Protein 1G61 (pdb70)

Nearest PDB structures (foldseek):
  1g61-assembly2_B  TM=1.004E+00  e=7.279E-49  Methanocaldococcus jannaschii
  4adx-assembly1_I  TM=9.912E-01  e=1.162E-29  Methanothermobacter thermautotrophicus str. Delta H
  4v8p-assembly4_HJ  TM=9.320E-01  e=2.827E-22  Tetrahymena thermophila
  5m3q-assembly1_A  TM=9.008E-01  e=1.364E-22  Thermochaetoides thermophila DSM 1495
  6r87-assembly1_X  TM=8.890E-01  e=4.883E-22  Saccharomyces cerevisiae

Radius of gyration: 22.97 Å; Cα contacts (8 Å, |Δi|>4): 1162; chains: 2; bounding box: 60×55×49 Å

Solvent-accessible surface area: 18493 Å² total; per-residue (Å²): 144,32,50,105,29,94,0,76,60,67,38,43,0,8,32,5,2,17,21,10,28,23,4,0,0,0,0,99,82,7,83,141,99,21,15,89,70,0,33,138,19,0,109,11,126,32,10,32,1,40,0,21,48,31,30,80,0,9,10,14,2,10,10,4,6,29,0,0,0,0,0,102,76,17,85,119,149,14,33,97,120,1,100,86,22,7,167,137,46,89,33,60,23,67,39,49,54,0,149,3,195,49,30,22,0,10,33,3,6,10,17,6,9,30,0,0,0,0,1,62,112,1,122,133,49,62,140,59,0,50,83,4,0,78,18,93,3,58,60,18,47,0,15,160,69,65,46,0,10,17,6,2,10,16,5,34,79,0,0,0,0,13,31,129,1,124,117,109,42,29,102,89,0,63,52,6,0,105,5,148,99,40,16,84,8,32,0,17,162,42,51,55,31,0,10,14,1,5,10,9,2,37,64,0,0,0,0,0,13,63,4,44,45,99,16,29,110,77,0,55,95,1,0,11,30,152,33,41,105,32,94,0,80,59,67,39,47,0,8,39,7,2,14,19,9,28,54,1,0,0,0,0,96,85,9,80,164,109,22,18,86,64,0,34,138,3,0,102,10,124,32,17,44,1,40,0,21,46,34,28,81,0,9,9,13,1,14,5,3,84,45,0,0,0,0,0,102,75,20,85,116,134,6,38,96,113,0,98,67,9,6,142,108,35,138,46,137,23,73,33,58,36,2,132,3,189,48,31,21,0,9,35,3,3,8,11,6,20,44,0,0,2,0,0,54,97,0,120,118,60,97,150,49,0,77,76,7,0,50,7,92,21,65,70,18,53,1,27,162,67,63,48,0,10,16,6,2,10,17,5,21,49,0,0,0,0,13,37,138,4,125,98,110,60,14,104,92,0,75,70,8,0,68,10,14,52,35,16,71,9,32,0,14,160,44,45,57,32,0,11,14,0,5,9,9,3,20,68,0,0,0,0,0,14,60,5,42,44,103,16,30,109,81,0,55,97,1,0,20,63

CATH classification: 3.75.10.10

Sequence (450 aa):
MIIRKYFSGIPTIGVLALTTEEITLLPIFLDKDDVNEVSEVLETKCLQTNIGGSSLVGSLSVANKYGLLLPKIVEDEELDRIKNFLKENNLDLNVEIIKSKNTALGNLILTNDKGALISPELKDFKKDIEDSLNVEVEIGTIAELPTVGSNAVVTNKGCLTHPLVEDDELEFLKSLFKVEYIGKGTANKGTTSVGACIIANSKGAVVGGDTTGPELLIIEDALGLMIIRKYFSGIPTIGVLALTTEEITLLPIFLDKDDVNEVSEVLETKCLQTNIGGSSLVGSLSVANKYGLLLPKIVEDEELDRIKNFLKENNLDLNVEIIKSKNTALGNLILTNDKGALISPELKDFKKDIEDSLNVEVEIGTIAELPTVGSNAVVTNKGCLTHPLVEDDELEFLKSLFKVEYIGKGTANKGTTSVGACIIANSKGAVVGGDTTGPELLIIEDALGL

InterPro domains:
  IPR002769 Translation initiation factor IF6 [MF_00032] (1-228)
  IPR002769 Translation initiation factor IF6 [PF01912] (8-207)
  IPR002769 Translation initiation factor IF6 [PIRSF006413] (3-227)
  IPR002769 Translation initiation factor IF6 [PTHR10784] (3-227)
  IPR002769 Translation initiation factor IF6 [SM00654] (5-207)
  IPR002769 Translation initiation factor IF6 [TIGR00323] (6-227)
  IPR002769 Translation initiation factor IF6 [cd00527] (4-226)

Secondary structure (DSSP, 8-state):
-EEEE-BTTB--HHHH-EE-SSEEEE-TT--HHHHHHHHHHHT-EEEE--BTTBS-HHHH-EE-SSEEEEETT--HHHHHHHHHHHHHTT---EEEEE--SS--HHHHEEE-SSEEEE-GGGGGGHHHHHHHH-SEEEE--BTTBS-TTTSEEE-SSEEEE-TT--HHHHHHHHHHHT-SEEEE--BTTTBS-GGGTEEE-SS-EEEETT--HHHHHHHHHHHT-/-EEEE-BTTB--HHHH-EE-SSEEEE-TTS-HHHHHHHHHHHT-EEEE--BTTBS-HHHH-EE-SSEEEEETT--HHHHHHHHHHHHHTT---EEEEE--SS--HHHHEEE-SSEEEE-GGGGGGHHHHHHHHTSEEEE--BTTBS-TTTSEEE-SSEEEE-TT--HHHHHHHHHHHT-SEEEE--BTTTBS-GGGTEEE-SS-EEEETT--HHHHHHHHHHHT-

Organism: Methanocaldococcus jannaschii (strain ATCC 43067 / DSM 2661 / JAL-1 / JCM 10045 / NBRC 100440) (NCBI:txid243232)

B-factor: mean 16.72, std 12.32, range [5.52, 128.87]

Structure (mmCIF, N/CA/C/O backbone):
data_1G61
#
_entry.id   1G61
#
_cell.length_a   118.067
_cell.length_b   46.964
_cell.length_c   84.607
_cell.angle_alpha   90.00
_cell.angle_beta   98.53
_cell.angle_gamma   90.00
#
_symmetry.space_group_name_H-M   'C 1 2 1'
#
loop_
_entity.id
_entity.type
_entity.pdbx_description
1 polymer 'TRANSLATION INITIATION FACTOR 6'
2 water water
#
loop_
_atom_site.group_PDB
_atom_site.id
_atom_site.type_symbol
_atom_site.label_atom_id
_atom_site.label_alt_id
_atom_site.label_comp_id
_atom_site.label_asym_id
_atom_site.label_entity_id
_atom_site.label_seq_id
_atom_site.pdbx_PDB_ins_code
_atom_site.Cartn_x
_atom_site.Cartn_y
_atom_site.Cartn_z
_atom_site.occupancy
_atom_site.B_iso_or_equiv
_atom_site.auth_seq_id
_atom_site.auth_comp_id
_atom_site.auth_asym_id
_atom_site.auth_atom_id
_atom_site.pdbx_PDB_model_num
ATOM 1 N N . MET A 1 3 ? 66.523 8.322 19.400 1.00 20.27 2003 MET A N 1
ATOM 2 C CA . MET A 1 3 ? 66.581 9.755 19.720 1.00 21.75 2003 MET A CA 1
ATOM 3 C C . MET A 1 3 ? 67.920 10.256 20.247 1.00 15.22 2003 MET A C 1
ATOM 4 O O . MET A 1 3 ? 68.124 11.462 20.382 1.00 15.09 2003 MET A O 1
ATOM 9 N N . ILE A 1 4 ? 68.858 9.375 20.552 1.00 14.00 2004 ILE A N 1
ATOM 10 C CA . ILE A 1 4 ? 70.149 9.776 21.086 1.00 12.51 2004 ILE A CA 1
ATOM 11 C C . ILE A 1 4 ? 71.279 9.060 20.362 1.00 11.81 2004 ILE A C 1
ATOM 12 O O . ILE A 1 4 ? 71.152 7.837 20.170 1.00 15.63 2004 ILE A O 1
ATOM 17 N N . ILE A 1 5 ? 72.301 9.789 19.940 1.00 11.81 2005 ILE A N 1
ATOM 18 C CA . ILE A 1 5 ? 73.470 9.178 19.313 1.00 11.64 2005 ILE A CA 1
ATOM 19 C C . ILE A 1 5 ? 74.672 9.535 20.144 1.00 10.61 2005 ILE A C 1
ATOM 20 O O . ILE A 1 5 ? 74.727 10.579 20.802 1.00 10.67 2005 ILE A O 1
ATOM 25 N N . ARG A 1 6 ? 75.596 8.607 20.132 1.00 11.25 2006 ARG A N 1
ATOM 26 C CA . ARG A 1 6 ? 76.944 8.846 20.632 1.00 12.09 2006 ARG A CA 1
ATOM 27 C C . ARG A 1 6 ? 77.878 9.354 19.573 1.00 12.81 2006 ARG A C 1
ATOM 28 O O . ARG A 1 6 ? 77.920 8.763 18.488 1.00 19.77 2006 ARG A O 1
ATOM 36 N N . LYS A 1 7 ? 78.659 10.378 19.830 1.00 11.54 2007 LYS A N 1
ATOM 37 C CA . LYS A 1 7 ? 79.555 10.910 18.835 1.00 11.16 2007 LYS A CA 1
ATOM 38 C C . LYS A 1 7 ? 80.850 11.390 19.467 1.00 9.68 2007 LYS A C 1
ATOM 39 O O . LYS A 1 7 ? 80.819 11.881 20.608 1.00 10.75 2007 LYS A O 1
ATOM 45 N N . TYR A 1 8 ? 81.917 11.291 18.705 1.00 9.47 2008 TYR A N 1
ATOM 46 C CA . TYR A 1 8 ? 83.095 12.095 18.920 1.00 10.08 2008 TYR A CA 1
ATOM 47 C C . TYR A 1 8 ? 83.121 13.106 17.772 1.00 10.81 2008 TYR A C 1
ATOM 48 O O . TYR A 1 8 ? 82.696 12.790 16.658 1.00 12.81 2008 TYR A O 1
ATOM 57 N N . PHE A 1 9 ? 83.585 14.306 18.044 1.00 10.42 2009 PHE A N 1
ATOM 58 C CA . PHE A 1 9 ? 83.809 15.316 17.001 1.00 10.13 2009 PHE A CA 1
ATOM 59 C C . PHE A 1 9 ? 85.307 15.341 16.684 1.00 9.89 2009 PHE A C 1
ATOM 60 O O . PHE A 1 9 ? 86.072 15.911 17.493 1.00 11.69 2009 PHE A O 1
ATOM 68 N N . SER A 1 10 ? 85.673 14.739 15.556 1.00 11.58 2010 SER A N 1
ATOM 69 C CA . SER A 1 10 ? 87.068 14.611 15.170 1.00 12.48 2010 SER A CA 1
ATOM 70 C C . SER A 1 10 ? 87.888 14.105 16.366 1.00 13.24 2010 SER A C 1
ATOM 71 O O . SER A 1 10 ? 88.965 14.627 16.691 1.00 15.62 2010 SER A O 1
ATOM 74 N N . GLY A 1 11 ? 87.383 13.068 17.043 1.00 13.60 2011 GLY A N 1
ATOM 75 C CA . GLY A 1 11 ? 88.032 12.412 18.160 1.00 14.15 2011 GLY A CA 1
ATOM 76 C C . GLY A 1 11 ? 87.793 12.977 19.558 1.00 12.78 2011 GLY A C 1
ATOM 77 O O . GLY A 1 11 ? 88.206 12.394 20.577 1.00 15.86 2011 GLY A O 1
ATOM 78 N N . ILE A 1 12 ? 87.117 14.122 19.633 1.00 10.83 2012 ILE A N 1
ATOM 79 C CA . ILE A 1 12 ? 86.954 14.837 20.888 1.00 10.51 2012 ILE A CA 1
ATOM 80 C C . ILE A 1 12 ? 85.597 14.475 21.500 1.00 9.80 2012 ILE A C 1
ATOM 81 O O . ILE A 1 12 ? 84.569 14.622 20.811 1.00 10.24 2012 ILE A O 1
ATOM 86 N N . PRO A 1 13 ? 85.536 13.985 22.746 1.00 9.96 2013 PRO A N 1
ATOM 87 C CA . PRO A 1 13 ? 84.267 13.559 23.335 1.00 10.05 2013 PRO A CA 1
ATOM 88 C C . PRO A 1 13 ? 83.493 14.681 24.017 1.00 11.04 2013 PRO A C 1
ATOM 89 O O . PRO A 1 13 ? 82.332 14.480 24.420 1.00 9.19 2013 PRO A O 1
ATOM 93 N N . THR A 1 14 ? 84.091 15.841 24.163 1.00 11.44 2014 THR A N 1
ATOM 94 C CA . THR A 1 14 ? 83.560 16.990 24.899 1.00 10.08 2014 THR A CA 1
ATOM 95 C C . THR A 1 14 ? 82.618 17.776 24.027 1.00 8.20 2014 THR A C 1
ATOM 96 O O . THR A 1 14 ? 82.911 18.921 23.717 1.00 9.53 2014 THR A O 1
ATOM 100 N N . ILE A 1 15 ? 81.502 17.164 23.588 1.00 9.17 2015 ILE A N 1
ATOM 101 C CA . ILE A 1 15 ? 80.533 17.723 22.630 1.00 10.49 2015 ILE A CA 1
ATOM 102 C C . ILE A 1 15 ? 80.021 19.086 23.013 1.00 8.79 2015 ILE A C 1
ATOM 103 O O . ILE A 1 15 ? 79.872 19.966 22.149 1.00 9.01 2015 ILE A O 1
ATOM 108 N N . GLY A 1 16 ? 79.713 19.271 24.295 1.00 8.43 2016 GLY A N 1
ATOM 109 C CA . GLY A 1 16 ? 79.089 20.487 24.810 1.00 9.01 2016 GLY A CA 1
ATOM 110 C C . GLY A 1 16 ? 80.024 21.695 24.841 1.00 7.21 2016 GLY A C 1
ATOM 111 O O . GLY A 1 16 ? 79.559 22.840 24.864 1.00 8.35 2016 GLY A O 1
ATOM 112 N N . VAL A 1 17 ? 81.360 21.465 24.870 1.00 7.16 2017 VAL A N 1
ATOM 113 C CA . VAL A 1 17 ? 82.287 22.603 24.718 1.00 8.14 2017 VAL A CA 1
ATOM 114 C C . VAL A 1 17 ? 82.308 23.090 23.288 1.00 6.15 2017 VAL A C 1
ATOM 115 O O . VAL A 1 17 ? 82.532 24.257 22.983 1.00 7.34 2017 VAL A O 1
ATOM 119 N N . LEU A 1 18 ? 82.091 22.152 22.349 1.00 6.74 2018 LEU A N 1
ATOM 120 C CA . LEU A 1 18 ? 82.241 22.423 20.940 1.00 6.67 2018 LEU A CA 1
ATOM 121 C C . LEU A 1 18 ? 80.966 22.851 20.212 1.00 6.66 2018 LEU A C 1
ATOM 122 O O . LEU A 1 18 ? 81.031 23.217 19.037 1.00 10.38 2018 LEU A O 1
ATOM 127 N N . ALA A 1 19 ? 79.807 22.789 20.854 1.00 6.53 2019 ALA A N 1
ATOM 128 C CA . ALA A 1 19 ? 78.546 22.985 20.169 1.00 6.89 2019 ALA A CA 1
ATOM 129 C C . ALA A 1 19 ? 77.441 23.385 21.106 1.00 6.51 2019 ALA A C 1
ATOM 130 O O . ALA A 1 19 ? 77.534 23.147 22.294 1.00 7.26 2019 ALA A O 1
ATOM 132 N N . LEU A 1 20 ? 76.405 24.004 20.537 1.00 6.89 2020 LEU A N 1
ATOM 133 C CA . LEU A 1 20 ? 75.195 24.274 21.320 1.00 7.45 2020 LEU A CA 1
ATOM 134 C C . LEU A 1 20 ? 74.001 23.975 20.408 1.00 7.35 2020 LEU A C 1
ATOM 135 O O . LEU A 1 20 ? 74.102 24.059 19.155 1.00 8.03 2020 LEU A O 1
ATOM 140 N N . THR A 1 21 ? 72.841 23.741 20.984 1.00 7.94 2021 THR A N 1
ATOM 141 C CA . THR A 1 21 ? 71.608 23.604 20.218 1.00 7.43 2021 THR A CA 1
ATOM 142 C C . THR A 1 21 ? 70.413 24.258 20.918 1.00 6.60 2021 THR A C 1
ATOM 143 O O . THR A 1 21 ? 70.382 24.414 22.146 1.00 9.17 2021 THR A O 1
ATOM 147 N N . THR A 1 22 ? 69.443 24.611 20.086 1.00 6.64 2022 THR A N 1
ATOM 148 C CA . THR A 1 22 ? 68.112 24.970 20.542 1.00 6.61 2022 THR A CA 1
ATOM 149 C C . THR A 1 22 ? 67.159 23.953 19.899 1.00 7.07 2022 THR A C 1
ATOM 150 O O . THR A 1 22 ? 67.607 22.924 19.358 1.00 7.37 2022 THR A O 1
ATOM 154 N N . GLU A 1 23 ? 65.848 24.230 19.966 1.00 8.05 2023 GLU A N 1
ATOM 155 C CA . GLU A 1 23 ? 64.891 23.432 19.186 1.00 8.17 2023 GLU A CA 1
ATOM 156 C C . GLU A 1 23 ? 65.072 23.686 17.690 1.00 9.04 2023 GLU A C 1
ATOM 157 O O . GLU A 1 23 ? 64.662 22.802 16.913 1.00 10.39 2023 GLU A O 1
ATOM 163 N N . GLU A 1 24 ? 65.641 24.812 17.279 1.00 7.89 2024 GLU A N 1
ATOM 164 C CA . GLU A 1 24 ? 65.641 25.189 15.854 1.00 9.13 2024 GLU A CA 1
ATOM 165 C C . GLU A 1 24 ? 67.005 25.182 15.215 1.00 8.88 2024 GLU A C 1
ATOM 166 O O . GLU A 1 24 ? 67.124 24.861 14.007 1.00 11.42 2024 GLU A O 1
ATOM 172 N N . ILE A 1 25 ? 68.051 25.518 15.972 1.00 8.90 2025 ILE A N 1
ATOM 173 C CA . ILE A 1 25 ? 69.392 25.635 15.364 1.00 8.69 2025 ILE A CA 1
ATOM 174 C C . ILE A 1 25 ? 70.420 24.891 16.194 1.00 8.31 2025 ILE A C 1
ATOM 175 O O . ILE A 1 25 ? 70.250 24.705 17.389 1.00 9.12 2025 ILE A O 1
ATOM 180 N N . THR A 1 26 ? 71.513 24.496 15.573 1.00 8.07 2026 THR A N 1
ATOM 181 C CA . THR A 1 26 ? 72.669 23.960 16.220 1.00 7.74 2026 THR A CA 1
ATOM 182 C C . THR A 1 26 ? 73.917 24.628 15.675 1.00 7.69 2026 THR A C 1
ATOM 183 O O . THR A 1 26 ? 74.024 24.736 14.461 1.00 9.19 2026 THR A O 1
ATOM 187 N N . LEU A 1 27 ? 74.782 25.095 16.565 1.00 7.98 2027 LEU A N 1
ATOM 188 C CA . LEU A 1 27 ? 76.053 25.704 16.162 1.00 7.77 2027 LEU A CA 1
ATOM 189 C C . LEU A 1 27 ? 77.149 24.683 16.392 1.00 7.87 2027 LEU A C 1
ATOM 190 O O . LEU A 1 27 ? 77.199 24.093 17.482 1.00 8.60 2027 LEU A O 1
ATOM 195 N N . LEU A 1 28 ? 77.994 24.495 15.372 1.00 8.33 2028 LEU A N 1
ATOM 196 C CA . LEU A 1 28 ? 78.970 23.427 15.356 1.00 7.73 2028 LEU A CA 1
ATOM 197 C C . LEU A 1 28 ? 80.340 23.932 14.948 1.00 8.22 2028 LEU A C 1
ATOM 198 O O . LEU A 1 28 ? 80.455 24.975 14.283 1.00 9.15 2028 LEU A O 1
ATOM 203 N N . PRO A 1 29 ? 81.409 23.238 15.298 1.00 8.37 2029 PRO A N 1
ATOM 204 C CA . PRO A 1 29 ? 82.758 23.688 14.870 1.00 10.64 2029 PRO A CA 1
ATOM 205 C C . PRO A 1 29 ? 82.975 23.544 13.374 1.00 10.40 2029 PRO A C 1
ATOM 206 O O . PRO A 1 29 ? 82.425 22.627 12.778 1.00 11.67 2029 PRO A O 1
ATOM 210 N N . ILE A 1 30 ? 83.806 24.458 12.826 1.00 10.65 2030 ILE A N 1
ATOM 211 C CA . ILE A 1 30 ? 84.043 24.389 11.377 1.00 10.95 2030 ILE A CA 1
ATOM 212 C C . ILE A 1 30 ? 84.808 23.148 10.960 1.00 12.76 2030 ILE A C 1
ATOM 213 O O . ILE A 1 30 ? 84.761 22.807 9.765 1.00 14.16 2030 ILE A O 1
ATOM 218 N N . PHE A 1 31 ? 85.478 22.463 11.886 1.00 11.92 2031 PHE A N 1
ATOM 219 C CA . PHE A 1 31 ? 86.303 21.319 11.452 1.00 12.23 2031 PHE A CA 1
ATOM 220 C C . PHE A 1 31 ? 85.455 20.086 11.211 1.00 11.81 2031 PHE A C 1
ATOM 221 O O . PHE A 1 31 ? 85.968 19.104 10.682 1.00 14.35 2031 PHE A O 1
ATOM 229 N N . LEU A 1 32 ? 84.190 20.054 11.633 1.00 12.19 2032 LEU A N 1
ATOM 230 C CA . LEU A 1 32 ? 83.401 18.831 11.389 1.00 13.20 2032 LEU A CA 1
ATOM 231 C C . LEU A 1 32 ? 83.169 18.588 9.911 1.00 12.79 2032 LEU A C 1
ATOM 232 O O . LEU A 1 32 ? 82.999 19.573 9.157 1.00 14.94 2032 LEU A O 1
ATOM 237 N N . ASP A 1 33 ? 83.183 17.312 9.501 1.00 15.03 2033 ASP A N 1
ATOM 238 C CA . ASP A 1 33 ? 82.818 17.013 8.101 1.00 21.32 2033 ASP A CA 1
ATOM 239 C C . ASP A 1 33 ? 81.308 16.952 7.891 1.00 19.75 2033 ASP A C 1
ATOM 240 O O . ASP A 1 33 ? 80.502 17.000 8.831 1.00 17.76 2033 ASP A O 1
ATOM 245 N N . LYS A 1 34 ? 80.896 16.841 6.605 1.00 21.00 2034 LYS A N 1
ATOM 246 C CA . LYS A 1 34 ? 79.483 16.938 6.281 1.00 20.56 2034 LYS A CA 1
ATOM 247 C C . LYS A 1 34 ? 78.773 15.725 6.835 1.00 17.11 2034 LYS A C 1
ATOM 248 O O . LYS A 1 34 ? 77.632 15.841 7.277 1.00 19.82 2034 LYS A O 1
ATOM 254 N N . ASP A 1 35 ? 79.396 14.543 6.901 1.00 20.61 2035 ASP A N 1
ATOM 255 C CA . ASP A 1 35 ? 78.616 13.448 7.513 1.00 19.67 2035 ASP A CA 1
ATOM 256 C C . ASP A 1 35 ? 78.297 13.711 8.964 1.00 20.13 2035 ASP A C 1
ATOM 257 O O . ASP A 1 35 ? 77.178 13.405 9.401 1.00 18.40 2035 ASP A O 1
ATOM 262 N N . ASP A 1 36 ? 79.233 14.261 9.722 1.00 17.77 2036 ASP A N 1
ATOM 263 C CA . ASP A 1 36 ? 78.966 14.491 11.134 1.00 16.62 2036 ASP A CA 1
ATOM 264 C C . ASP A 1 36 ? 77.867 15.550 11.266 1.00 13.26 2036 ASP A C 1
ATOM 265 O O . ASP A 1 36 ? 76.925 15.455 12.068 1.00 15.07 2036 ASP A O 1
ATOM 270 N N . VAL A 1 37 ? 77.959 16.594 10.432 1.00 13.32 2037 VAL A N 1
ATOM 271 C CA . VAL A 1 37 ? 76.937 17.641 10.508 1.00 13.34 2037 VAL A CA 1
ATOM 272 C C . VAL A 1 37 ? 75.568 17.058 10.216 1.00 11.95 2037 VAL A C 1
ATOM 273 O O . VAL A 1 37 ? 74.591 17.344 10.921 1.00 14.39 2037 VAL A O 1
ATOM 277 N N . ASN A 1 38 ? 75.471 16.209 9.159 1.00 13.69 2038 ASN A N 1
ATOM 278 C CA . ASN A 1 38 ? 74.162 15.647 8.839 1.00 15.70 2038 ASN A CA 1
ATOM 279 C C . ASN A 1 38 ? 73.629 14.755 9.959 1.00 15.84 2038 ASN A C 1
ATOM 280 O O . ASN A 1 38 ? 72.411 14.793 10.207 1.00 14.94 2038 ASN A O 1
ATOM 285 N N . GLU A 1 39 ? 74.489 13.988 10.620 1.00 15.48 2039 GLU A N 1
ATOM 286 C CA . GLU A 1 39 ? 74.052 13.105 11.702 1.00 14.18 2039 GLU A CA 1
ATOM 287 C C . GLU A 1 39 ? 73.504 13.945 12.844 1.00 13.57 2039 GLU A C 1
ATOM 288 O O . GLU A 1 39 ? 72.450 13.626 13.437 1.00 13.94 2039 GLU A O 1
ATOM 294 N N . VAL A 1 40 ? 74.164 15.049 13.202 1.00 11.60 2040 VAL A N 1
ATOM 295 C CA . VAL A 1 40 ? 73.665 15.927 14.251 1.00 10.77 2040 VAL A CA 1
ATOM 296 C C . VAL A 1 40 ? 72.343 16.581 13.873 1.00 10.19 2040 VAL A C 1
ATOM 297 O O . VAL A 1 40 ? 71.353 16.588 14.618 1.00 11.14 2040 VAL A O 1
ATOM 301 N N . SER A 1 41 ? 72.255 17.082 12.647 1.00 11.37 2041 SER A N 1
ATOM 302 C CA . SER A 1 41 ? 71.050 17.706 12.147 1.00 13.32 2041 SER A CA 1
ATOM 303 C C . SER A 1 41 ? 69.887 16.733 12.206 1.00 12.77 2041 SER A C 1
ATOM 304 O O . SER A 1 41 ? 68.758 17.103 12.564 1.00 13.56 2041 SER A O 1
ATOM 307 N N . GLU A 1 42 ? 70.101 15.481 11.860 1.00 12.55 2042 GLU A N 1
ATOM 308 C CA . GLU A 1 42 ? 69.019 14.506 11.816 1.00 13.61 2042 GLU A CA 1
ATOM 309 C C . GLU A 1 42 ? 68.535 14.189 13.202 1.00 12.81 2042 GLU A C 1
ATOM 310 O O . GLU A 1 42 ? 67.350 14.039 13.460 1.00 16.43 2042 GLU A O 1
ATOM 316 N N . VAL A 1 43 ? 69.449 13.994 14.170 1.00 11.21 2043 VAL A N 1
ATOM 317 C CA . VAL A 1 43 ? 68.957 13.585 15.486 1.00 12.60 2043 VAL A CA 1
ATOM 318 C C . VAL A 1 43 ? 68.356 14.738 16.256 1.00 11.32 2043 VAL A C 1
ATOM 319 O O . VAL A 1 43 ? 67.373 14.555 16.987 1.00 11.81 2043 VAL A O 1
ATOM 323 N N . LEU A 1 44 ? 68.880 15.949 16.090 1.00 10.60 2044 LEU A N 1
ATOM 324 C CA . LEU A 1 44 ? 68.305 17.105 16.797 1.00 9.35 2044 LEU A CA 1
ATOM 325 C C . LEU A 1 44 ? 67.172 17.747 16.026 1.00 10.29 2044 LEU A C 1
ATOM 326 O O . LEU A 1 44 ? 66.417 18.562 16.598 1.00 10.83 2044 LEU A O 1
ATOM 331 N N . GLU A 1 45 ? 67.031 17.406 14.746 1.00 10.93 2045 GLU A N 1
ATOM 332 C CA . GLU A 1 45 ? 66.013 17.977 13.819 1.00 11.56 2045 GLU A CA 1
ATOM 333 C C . GLU A 1 45 ? 66.187 19.491 13.769 1.00 11.23 2045 GLU A C 1
ATOM 334 O O . GLU A 1 45 ? 65.243 20.234 13.957 1.00 12.48 2045 GLU A O 1
ATOM 340 N N . THR A 1 46 ? 67.395 19.973 13.499 1.00 10.37 2046 THR A N 1
ATOM 341 C CA . THR A 1 46 ? 67.702 21.398 13.523 1.00 10.11 2046 THR A CA 1
ATOM 342 C C . THR A 1 46 ? 68.392 21.832 12.226 1.00 9.69 2046 THR A C 1
ATOM 343 O O . THR A 1 46 ? 68.859 20.949 11.487 1.00 14.19 2046 THR A O 1
ATOM 347 N N . LYS A 1 47 ? 68.490 23.116 11.986 1.00 10.84 2047 LYS A N 1
ATOM 348 C CA . LYS A 1 47 ? 69.336 23.751 11.000 1.00 10.54 2047 LYS A CA 1
ATOM 349 C C . LYS A 1 47 ? 70.705 24.004 11.650 1.00 8.64 2047 LYS A C 1
ATOM 350 O O . LYS A 1 47 ? 70.771 24.589 12.734 1.00 10.18 2047 LYS A O 1
ATOM 356 N N . CYS A 1 48 ? 71.753 23.548 11.003 1.00 10.02 2048 CYS A N 1
ATOM 357 C CA . CYS A 1 48 ? 73.085 23.569 11.581 1.00 9.89 2048 CYS A CA 1
ATOM 358 C C . CYS A 1 48 ? 73.938 24.627 10.903 1.00 9.78 2048 CYS A C 1
ATOM 359 O O . CYS A 1 48 ? 73.956 24.710 9.676 1.00 11.15 2048 CYS A O 1
ATOM 362 N N . LEU A 1 49 ? 74.626 25.401 11.701 1.00 9.03 2049 LEU A N 1
ATOM 363 C CA . LEU A 1 49 ? 75.616 26.358 11.215 1.00 8.91 2049 LEU A CA 1
ATOM 364 C C . LEU A 1 49 ? 76.995 25.998 11.756 1.00 8.39 2049 LEU A C 1
ATOM 365 O O . LEU A 1 49 ? 77.139 25.858 12.995 1.00 10.75 2049 LEU A O 1
ATOM 370 N N . GLN A 1 50 ? 77.981 25.871 10.873 1.00 9.11 2050 GLN A N 1
ATOM 371 C CA . GLN A 1 50 ? 79.368 25.738 11.308 1.00 9.87 2050 GLN A CA 1
ATOM 372 C C . GLN A 1 50 ? 79.987 27.123 11.340 1.00 9.19 2050 GLN A C 1
ATOM 373 O O . GLN A 1 50 ? 79.972 27.843 10.347 1.00 11.19 2050 GLN A O 1
ATOM 379 N N . THR A 1 51 ? 80.535 27.521 12.499 1.00 9.27 2051 THR A N 1
ATOM 380 C CA . THR A 1 51 ? 81.108 28.848 12.665 1.00 9.44 2051 THR A CA 1
ATOM 381 C C . THR A 1 51 ? 82.150 28.807 13.769 1.00 8.38 2051 THR A C 1
ATOM 382 O O . THR A 1 51 ? 82.071 28.015 14.708 1.00 10.61 2051 THR A O 1
ATOM 386 N N . ASN A 1 52 ? 83.136 29.700 13.696 1.00 10.05 2052 ASN A N 1
ATOM 387 C CA . ASN A 1 52 ? 83.953 30.053 14.829 1.00 9.81 2052 ASN A CA 1
ATOM 388 C C . ASN A 1 52 ? 83.246 31.096 15.685 1.00 10.45 2052 ASN A C 1
ATOM 389 O O . ASN A 1 52 ? 82.358 31.812 15.182 1.00 11.05 2052 ASN A O 1
ATOM 394 N N . ILE A 1 53 ? 83.671 31.226 16.937 1.00 10.30 2053 ILE A N 1
ATOM 395 C CA . ILE A 1 53 ? 83.317 32.371 17.793 1.00 11.19 2053 ILE A CA 1
ATOM 396 C C . ILE A 1 53 ? 84.615 32.885 18.452 1.00 10.45 2053 ILE A C 1
ATOM 397 O O . ILE A 1 53 ? 85.269 32.082 19.096 1.00 13.72 2053 ILE A O 1
ATOM 402 N N . GLY A 1 54 ? 84.971 34.151 18.240 1.00 11.61 2054 GLY A N 1
ATOM 403 C CA . GLY A 1 54 ? 86.219 34.667 18.787 1.00 15.97 2054 GLY A CA 1
ATOM 404 C C . GLY A 1 54 ? 87.409 33.994 18.136 1.00 16.19 2054 GLY A C 1
ATOM 405 O O . GLY A 1 54 ? 88.523 33.997 18.695 1.00 16.43 2054 GLY A O 1
ATOM 406 N N . GLY A 1 55 ? 87.280 33.420 16.946 1.00 11.40 2055 GLY A N 1
ATOM 407 C CA . GLY A 1 55 ? 88.364 32.759 16.264 1.00 9.54 2055 GLY A CA 1
ATOM 408 C C . GLY A 1 55 ? 88.449 31.300 16.620 1.00 10.05 2055 GLY A C 1
ATOM 409 O O . GLY A 1 55 ? 89.318 30.608 16.054 1.00 14.58 2055 GLY A O 1
ATOM 410 N N . SER A 1 56 ? 87.626 30.845 17.532 1.00 14.66 2056 SER A N 1
ATOM 411 C CA . SER A 1 56 ? 87.654 29.609 18.261 1.00 14.18 2056 SER A CA 1
ATOM 412 C C . SER A 1 56 ? 86.598 28.612 17.823 1.00 11.08 2056 SER A C 1
ATOM 413 O O . SER A 1 56 ? 85.508 29.019 17.442 1.00 11.13 2056 SER A O 1
ATOM 416 N N . SER A 1 57 ? 86.836 27.320 17.952 1.00 9.63 2057 SER A N 1
ATOM 417 C CA . SER A 1 57 ? 85.832 26.273 17.792 1.00 9.01 2057 SER A CA 1
ATOM 418 C C . SER A 1 57 ? 85.084 25.921 19.068 1.00 8.36 2057 SER A C 1
ATOM 419 O O . SER A 1 57 ? 84.255 24.998 19.038 1.00 11.66 2057 SER A O 1
ATOM 422 N N . LEU A 1 58 ? 85.347 26.619 20.165 1.00 8.13 2058 LEU A N 1
ATOM 423 C CA . LEU A 1 58 ? 84.721 26.266 21.468 1.00 8.77 2058 LEU A CA 1
ATOM 424 C C . LEU A 1 58 ? 83.352 26.927 21.595 1.00 7.53 2058 LEU A C 1
ATOM 425 O O . LEU A 1 58 ? 83.020 27.647 22.551 1.00 8.01 2058 LEU A O 1
ATOM 430 N N . VAL A 1 59 ? 82.494 26.645 20.588 1.00 7.29 2059 VAL A N 1
ATOM 431 C CA . VAL A 1 59 ? 81.217 27.362 20.444 1.00 8.82 2059 VAL A CA 1
ATOM 432 C C . VAL A 1 59 ? 80.286 27.166 21.626 1.00 7.58 2059 VAL A C 1
ATOM 433 O O . VAL A 1 59 ? 79.591 28.099 22.089 1.00 8.58 2059 VAL A O 1
ATOM 437 N N . GLY A 1 60 ? 80.252 25.954 22.195 1.00 7.56 2060 GLY A N 1
ATOM 438 C CA . GLY A 1 60 ? 79.378 25.622 23.306 1.00 7.41 2060 GLY A CA 1
ATOM 439 C C . GLY A 1 60 ? 79.808 26.272 24.610 1.00 7.19 2060 GLY A C 1
ATOM 440 O O . GLY A 1 60 ? 79.000 26.519 25.505 1.00 9.83 2060 GLY A O 1
ATOM 441 N N . SER A 1 61 ? 81.130 26.556 24.736 1.00 7.75 2061 SER A N 1
ATOM 442 C CA . SER A 1 61 ? 81.628 27.243 25.901 1.00 7.21 2061 SER A CA 1
ATOM 443 C C . SER A 1 61 ? 81.461 28.761 25.817 1.00 6.53 2061 SER A C 1
ATOM 444 O O . SER A 1 61 ? 81.383 29.411 26.863 1.00 7.09 2061 SER A O 1
ATOM 447 N N . LEU A 1 62 ? 81.431 29.269 24.588 1.00 6.61 2062 LEU A N 1
ATOM 448 C CA . LEU A 1 62 ? 81.460 30.724 24.420 1.00 7.35 2062 LEU A CA 1
ATOM 449 C C . LEU A 1 62 ? 80.102 31.353 24.187 1.00 7.06 2062 LEU A C 1
ATOM 450 O O . LEU A 1 62 ? 79.967 32.570 24.301 1.00 8.60 2062 LEU A O 1
ATOM 455 N N . SER A 1 63 ? 79.081 30.579 23.851 1.00 7.68 2063 SER A N 1
ATOM 456 C CA . SER A 1 63 ? 77.799 31.148 23.428 1.00 8.38 2063 SER A CA 1
ATOM 457 C C . SER A 1 63 ? 76.659 30.359 24.034 1.00 6.88 2063 SER A C 1
ATOM 458 O O . SER A 1 63 ? 76.860 29.228 24.488 1.00 8.23 2063 SER A O 1
ATOM 461 N N . VAL A 1 64 ? 75.465 30.968 24.012 1.00 8.78 2064 VAL A N 1
ATOM 462 C CA . VAL A 1 64 ? 74.208 30.449 24.549 1.00 9.89 2064 VAL A CA 1
ATOM 463 C C . VAL A 1 64 ? 73.083 30.811 23.620 1.00 7.63 2064 VAL A C 1
ATOM 464 O O . VAL A 1 64 ? 73.116 31.917 23.054 1.00 9.11 2064 VAL A O 1
ATOM 468 N N . ALA A 1 65 ? 72.076 29.953 23.478 1.00 7.00 2065 ALA A N 1
ATOM 469 C CA . ALA A 1 65 ? 70.930 30.343 22.681 1.00 7.10 2065 ALA A CA 1
ATOM 470 C C . ALA A 1 65 ? 69.672 29.630 23.143 1.00 5.99 2065 ALA A C 1
ATOM 471 O O . ALA A 1 65 ? 69.746 28.562 23.765 1.00 7.75 2065 ALA A O 1
ATOM 473 N N . ASN A 1 66 ? 68.553 30.262 22.834 1.00 7.11 2066 ASN A N 1
ATOM 474 C CA . ASN A 1 66 ? 67.268 29.567 23.036 1.00 6.43 2066 ASN A CA 1
ATOM 475 C C . ASN A 1 66 ? 66.380 29.993 21.862 1.00 5.98 2066 ASN A C 1
ATOM 476 O O . ASN A 1 66 ? 66.893 30.481 20.835 1.00 8.17 2066 ASN A O 1
ATOM 481 N N . LYS A 1 67 ? 65.062 29.789 21.972 1.00 6.73 2067 LYS A N 1
ATOM 482 C CA . LYS A 1 67 ? 64.182 30.157 20.828 1.00 6.40 2067 LYS A CA 1
ATOM 483 C C . LYS A 1 67 ? 64.189 31.660 20.575 1.00 7.00 2067 LYS A C 1
ATOM 484 O O . LYS A 1 67 ? 63.919 32.096 19.441 1.00 9.48 2067 LYS A O 1
ATOM 490 N N . TYR A 1 68 ? 64.459 32.447 21.614 1.00 6.61 2068 TYR A N 1
ATOM 491 C CA . TYR A 1 68 ? 64.297 33.907 21.572 1.00 6.99 2068 TYR A CA 1
ATOM 492 C C . TYR A 1 68 ? 65.593 34.672 21.349 1.00 6.97 2068 TYR A C 1
ATOM 493 O O . TYR A 1 68 ? 65.517 35.774 20.777 1.00 7.76 2068 TYR A O 1
ATOM 502 N N . GLY A 1 69 ? 66.727 34.133 21.808 1.00 6.76 2069 GLY A N 1
ATOM 503 C CA . GLY A 1 69 ? 67.919 34.955 21.813 1.00 6.14 2069 GLY A CA 1
ATOM 504 C C . GLY A 1 69 ? 69.165 34.136 21.585 1.00 6.14 2069 GLY A C 1
ATOM 505 O O . GLY A 1 69 ? 69.184 32.894 21.758 1.00 7.37 2069 GLY A O 1
ATOM 506 N N . LEU A 1 70 ? 70.229 34.823 21.211 1.00 6.88 2070 LEU A N 1
ATOM 507 C CA . LEU A 1 70 ? 71.563 34.239 21.036 1.00 7.25 2070 LEU A CA 1
ATOM 508 C C . LEU A 1 70 ? 72.540 35.173 21.713 1.00 5.98 2070 LEU A C 1
ATOM 509 O O . LEU A 1 70 ? 72.596 36.356 21.324 1.00 8.24 2070 LEU A O 1
ATOM 514 N N . LEU A 1 71 ? 73.291 34.649 22.668 1.00 6.47 2071 LEU A N 1
ATOM 515 C CA . LEU A 1 71 ? 74.261 35.477 23.412 1.00 6.50 2071 LEU A CA 1
ATOM 516 C C . LEU A 1 71 ? 75.681 35.182 22.907 1.00 6.23 2071 LEU A C 1
ATOM 517 O O . LEU A 1 71 ? 76.077 34.010 22.812 1.00 8.27 2071 LEU A O 1
ATOM 522 N N . LEU A 1 72 ? 76.427 36.238 22.630 1.00 7.19 2072 LEU A N 1
ATOM 523 C CA . LEU A 1 72 ? 77.791 36.092 22.107 1.00 6.41 2072 LEU A CA 1
ATOM 524 C C . LEU A 1 72 ? 78.719 36.881 23.023 1.00 6.98 2072 LEU A C 1
ATOM 525 O O . LEU A 1 72 ? 78.328 37.921 23.559 1.00 7.76 2072 LEU A O 1
ATOM 530 N N . PRO A 1 73 ? 79.970 36.440 23.164 1.00 7.14 2073 PRO A N 1
ATOM 531 C CA . PRO A 1 73 ? 80.947 37.144 23.990 1.00 7.98 2073 PRO A CA 1
ATOM 532 C C . PRO A 1 73 ? 81.544 38.318 23.233 1.00 7.99 2073 PRO A C 1
ATOM 533 O O . PRO A 1 73 ? 81.429 38.463 21.991 1.00 8.51 2073 PRO A O 1
ATOM 537 N N . LYS A 1 74 ? 82.247 39.186 24.014 1.00 8.82 2074 LYS A N 1
ATOM 538 C CA . LYS A 1 74 ? 82.770 40.411 23.423 1.00 9.95 2074 LYS A CA 1
ATOM 539 C C . LYS A 1 74 ? 83.834 40.129 22.367 1.00 9.97 2074 LYS A C 1
ATOM 540 O O . LYS A 1 74 ? 84.148 41.027 21.572 1.00 11.36 2074 LYS A O 1
ATOM 546 N N . ILE A 1 75 ? 84.425 38.942 22.365 1.00 10.32 2075 ILE A N 1
ATOM 547 C CA . ILE A 1 75 ? 85.487 38.606 21.417 1.00 9.85 2075 ILE A CA 1
ATOM 548 C C . ILE A 1 75 ? 84.910 38.167 20.085 1.00 10.11 2075 ILE A C 1
ATOM 549 O O . ILE A 1 75 ? 85.694 37.840 19.179 1.00 11.98 2075 ILE A O 1
ATOM 554 N N . VAL A 1 76 ? 83.570 38.102 19.908 1.00 9.61 2076 VAL A N 1
ATOM 555 C CA . VAL A 1 76 ? 83.068 37.675 18.602 1.00 9.78 2076 VAL A CA 1
ATOM 556 C C . VAL A 1 76 ? 83.579 38.641 17.546 1.00 10.14 2076 VAL A C 1
ATOM 557 O O . VAL A 1 76 ? 83.630 39.856 17.747 1.00 13.29 2076 VAL A O 1
ATOM 561 N N . GLU A 1 77 ? 83.971 38.109 16.397 1.00 10.64 2077 GLU A N 1
ATOM 562 C CA . GLU A 1 77 ? 84.566 38.914 15.339 1.00 10.80 2077 GLU A CA 1
ATOM 563 C C . GLU A 1 77 ? 83.517 39.392 14.367 1.00 11.75 2077 GLU A C 1
ATOM 564 O O . GLU A 1 77 ? 82.480 38.732 14.218 1.00 12.04 2077 GLU A O 1
ATOM 570 N N . ASP A 1 78 ? 83.713 40.523 13.701 1.00 13.03 2078 ASP A N 1
ATOM 571 C CA . ASP A 1 78 ? 82.699 41.032 12.787 1.00 13.50 2078 ASP A CA 1
ATOM 572 C C . ASP A 1 78 ? 82.305 40.031 11.734 1.00 14.03 2078 ASP A C 1
ATOM 573 O O . ASP A 1 78 ? 81.113 39.908 11.418 1.00 13.15 2078 ASP A O 1
ATOM 578 N N . GLU A 1 79 ? 83.229 39.293 11.153 1.00 13.81 2079 GLU A N 1
ATOM 579 C CA . GLU A 1 79 ? 82.885 38.325 10.096 1.00 14.74 2079 GLU A CA 1
ATOM 580 C C . GLU A 1 79 ? 82.064 37.202 10.699 1.00 13.69 2079 GLU A C 1
ATOM 581 O O . GLU A 1 79 ? 81.179 36.692 10.009 1.00 14.52 2079 GLU A O 1
ATOM 587 N N . GLU A 1 80 ? 82.357 36.830 11.945 1.00 11.19 2080 GLU A N 1
ATOM 588 C CA . GLU A 1 80 ? 81.566 35.763 12.592 1.00 10.68 2080 GLU A CA 1
ATOM 589 C C . GLU A 1 80 ? 80.144 36.216 12.849 1.00 10.34 2080 GLU A C 1
ATOM 590 O O . GLU A 1 80 ? 79.194 35.487 12.616 1.00 11.19 2080 GLU A O 1
ATOM 596 N N . LEU A 1 81 ? 79.985 37.442 13.349 1.00 10.74 2081 LEU A N 1
ATOM 597 C CA . LEU A 1 81 ? 78.675 38.008 13.582 1.00 10.29 2081 LEU A CA 1
ATOM 598 C C . LEU A 1 81 ? 77.893 38.070 12.273 1.00 10.09 2081 LEU A C 1
ATOM 599 O O . LEU A 1 81 ? 76.739 37.686 12.209 1.00 12.18 2081 LEU A O 1
ATOM 604 N N . ASP A 1 82 ? 78.540 38.546 11.209 1.00 9.93 2082 ASP A N 1
ATOM 605 C CA . ASP A 1 82 ? 77.922 38.593 9.917 1.00 11.52 2082 ASP A CA 1
ATOM 606 C C . ASP A 1 82 ? 77.450 37.200 9.451 1.00 10.93 2082 ASP A C 1
ATOM 607 O O . ASP A 1 82 ? 76.309 37.055 8.940 1.00 11.43 2082 ASP A O 1
ATOM 612 N N . ARG A 1 83 ? 78.284 36.195 9.582 1.00 10.36 2083 ARG A N 1
ATOM 613 C CA . ARG A 1 83 ? 78.013 34.823 9.200 1.00 10.51 2083 ARG A CA 1
ATOM 614 C C . ARG A 1 83 ? 76.792 34.309 9.972 1.00 9.56 2083 ARG A C 1
ATOM 615 O O . ARG A 1 83 ? 75.884 33.673 9.404 1.00 10.00 2083 ARG A O 1
ATOM 623 N N . ILE A 1 84 ? 76.795 34.548 11.274 1.00 8.59 2084 ILE A N 1
ATOM 624 C CA . ILE A 1 84 ? 75.665 34.080 12.098 1.00 8.78 2084 ILE A CA 1
ATOM 625 C C . ILE A 1 84 ? 74.379 34.797 11.738 1.00 7.89 2084 ILE A C 1
ATOM 626 O O . ILE A 1 84 ? 73.340 34.134 11.551 1.00 8.95 2084 ILE A O 1
ATOM 631 N N . LYS A 1 85 ? 74.382 36.105 11.604 1.00 9.29 2085 LYS A N 1
ATOM 632 C CA . LYS A 1 85 ? 73.146 36.818 11.262 1.00 9.42 2085 LYS A CA 1
ATOM 633 C C . LYS A 1 85 ? 72.682 36.413 9.870 1.00 7.79 2085 LYS A C 1
ATOM 634 O O . LYS A 1 85 ? 71.456 36.320 9.654 1.00 9.48 2085 LYS A O 1
ATOM 640 N N . ASN A 1 86 ? 73.590 36.167 8.935 1.00 8.70 2086 ASN A N 1
ATOM 641 C CA . ASN A 1 86 ? 73.167 35.748 7.594 1.00 8.86 2086 ASN A CA 1
ATOM 642 C C . ASN A 1 86 ? 72.474 34.389 7.667 1.00 8.97 2086 ASN A C 1
ATOM 643 O O . ASN A 1 86 ? 71.425 34.190 7.013 1.00 9.01 2086 ASN A O 1
ATOM 648 N N . PHE A 1 87 ? 73.011 33.453 8.431 1.00 9.04 2087 PHE A N 1
ATOM 649 C CA . PHE A 1 87 ? 72.385 32.137 8.612 1.00 8.42 2087 PHE A CA 1
ATOM 650 C C . PHE A 1 87 ? 71.001 32.280 9.208 1.00 9.23 2087 PHE A C 1
ATOM 651 O O . PHE A 1 87 ? 70.027 31.644 8.774 1.00 9.61 2087 PHE A O 1
ATOM 659 N N . LEU A 1 88 ? 70.858 33.145 10.220 1.00 8.76 2088 LEU A N 1
ATOM 660 C CA . LEU A 1 88 ? 69.513 33.345 10.820 1.00 8.64 2088 LEU A CA 1
ATOM 661 C C . LEU A 1 88 ? 68.579 33.920 9.765 1.00 8.68 2088 LEU A C 1
ATOM 662 O O . LEU A 1 88 ? 67.418 33.460 9.639 1.00 10.20 2088 LEU A O 1
ATOM 667 N N . LYS A 1 89 ? 69.006 34.909 8.999 1.00 8.60 2089 LYS A N 1
ATOM 668 C CA . LYS A 1 89 ? 68.135 35.551 8.003 1.00 9.40 2089 LYS A CA 1
ATOM 669 C C . LYS A 1 89 ? 67.708 34.523 6.972 1.00 10.92 2089 LYS A C 1
ATOM 670 O O . LYS A 1 89 ? 66.540 34.442 6.542 1.00 10.31 2089 LYS A O 1
ATOM 676 N N . GLU A 1 90 ? 68.652 33.724 6.472 1.00 9.97 2090 GLU A N 1
ATOM 677 C CA . GLU A 1 90 ? 68.379 32.695 5.458 1.00 10.36 2090 GLU A CA 1
ATOM 678 C C . GLU A 1 90 ? 67.330 31.697 5.902 1.00 11.01 2090 GLU A C 1
ATOM 679 O O . GLU A 1 90 ? 66.612 31.111 5.076 1.00 13.18 2090 GLU A O 1
ATOM 685 N N . ASN A 1 91 ? 67.234 31.466 7.215 1.00 8.63 2091 ASN A N 1
ATOM 686 C CA . ASN A 1 91 ? 66.285 30.546 7.785 1.00 8.54 2091 ASN A CA 1
ATOM 687 C C . ASN A 1 91 ? 65.071 31.231 8.382 1.00 9.28 2091 ASN A C 1
ATOM 688 O O . ASN A 1 91 ? 64.249 30.593 9.063 1.00 10.68 2091 ASN A O 1
ATOM 693 N N . ASN A 1 92 ? 64.936 32.526 8.111 1.00 9.23 2092 ASN A N 1
ATOM 694 C CA . ASN A 1 92 ? 63.811 33.309 8.666 1.00 10.48 2092 ASN A CA 1
ATOM 695 C C . ASN A 1 92 ? 63.694 33.225 10.178 1.00 9.27 2092 ASN A C 1
ATOM 696 O O . ASN A 1 92 ? 62.572 33.194 10.721 1.00 13.13 2092 ASN A O 1
ATOM 701 N N . LEU A 1 93 ? 64.822 33.246 10.872 1.00 9.98 2093 LEU A N 1
ATOM 702 C CA . LEU A 1 93 ? 64.869 33.178 12.312 1.00 9.09 2093 LEU A CA 1
ATOM 703 C C . LEU A 1 93 ? 65.158 34.553 12.906 1.00 9.87 2093 LEU A C 1
ATOM 704 O O . LEU A 1 93 ? 66.188 35.163 12.620 1.00 13.94 2093 LEU A O 1
ATOM 709 N N . ASP A 1 94 ? 64.253 35.023 13.722 1.00 9.38 2094 ASP A N 1
ATOM 710 C CA . ASP A 1 94 ? 64.349 36.336 14.344 1.00 10.13 2094 ASP A CA 1
ATOM 711 C C . ASP A 1 94 ? 64.701 36.143 15.813 1.00 10.22 2094 ASP A C 1
ATOM 712 O O . ASP A 1 94 ? 63.798 35.905 16.637 1.00 16.29 2094 ASP A O 1
ATOM 717 N N . LEU A 1 95 ? 65.977 36.184 16.116 1.00 10.15 2095 LEU A N 1
ATOM 718 C CA . LEU A 1 95 ? 66.470 36.090 17.478 1.00 8.50 2095 LEU A CA 1
ATOM 719 C C . LEU A 1 95 ? 66.971 37.443 17.944 1.00 8.63 2095 LEU A C 1
ATOM 720 O O . LEU A 1 95 ? 67.435 38.262 17.132 1.00 9.66 2095 LEU A O 1
ATOM 725 N N . ASN A 1 96 ? 66.966 37.625 19.263 1.00 7.89 2096 ASN A N 1
ATOM 726 C CA . ASN A 1 96 ? 67.607 38.764 19.896 1.00 8.02 2096 ASN A CA 1
ATOM 727 C C . ASN A 1 96 ? 69.097 38.451 19.979 1.00 7.84 2096 ASN A C 1
ATOM 728 O O . ASN A 1 96 ? 69.490 37.734 20.916 1.00 9.68 2096 ASN A O 1
ATOM 733 N N . VAL A 1 97 ? 69.916 38.881 19.013 1.00 8.79 2097 VAL A N 1
ATOM 734 C CA . VAL A 1 97 ? 71.348 38.592 19.055 1.00 8.14 2097 VAL A CA 1
ATOM 735 C C . VAL A 1 97 ? 72.017 39.653 19.932 1.00 8.71 2097 VAL A C 1
ATOM 736 O O . VAL A 1 97 ? 71.959 40.837 19.640 1.00 10.69 2097 VAL A O 1
ATOM 740 N N . GLU A 1 98 ? 72.642 39.195 21.023 1.00 8.39 2098 GLU A N 1
ATOM 741 C CA . GLU A 1 98 ? 73.112 40.136 22.059 1.00 7.83 2098 GLU A CA 1
ATOM 742 C C . GLU A 1 98 ? 74.542 39.833 22.422 1.00 7.46 2098 GLU A C 1
ATOM 743 O O . GLU A 1 98 ? 74.854 38.659 22.738 1.00 8.71 2098 GLU A O 1
ATOM 749 N N . ILE A 1 99 ? 75.441 40.820 22.371 1.00 8.36 2099 ILE A N 1
ATOM 750 C CA . ILE A 1 99 ? 76.803 40.643 22.862 1.00 8.20 2099 ILE A CA 1
ATOM 751 C C . ILE A 1 99 ? 76.792 40.987 24.352 1.00 8.08 2099 ILE A C 1
ATOM 752 O O . ILE A 1 99 ? 76.434 42.110 24.765 1.00 10.40 2099 ILE A O 1
ATOM 757 N N . ILE A 1 100 ? 77.170 39.990 25.153 1.00 7.71 2100 ILE A N 1
ATOM 758 C CA . ILE A 1 100 ? 77.315 40.138 26.607 1.00 8.20 2100 ILE A CA 1
ATOM 759 C C . ILE A 1 100 ? 78.776 40.495 26.856 1.00 8.13 2100 ILE A C 1
ATOM 760 O O . ILE A 1 100 ? 79.672 39.667 26.628 1.00 9.90 2100 ILE A O 1
ATOM 765 N N . LYS A 1 101 ? 78.982 41.756 27.267 1.00 9.00 2101 LYS A N 1
ATOM 766 C CA . LYS A 1 101 ? 80.341 42.272 27.320 1.00 11.80 2101 LYS A CA 1
ATOM 767 C C . LYS A 1 101 ? 81.044 41.985 28.621 1.00 9.76 2101 LYS A C 1
ATOM 768 O O . LYS A 1 101 ? 81.730 42.807 29.241 1.00 12.61 2101 LYS A O 1
ATOM 774 N N . SER A 1 102 ? 80.918 40.761 29.094 1.00 8.99 2102 SER A N 1
ATOM 775 C CA . SER A 1 102 ? 81.594 40.346 30.313 1.00 8.92 2102 SER A CA 1
ATOM 776 C C . SER A 1 102 ? 83.081 40.087 30.121 1.00 8.14 2102 SER A C 1
ATOM 777 O O . SER A 1 102 ? 83.521 39.669 29.038 1.00 9.48 2102 SER A O 1
ATOM 780 N N . LYS A 1 103 ? 83.870 40.292 31.200 1.00 9.16 2103 LYS A N 1
ATOM 781 C CA . LYS A 1 103 ? 85.286 39.965 31.122 1.00 9.50 2103 LYS A CA 1
ATOM 782 C C . LYS A 1 103 ? 85.503 38.469 30.970 1.00 9.53 2103 LYS A C 1
ATOM 783 O O . LYS A 1 103 ? 86.462 38.057 30.336 1.00 10.51 2103 LYS A O 1
ATOM 789 N N . ASN A 1 104 ? 84.616 37.674 31.559 1.00 9.53 2104 ASN A N 1
ATOM 790 C CA . ASN A 1 104 ? 84.642 36.225 31.372 1.00 8.80 2104 ASN A CA 1
ATOM 791 C C . ASN A 1 104 ? 83.833 35.921 30.117 1.00 8.06 2104 ASN A C 1
ATOM 792 O O . ASN A 1 104 ? 82.619 36.085 30.127 1.00 8.53 2104 ASN A O 1
ATOM 797 N N . THR A 1 105 ? 84.513 35.455 29.070 1.00 7.68 2105 THR A N 1
ATOM 798 C CA . THR A 1 105 ? 83.865 35.256 27.770 1.00 7.77 2105 THR A CA 1
ATOM 799 C C . THR A 1 105 ? 83.192 33.892 27.621 1.00 7.15 2105 THR A C 1
ATOM 800 O O . THR A 1 105 ? 82.582 33.644 26.590 1.00 7.41 2105 THR A O 1
ATOM 804 N N . ALA A 1 106 ? 83.283 33.027 28.646 1.00 6.60 2106 ALA A N 1
ATOM 805 C CA . ALA A 1 106 ? 82.763 31.640 28.526 1.00 7.33 2106 ALA A CA 1
ATOM 806 C C . ALA A 1 106 ? 81.273 31.567 28.825 1.00 6.84 2106 ALA A C 1
ATOM 807 O O . ALA A 1 106 ? 80.830 30.904 29.775 1.00 7.01 2106 ALA A O 1
ATOM 809 N N . LEU A 1 107 ? 80.480 32.300 28.031 1.00 6.66 2107 LEU A N 1
ATOM 810 C CA . LEU A 1 107 ? 79.061 32.442 28.333 1.00 5.81 2107 LEU A CA 1
ATOM 811 C C . LEU A 1 107 ? 78.351 31.082 28.430 1.00 5.81 2107 LEU A C 1
ATOM 812 O O . LEU A 1 107 ? 77.468 30.921 29.296 1.00 6.30 2107 LEU A O 1
ATOM 817 N N . GLY A 1 108 ? 78.717 30.156 27.555 1.00 6.07 2108 GLY A N 1
ATOM 818 C CA . GLY A 1 108 ? 78.080 28.838 27.567 1.00 6.38 2108 GLY A CA 1
ATOM 819 C C . GLY A 1 108 ? 78.395 28.041 28.801 1.00 6.59 2108 GLY A C 1
ATOM 820 O O . GLY A 1 108 ? 77.632 27.175 29.228 1.00 9.58 2108 GLY A O 1
ATOM 821 N N . ASN A 1 109 ? 79.557 28.293 29.443 1.00 6.83 2109 ASN A N 1
ATOM 822 C CA . ASN A 1 109 ? 79.897 27.647 30.703 1.00 6.76 2109 ASN A CA 1
ATOM 823 C C . ASN A 1 109 ? 79.133 28.306 31.865 1.00 6.24 2109 ASN A C 1
ATOM 824 O O . ASN A 1 109 ? 78.923 27.649 32.890 1.00 7.69 2109 ASN A O 1
ATOM 829 N N . LEU A 1 110 ? 78.789 29.575 31.689 1.00 6.68 2110 LEU A N 1
ATOM 830 C CA . LEU A 1 110 ? 78.253 30.391 32.801 1.00 6.68 2110 LEU A CA 1
ATOM 831 C C . LEU A 1 110 ? 76.733 30.526 32.823 1.00 6.26 2110 LEU A C 1
ATOM 832 O O . LEU A 1 110 ? 76.170 31.089 33.775 1.00 7.29 2110 LEU A O 1
ATOM 837 N N . ILE A 1 111 ? 76.055 30.056 31.773 1.00 6.72 2111 ILE A N 1
ATOM 838 C CA . ILE A 1 111 ? 74.610 30.245 31.626 1.00 6.38 2111 ILE A CA 1
ATOM 839 C C . ILE A 1 111 ? 73.985 28.924 31.188 1.00 6.84 2111 ILE A C 1
ATOM 840 O O . ILE A 1 111 ? 74.551 28.222 30.315 1.00 8.15 2111 ILE A O 1
ATOM 845 N N . LEU A 1 112 ? 72.829 28.635 31.735 1.00 6.62 2112 LEU A N 1
ATOM 846 C CA . LEU A 1 112 ? 72.088 27.418 31.428 1.00 6.35 2112 LEU A CA 1
ATOM 847 C C . LEU A 1 112 ? 70.647 27.816 31.123 1.00 6.06 2112 LEU A C 1
ATOM 848 O O . LEU A 1 112 ? 70.003 28.333 32.034 1.00 8.19 2112 LEU A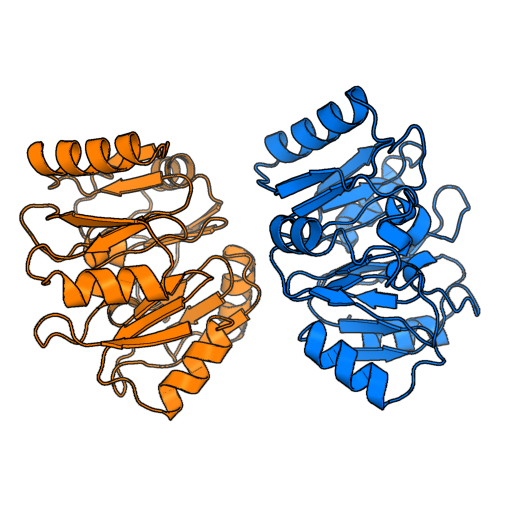 O 1
ATOM 853 N N . THR A 1 113 ? 70.144 27.601 29.918 1.00 6.39 2113 THR A N 1
ATOM 854 C CA . THR A 1 113 ? 68.826 28.115 29.547 1.00 5.86 2113 THR A CA 1
ATOM 855 C C . THR A 1 113 ? 68.051 27.128 28.714 1.00 6.04 2113 THR A C 1
ATOM 856 O O . THR A 1 113 ? 68.616 26.420 27.870 1.00 6.97 2113 THR A O 1
ATOM 860 N N . ASN A 1 114 ? 66.723 27.147 28.917 1.00 6.64 2114 ASN A N 1
ATOM 861 C CA . ASN A 1 114 ? 65.846 26.565 27.897 1.00 5.64 2114 ASN A CA 1
ATOM 862 C C . ASN A 1 114 ? 64.939 27.700 27.405 1.00 5.80 2114 ASN A C 1
ATOM 863 O O . ASN A 1 114 ? 65.315 28.895 27.528 1.00 6.39 2114 ASN A O 1
ATOM 868 N N . ASP A 1 115 ? 63.754 27.417 26.871 1.00 6.17 2115 ASP A N 1
ATOM 869 C CA . ASP A 1 115 ? 62.864 28.472 26.373 1.00 6.44 2115 ASP A CA 1
ATOM 870 C C . ASP A 1 115 ? 61.921 28.982 27.456 1.00 6.94 2115 ASP A C 1
ATOM 871 O O . ASP A 1 115 ? 61.049 29.791 27.094 1.00 7.80 2115 ASP A O 1
ATOM 876 N N . LYS A 1 116 ? 62.095 28.538 28.701 1.00 6.88 2116 LYS A N 1
ATOM 877 C CA . LYS A 1 116 ? 61.217 28.877 29.810 1.00 7.29 2116 LYS A CA 1
ATOM 878 C C . LYS A 1 116 ? 61.956 29.462 31.001 1.00 7.85 2116 LYS A C 1
ATOM 879 O O . LYS A 1 116 ? 61.280 30.120 31.814 1.00 9.08 2116 LYS A O 1
ATOM 885 N N . GLY A 1 117 ? 63.284 29.288 31.131 1.00 7.22 2117 GLY A N 1
ATOM 886 C CA . GLY A 1 117 ? 64.007 29.820 32.318 1.00 7.02 2117 GLY A CA 1
ATOM 887 C C . GLY A 1 117 ? 65.512 29.682 32.064 1.00 6.19 2117 GLY A C 1
ATOM 888 O O . GLY A 1 117 ? 65.949 28.882 31.225 1.00 7.16 2117 GLY A O 1
ATOM 889 N N . ALA A 1 118 ? 66.238 30.471 32.834 1.00 6.86 2118 ALA A N 1
ATOM 890 C CA . ALA A 1 118 ? 67.709 30.454 32.738 1.00 6.80 2118 ALA A CA 1
ATOM 891 C C . ALA A 1 118 ? 68.319 30.652 34.103 1.00 6.64 2118 ALA A C 1
ATOM 892 O O . ALA A 1 118 ? 67.799 31.413 34.945 1.00 7.38 2118 ALA A O 1
ATOM 894 N N . LEU A 1 119 ? 69.457 29.967 34.294 1.00 6.44 2119 LEU A N 1
ATOM 895 C CA . LEU A 1 119 ? 70.281 30.113 35.485 1.00 5.96 2119 LEU A CA 1
ATOM 896 C C . LEU A 1 119 ? 71.626 30.707 35.034 1.00 5.83 2119 LEU A C 1
ATOM 897 O O . LEU A 1 119 ? 72.196 30.291 34.024 1.00 6.72 2119 LEU A O 1
ATOM 902 N N . ILE A 1 120 ? 72.160 31.679 35.796 1.00 7.27 2120 ILE A N 1
ATOM 903 C CA . ILE A 1 120 ? 73.423 32.313 35.423 1.00 6.42 2120 ILE A CA 1
ATOM 904 C C . ILE A 1 120 ? 74.329 32.344 36.641 1.00 6.53 2120 ILE A C 1
ATOM 905 O O . ILE A 1 120 ? 73.906 32.531 37.798 1.00 7.58 2120 ILE A O 1
ATOM 910 N N . SER A 1 121 ? 75.633 32.210 36.329 1.00 7.40 2121 SER A N 1
ATOM 911 C CA . SER A 1 121 ? 76.654 32.346 37.368 1.00 8.02 2121 SER A CA 1
ATOM 912 C C . SER A 1 121 ? 76.538 33.681 38.075 1.00 7.10 2121 SER A C 1
ATOM 913 O O . SER A 1 121 ? 76.288 34.721 37.437 1.00 8.28 2121 SER A O 1
ATOM 916 N N . PRO A 1 122 ? 76.788 33.718 39.394 1.00 8.06 2122 PRO A N 1
ATOM 917 C CA . PRO A 1 122 ? 76.859 35.008 40.083 1.00 9.85 2122 PRO A CA 1
ATOM 918 C C . PRO A 1 122 ? 77.879 35.938 39.438 1.00 9.08 2122 PRO A C 1
ATOM 919 O O . PRO A 1 122 ? 77.711 37.175 39.544 1.00 10.09 2122 PRO A O 1
ATOM 923 N N . GLU A 1 123 ? 78.927 35.461 38.784 1.00 9.54 2123 GLU A N 1
ATOM 924 C CA . GLU A 1 123 ? 79.896 36.348 38.122 1.00 11.00 2123 GLU A CA 1
ATOM 925 C C . GLU A 1 123 ? 79.216 37.236 37.083 1.00 8.93 2123 GLU A C 1
ATOM 926 O O . GLU A 1 123 ? 79.756 38.324 36.823 1.00 11.64 2123 GLU A O 1
ATOM 932 N N . LEU A 1 124 ? 78.104 36.777 36.519 1.00 8.91 2124 LEU A N 1
ATOM 933 C CA . LEU A 1 124 ? 77.415 37.554 35.493 1.00 8.08 2124 LEU A CA 1
ATOM 934 C C . LEU A 1 124 ? 76.276 38.391 36.058 1.00 8.96 2124 LEU A C 1
ATOM 935 O O . LEU A 1 124 ? 75.479 38.892 35.228 1.00 10.58 2124 LEU A O 1
ATOM 940 N N . LYS A 1 125 ? 76.184 38.566 37.367 1.00 10.13 2125 LYS A N 1
ATOM 941 C CA . LYS A 1 125 ? 75.029 39.284 37.938 1.00 10.62 2125 LYS A CA 1
ATOM 942 C C . LYS A 1 125 ? 74.772 40.627 37.277 1.00 9.53 2125 LYS A C 1
ATOM 943 O O . LYS A 1 125 ? 73.594 41.005 37.075 1.00 11.28 2125 LYS A O 1
ATOM 949 N N . ASP A 1 126 ? 75.809 41.384 36.922 1.00 9.93 2126 ASP A N 1
ATOM 950 C CA . ASP A 1 126 ? 75.534 42.734 36.405 1.00 10.03 2126 ASP A CA 1
ATOM 951 C C . ASP A 1 126 ? 75.000 42.698 34.974 1.00 10.24 2126 ASP A C 1
ATOM 952 O O . ASP A 1 126 ? 74.592 43.730 34.434 1.00 16.00 2126 ASP A O 1
ATOM 957 N N . PHE A 1 127 ? 74.973 41.546 34.324 1.00 9.74 2127 PHE A N 1
ATOM 958 C CA . PHE A 1 127 ? 74.474 41.344 32.972 1.00 9.10 2127 PHE A CA 1
ATOM 959 C C . PHE A 1 127 ? 73.084 40.695 32.995 1.00 9.37 2127 PHE A C 1
ATOM 960 O O . PHE A 1 127 ? 72.549 40.354 31.927 1.00 9.26 2127 PHE A O 1
ATOM 968 N N . LYS A 1 128 ? 72.496 40.582 34.171 1.00 9.41 2128 LYS A N 1
ATOM 969 C CA . LYS A 1 128 ? 71.212 39.901 34.243 1.00 9.21 2128 LYS A CA 1
ATOM 970 C C . LYS A 1 128 ? 70.153 40.526 33.339 1.00 8.74 2128 LYS A C 1
ATOM 971 O O . LYS A 1 128 ? 69.439 39.784 32.653 1.00 9.46 2128 LYS A O 1
ATOM 977 N N . LYS A 1 129 ? 70.001 41.848 33.317 1.00 9.89 2129 LYS A N 1
ATOM 978 C CA . LYS A 1 129 ? 68.970 42.450 32.474 1.00 9.33 2129 LYS A CA 1
ATOM 979 C C . LYS A 1 129 ? 69.241 42.162 31.007 1.00 8.93 2129 LYS A C 1
ATOM 980 O O . LYS A 1 129 ? 68.282 41.864 30.249 1.00 10.05 2129 LYS A O 1
ATOM 986 N N . ASP A 1 130 ? 70.497 42.293 30.558 1.00 8.11 2130 ASP A N 1
ATOM 987 C CA . ASP A 1 130 ? 70.792 41.989 29.150 1.00 8.87 2130 ASP A CA 1
ATOM 988 C C . ASP A 1 130 ? 70.410 40.553 28.773 1.00 8.57 2130 ASP A C 1
ATOM 989 O O . ASP A 1 130 ? 69.943 40.267 27.676 1.00 9.29 2130 ASP A O 1
ATOM 994 N N . ILE A 1 131 ? 70.683 39.630 29.701 1.00 7.87 2131 ILE A N 1
ATOM 995 C CA . ILE A 1 131 ? 70.420 38.205 29.479 1.00 7.45 2131 ILE A CA 1
ATOM 996 C C . ILE A 1 131 ? 68.925 38.006 29.479 1.00 7.95 2131 ILE A C 1
ATOM 997 O O . ILE A 1 131 ? 68.366 37.340 28.598 1.00 9.21 2131 ILE A O 1
ATOM 1002 N N . GLU A 1 132 ? 68.193 38.599 30.440 1.00 9.21 2132 GLU A N 1
ATOM 1003 C CA . GLU A 1 132 ? 66.730 38.486 30.427 1.00 10.84 2132 GLU A CA 1
ATOM 1004 C C . GLU A 1 132 ? 66.095 39.016 29.166 1.00 10.25 2132 GLU A C 1
ATOM 1005 O O . GLU A 1 132 ? 65.166 38.417 28.613 1.00 11.13 2132 GLU A O 1
ATOM 1011 N N . ASP A 1 133 ? 66.576 40.177 28.713 1.00 10.39 2133 ASP A N 1
ATOM 1012 C CA . ASP A 1 133 ? 65.954 40.805 27.537 1.00 10.78 2133 ASP A CA 1
ATOM 1013 C C . ASP A 1 133 ? 66.209 40.000 26.278 1.00 9.66 2133 ASP A C 1
ATOM 1014 O O . ASP A 1 133 ? 65.307 39.995 25.401 1.00 12.10 2133 ASP A O 1
ATOM 1019 N N . SER A 1 134 ? 67.359 39.339 26.150 1.00 8.45 2134 SER A N 1
ATOM 1020 C CA . SER A 1 134 ? 67.678 38.585 24.966 1.00 8.06 2134 SER A CA 1
ATOM 1021 C C . SER A 1 134 ? 67.014 37.206 25.000 1.00 6.71 2134 SER A C 1
ATOM 1022 O O . SER A 1 134 ? 66.356 36.807 24.045 1.00 7.83 2134 SER A O 1
ATOM 1025 N N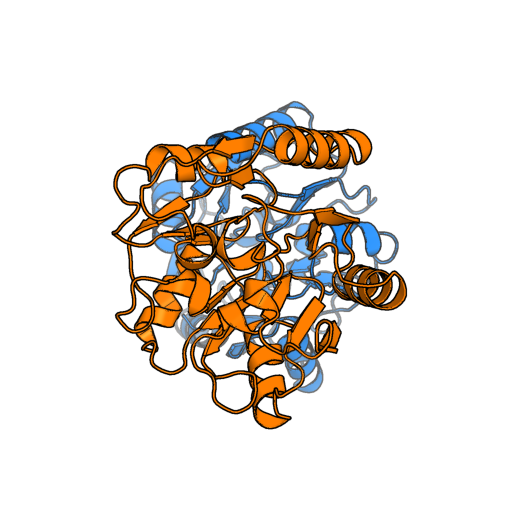 . LEU A 1 135 ? 67.208 36.484 26.112 1.00 7.13 2135 LEU A N 1
ATOM 1026 C CA . LEU A 1 135 ? 66.644 35.123 26.199 1.00 7.26 2135 LEU A CA 1
ATOM 1027 C C . LEU A 1 135 ? 65.132 35.152 26.423 1.00 7.47 2135 LEU A C 1
ATOM 1028 O O . LEU A 1 135 ? 64.462 34.145 26.151 1.00 7.13 2135 LEU A O 1
ATOM 1033 N N . ASN A 1 136 ? 64.587 36.274 26.946 1.00 7.29 2136 ASN A N 1
ATOM 1034 C CA . ASN A 1 136 ? 63.155 36.447 27.097 1.00 7.20 2136 ASN A CA 1
ATOM 1035 C C . ASN A 1 136 ? 62.561 35.389 27.994 1.00 7.49 2136 ASN A C 1
ATOM 1036 O O . ASN A 1 136 ? 61.451 34.888 27.736 1.00 10.04 2136 ASN A O 1
ATOM 1041 N N . VAL A 1 137 ? 63.248 35.050 29.081 1.00 6.98 2137 VAL A N 1
ATOM 1042 C CA . VAL A 1 137 ? 62.774 34.118 30.087 1.00 8.36 2137 VAL A CA 1
ATOM 1043 C C . VAL A 1 137 ? 63.152 34.635 31.486 1.00 8.10 2137 VAL A C 1
ATOM 1044 O O . VAL A 1 137 ? 63.986 35.528 31.621 1.00 8.52 2137 VAL A O 1
ATOM 1048 N N . GLU A 1 138 ? 62.522 34.028 32.478 1.00 8.67 2138 GLU A N 1
ATOM 1049 C CA . GLU A 1 138 ? 62.933 34.287 33.847 1.00 9.04 2138 GLU A CA 1
ATOM 1050 C C . GLU A 1 138 ? 64.392 33.925 34.013 1.00 7.44 2138 GLU A C 1
ATOM 1051 O O . GLU A 1 138 ? 64.753 32.785 33.615 1.00 8.61 2138 GLU A O 1
ATOM 1057 N N . VAL A 1 139 ? 65.189 34.788 34.621 1.00 7.87 2139 VAL A N 1
ATOM 1058 C CA . VAL A 1 139 ? 66.612 34.508 34.912 1.00 7.94 2139 VAL A CA 1
ATOM 1059 C C . VAL A 1 139 ? 66.837 34.539 36.402 1.00 8.43 2139 VAL A C 1
ATOM 1060 O O . VAL A 1 139 ? 66.364 35.460 37.080 1.00 10.74 2139 VAL A O 1
ATOM 1064 N N . GLU A 1 140 ? 67.502 33.520 36.944 1.00 7.28 2140 GLU A N 1
ATOM 1065 C CA . GLU A 1 140 ? 67.922 33.535 38.341 1.00 7.70 2140 GLU A CA 1
ATOM 1066 C C . GLU A 1 140 ? 69.433 33.326 38.410 1.00 7.85 2140 GLU A C 1
ATOM 1067 O O . GLU A 1 140 ? 70.037 32.718 37.502 1.00 9.38 2140 GLU A O 1
ATOM 1073 N N . ILE A 1 141 ? 70.051 33.811 39.478 1.00 7.91 2141 ILE A N 1
ATOM 1074 C CA . ILE A 1 141 ? 71.486 33.663 39.692 1.00 6.66 2141 ILE A CA 1
ATOM 1075 C C . ILE A 1 141 ? 71.702 32.472 40.594 1.00 7.67 2141 ILE A C 1
ATOM 1076 O O . ILE A 1 141 ? 70.971 32.305 41.604 1.00 10.37 2141 ILE A O 1
ATOM 1081 N N . GLY A 1 142 ? 72.712 31.640 40.308 1.00 7.68 2142 GLY A N 1
ATOM 1082 C CA . GLY A 1 142 ? 72.991 30.575 41.289 1.00 9.35 2142 GLY A CA 1
ATOM 1083 C C . GLY A 1 142 ? 74.074 29.666 40.766 1.00 7.34 2142 GLY A C 1
ATOM 1084 O O . GLY A 1 142 ? 74.786 30.010 39.786 1.00 8.57 2142 GLY A O 1
ATOM 1085 N N . THR A 1 143 ? 74.200 28.519 41.420 1.00 8.60 2143 THR A N 1
ATOM 1086 C CA . THR A 1 143 ? 75.252 27.532 41.160 1.00 7.23 2143 THR A CA 1
ATOM 1087 C C . THR A 1 143 ? 74.622 26.170 40.891 1.00 7.71 2143 THR A C 1
ATOM 1088 O O . THR A 1 143 ? 73.407 26.040 41.043 1.00 10.58 2143 THR A O 1
ATOM 1092 N N . ILE A 1 144 ? 75.432 25.192 40.519 1.00 7.89 2144 ILE A N 1
ATOM 1093 C CA . ILE A 1 144 ? 75.028 23.798 40.381 1.00 7.84 2144 ILE A CA 1
ATOM 1094 C C . ILE A 1 144 ? 76.032 22.964 41.143 1.00 8.23 2144 ILE A C 1
ATOM 1095 O O . ILE A 1 144 ? 77.213 23.017 40.773 1.00 8.71 2144 ILE A O 1
ATOM 1100 N N . ALA A 1 145 ? 75.565 22.253 42.181 1.00 8.44 2145 ALA A N 1
ATOM 1101 C CA . ALA A 1 145 ? 76.466 21.418 42.995 1.00 10.16 2145 ALA A CA 1
ATOM 1102 C C . ALA A 1 145 ? 77.592 22.317 43.491 1.00 10.33 2145 ALA A C 1
ATOM 1103 O O . ALA A 1 145 ? 78.746 21.879 43.496 1.00 11.82 2145 ALA A O 1
ATOM 1105 N N . GLU A 1 146 ? 77.307 23.553 43.879 1.00 10.69 2146 GLU A N 1
ATOM 1106 C CA . GLU A 1 146 ? 78.243 24.538 44.424 1.00 11.59 2146 GLU A CA 1
ATOM 1107 C C . GLU A 1 146 ? 79.148 25.168 43.377 1.00 10.26 2146 GLU A C 1
ATOM 1108 O O . GLU A 1 146 ? 79.971 26.037 43.717 1.00 13.69 2146 GLU A O 1
ATOM 1114 N N . LEU A 1 147 ? 79.038 24.801 42.112 1.00 9.06 2147 LEU A N 1
ATOM 1115 C CA . LEU A 1 147 ? 79.888 25.311 41.041 1.00 8.29 2147 LEU A CA 1
ATOM 1116 C C . LEU A 1 147 ? 79.240 26.427 40.255 1.00 8.45 2147 LEU A C 1
ATOM 1117 O O . LEU A 1 147 ? 78.055 26.347 39.913 1.00 9.00 2147 LEU A O 1
ATOM 1122 N N . PRO A 1 148 ? 79.946 27.523 39.987 1.00 9.30 2148 PRO A N 1
ATOM 1123 C CA . PRO A 1 148 ? 79.342 28.648 39.281 1.00 9.03 2148 PRO A CA 1
ATOM 1124 C C . PRO A 1 148 ? 79.282 28.446 37.764 1.00 8.03 2148 PRO A C 1
ATOM 1125 O O . PRO A 1 148 ? 78.541 29.199 37.099 1.00 8.48 2148 PRO A O 1
ATOM 1129 N N . THR A 1 149 ? 79.992 27.456 37.202 1.00 7.79 2149 THR A N 1
ATOM 1130 C CA . THR A 1 149 ? 79.873 27.140 35.749 1.00 7.11 2149 THR A CA 1
ATOM 1131 C C . THR A 1 149 ? 78.641 26.290 35.520 1.00 6.24 2149 THR A C 1
ATOM 1132 O O . THR A 1 149 ? 78.705 25.090 35.218 1.00 7.38 2149 THR A O 1
ATOM 1136 N N . VAL A 1 150 ? 77.466 26.912 35.664 1.00 6.97 2150 VAL A N 1
ATOM 1137 C CA . VAL A 1 150 ? 76.203 26.140 35.594 1.00 6.44 2150 VAL A CA 1
ATOM 1138 C C . VAL A 1 150 ? 75.960 25.536 34.235 1.00 6.46 2150 VAL A C 1
ATOM 1139 O O . VAL A 1 150 ? 75.365 24.478 34.188 1.00 9.16 2150 VAL A O 1
ATOM 1143 N N . GLY A 1 151 ? 76.454 26.197 33.170 1.00 7.02 2151 GLY A N 1
ATOM 1144 C CA . GLY A 1 151 ? 76.302 25.622 31.829 1.00 6.61 2151 GLY A CA 1
ATOM 1145 C C . GLY A 1 151 ? 77.183 24.437 31.605 1.00 6.85 2151 GLY A C 1
ATOM 1146 O O . GLY A 1 151 ? 76.847 23.552 30.836 1.00 9.65 2151 GLY A O 1
ATOM 1147 N N . SER A 1 152 ? 78.338 24.338 32.264 1.00 7.19 2152 SER A N 1
ATOM 1148 C CA . SER A 1 152 ? 79.195 23.165 32.137 1.00 7.36 2152 SER A CA 1
ATOM 1149 C C . SER A 1 152 ? 78.637 22.001 32.958 1.00 6.31 2152 SER A C 1
ATOM 1150 O O . SER A 1 152 ? 78.948 20.859 32.640 1.00 7.35 2152 SER A O 1
ATOM 1153 N N . ASN A 1 153 ? 77.857 22.298 34.007 1.00 6.13 2153 ASN A N 1
ATOM 1154 C CA . ASN A 1 153 ? 77.514 21.279 34.975 1.00 6.43 2153 ASN A CA 1
ATOM 1155 C C . ASN A 1 153 ? 76.076 20.807 34.918 1.00 6.69 2153 ASN A C 1
ATOM 1156 O O . ASN A 1 153 ? 75.610 20.087 35.813 1.00 7.70 2153 ASN A O 1
ATOM 1161 N N . ALA A 1 154 ? 75.382 21.111 33.825 1.00 6.93 2154 ALA A N 1
ATOM 1162 C CA . ALA A 1 154 ? 74.043 20.579 33.605 1.00 6.80 2154 ALA A CA 1
ATOM 1163 C C . ALA A 1 154 ? 73.695 20.720 32.130 1.00 6.62 2154 ALA A C 1
ATOM 1164 O O . ALA A 1 154 ? 74.355 21.473 31.431 1.00 7.36 2154 ALA A O 1
ATOM 1166 N N . VAL A 1 155 ? 72.702 19.954 31.726 1.00 6.95 2155 VAL A N 1
ATOM 1167 C CA . VAL A 1 155 ? 72.090 19.996 30.414 1.00 6.66 2155 VAL A CA 1
ATOM 1168 C C . VAL A 1 155 ? 70.617 20.282 30.649 1.00 6.81 2155 VAL A C 1
ATOM 1169 O O . VAL A 1 155 ? 69.981 19.652 31.517 1.00 8.42 2155 VAL A O 1
ATOM 1173 N N . VAL A 1 156 ? 70.053 21.216 29.889 1.00 6.70 2156 VAL A N 1
ATOM 1174 C CA . VAL A 1 156 ? 68.641 21.528 30.038 1.00 7.03 2156 VAL A CA 1
ATOM 1175 C C . VAL A 1 156 ? 68.008 21.683 28.663 1.00 7.22 2156 VAL A C 1
ATOM 1176 O O . VAL A 1 156 ? 68.628 22.216 27.739 1.00 8.23 2156 VAL A O 1
ATOM 1180 N N . THR A 1 157 ? 66.781 21.163 28.574 1.00 6.73 2157 THR A N 1
ATOM 1181 C CA . THR A 1 157 ? 65.984 21.302 27.368 1.00 7.50 2157 THR A CA 1
ATOM 1182 C C . THR A 1 157 ? 64.586 21.742 27.815 1.00 6.14 2157 THR A C 1
ATOM 1183 O O . THR A 1 157 ? 64.323 21.890 29.041 1.00 6.80 2157 THR A O 1
ATOM 1187 N N . ASN A 1 158 ? 63.672 21.984 26.917 1.00 6.76 2158 ASN A N 1
ATOM 1188 C CA . ASN A 1 158 ? 62.287 22.275 27.271 1.00 7.03 2158 ASN A CA 1
ATOM 1189 C C . ASN A 1 158 ? 61.587 21.095 27.939 1.00 6.78 2158 ASN A C 1
ATOM 1190 O O . ASN A 1 158 ? 60.548 21.312 28.586 1.00 8.67 2158 ASN A O 1
ATOM 1195 N N . LYS A 1 159 ? 62.152 19.898 27.789 1.00 7.61 2159 LYS A N 1
ATOM 1196 C CA . LYS A 1 159 ? 61.488 18.700 28.313 1.00 8.12 2159 LYS A CA 1
ATOM 1197 C C . LYS A 1 159 ? 62.118 18.205 29.581 1.00 8.06 2159 LYS A C 1
ATOM 1198 O O . LYS A 1 159 ? 61.446 17.614 30.439 1.00 8.96 2159 LYS A O 1
ATOM 1204 N N . GLY A 1 160 ? 63.449 18.326 29.754 1.00 7.64 2160 GLY A N 1
ATOM 1205 C CA . GLY A 1 160 ? 64.067 17.753 30.933 1.00 8.87 2160 GLY A CA 1
ATOM 1206 C C . GLY A 1 160 ? 65.407 18.423 31.252 1.00 7.03 2160 GLY A C 1
ATOM 1207 O O . GLY A 1 160 ? 65.847 19.373 30.617 1.00 8.35 2160 GLY A O 1
ATOM 1208 N N . CYS A 1 161 ? 66.049 17.875 32.297 1.00 8.10 2161 CYS A N 1
ATOM 1209 C CA . CYS A 1 161 ? 67.288 18.472 32.790 1.00 7.91 2161 CYS A CA 1
ATOM 1210 C C . CYS A 1 161 ? 68.148 17.366 33.415 1.00 7.87 2161 CYS A C 1
ATOM 1211 O O . CYS A 1 161 ? 67.609 16.567 34.197 1.00 8.73 2161 CYS A O 1
ATOM 1214 N N . LEU A 1 162 ? 69.401 17.358 33.058 1.00 7.25 2162 LEU A N 1
ATOM 1215 C CA . LEU A 1 162 ? 70.378 16.453 33.675 1.00 7.42 2162 LEU A CA 1
ATOM 1216 C C . LEU A 1 162 ? 71.437 17.264 34.413 1.00 6.10 2162 LEU A C 1
ATOM 1217 O O . LEU A 1 162 ? 72.023 18.157 33.788 1.00 7.55 2162 LEU A O 1
ATOM 1222 N N . THR A 1 163 ? 71.683 16.972 35.688 1.00 7.68 2163 THR A N 1
ATOM 1223 C CA . THR A 1 163 ? 72.690 17.730 36.415 1.00 8.26 2163 THR A CA 1
ATOM 1224 C C . THR A 1 163 ? 73.888 16.873 36.808 1.00 7.75 2163 THR A C 1
ATOM 1225 O O . THR A 1 163 ? 73.790 15.648 36.835 1.00 8.60 2163 THR A O 1
ATOM 1229 N N . HIS A 1 164 ? 74.957 17.544 37.204 1.00 7.51 2164 HIS A N 1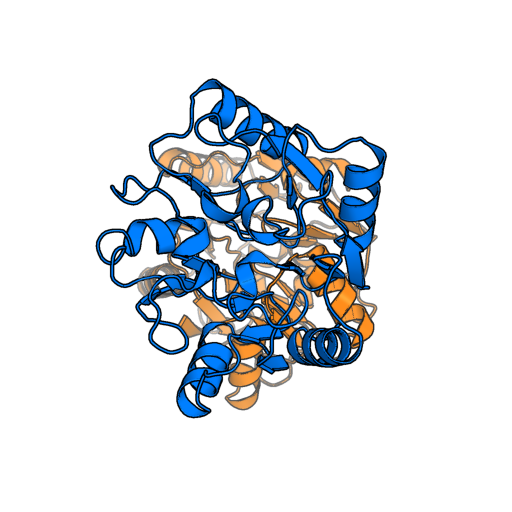
ATOM 1230 C CA . HIS A 1 164 ? 76.039 17.007 38.002 1.00 7.97 2164 HIS A CA 1
ATOM 1231 C C . HIS A 1 164 ? 75.501 16.067 39.077 1.00 7.35 2164 HIS A C 1
ATOM 1232 O O . HIS A 1 164 ? 74.469 16.347 39.717 1.00 8.29 2164 HIS A O 1
ATOM 1239 N N . PRO A 1 165 ? 76.202 14.952 39.294 1.00 8.91 2165 PRO A N 1
ATOM 1240 C CA . PRO A 1 165 ? 75.683 13.923 40.225 1.00 9.67 2165 PRO A CA 1
ATOM 1241 C C . PRO A 1 165 ? 75.562 14.392 41.664 1.00 9.05 2165 PRO A C 1
ATOM 1242 O O . PRO A 1 165 ? 74.849 13.691 42.447 1.00 12.91 2165 PRO A O 1
ATOM 1246 N N . LEU A 1 166 ? 76.194 15.473 42.101 1.00 10.46 2166 LEU A N 1
ATOM 1247 C CA . LEU A 1 166 ? 76.175 15.865 43.511 1.00 10.28 2166 LEU A CA 1
ATOM 1248 C C . LEU A 1 166 ? 75.138 16.922 43.809 1.00 10.15 2166 LEU A C 1
ATOM 1249 O O . LEU A 1 166 ? 75.122 17.516 44.898 1.00 14.28 2166 LEU A O 1
ATOM 1254 N N . VAL A 1 167 ? 74.218 17.171 42.900 1.00 10.73 2167 VAL A N 1
ATOM 1255 C CA . VAL A 1 167 ? 73.110 18.104 43.179 1.00 10.97 2167 VAL A CA 1
ATOM 1256 C C . VAL A 1 167 ? 72.165 17.487 44.193 1.00 12.85 2167 VAL A C 1
ATOM 1257 O O . VAL A 1 167 ? 71.729 16.323 44.084 1.00 15.56 2167 VAL A O 1
ATOM 1261 N N . GLU A 1 168 ? 71.831 18.274 45.226 1.00 12.24 2168 GLU A N 1
ATOM 1262 C CA . GLU A 1 168 ? 70.969 17.761 46.293 1.00 13.26 2168 GLU A CA 1
ATOM 1263 C C . GLU A 1 168 ? 69.505 17.954 45.914 1.00 12.70 2168 GLU A C 1
ATOM 1264 O O . GLU A 1 168 ? 69.189 18.780 45.055 1.00 12.07 2168 GLU A O 1
ATOM 1270 N N . ASP A 1 169 ? 68.571 17.252 46.567 1.00 15.08 2169 ASP A N 1
ATOM 1271 C CA . ASP A 1 169 ? 67.194 17.253 46.193 1.00 15.21 2169 ASP A CA 1
ATOM 1272 C C . ASP A 1 169 ? 66.591 18.659 46.224 1.00 14.15 2169 ASP A C 1
ATOM 1273 O O . ASP A 1 169 ? 65.750 18.928 45.347 1.00 13.09 2169 ASP A O 1
ATOM 1278 N N . ASP A 1 170 ? 66.948 19.504 47.177 1.00 13.79 2170 ASP A N 1
ATOM 1279 C CA . ASP A 1 170 ? 66.324 20.823 47.240 1.00 13.79 2170 ASP A CA 1
ATOM 1280 C C . ASP A 1 170 ? 66.722 21.634 46.020 1.00 9.86 2170 ASP A C 1
ATOM 1281 O O . ASP A 1 170 ? 65.881 22.390 45.480 1.00 11.33 2170 ASP A O 1
ATOM 1286 N N . GLU A 1 171 ? 67.943 21.472 45.541 1.00 11.07 2171 GLU A N 1
ATOM 1287 C CA . GLU A 1 171 ? 68.400 22.192 44.350 1.00 10.40 2171 GLU A CA 1
ATOM 1288 C C . GLU A 1 171 ? 67.771 21.606 43.103 1.00 10.02 2171 GLU A C 1
ATOM 1289 O O . GLU A 1 171 ? 67.373 22.329 42.186 1.00 9.80 2171 GLU A O 1
ATOM 1295 N N . LEU A 1 172 ? 67.608 20.280 43.047 1.00 10.76 2172 LEU A N 1
ATOM 1296 C CA . LEU A 1 172 ? 66.912 19.641 41.936 1.00 10.26 2172 LEU A CA 1
ATOM 1297 C C . LEU A 1 172 ? 65.465 20.161 41.828 1.00 9.47 2172 LEU A C 1
ATOM 1298 O O . LEU A 1 172 ? 64.991 20.465 40.749 1.00 10.57 2172 LEU A O 1
ATOM 1303 N N . GLU A 1 173 ? 64.749 20.300 42.949 1.00 9.33 2173 GLU A N 1
ATOM 1304 C CA . GLU A 1 173 ? 63.412 20.872 42.916 1.00 10.72 2173 GLU A CA 1
ATOM 1305 C C . GLU A 1 173 ? 63.417 22.306 42.422 1.00 8.72 2173 GLU A C 1
ATOM 1306 O O . GLU A 1 173 ? 62.556 22.717 41.621 1.00 9.96 2173 GLU A O 1
ATOM 1312 N N . PHE A 1 174 ? 64.361 23.139 42.829 1.00 8.77 2174 PHE A N 1
ATOM 1313 C CA . PHE A 1 174 ? 64.520 24.496 42.328 1.00 7.70 2174 PHE A CA 1
ATOM 1314 C C . PHE A 1 174 ? 64.726 24.529 40.834 1.00 7.81 2174 PHE A C 1
ATOM 1315 O O . PHE A 1 174 ? 64.106 25.339 40.143 1.00 9.21 2174 PHE A O 1
ATOM 1323 N N . LEU A 1 175 ? 65.629 23.684 40.319 1.00 7.95 2175 LEU A N 1
ATOM 1324 C CA . LEU A 1 175 ? 65.899 23.665 38.876 1.00 7.52 2175 LEU A CA 1
ATOM 1325 C C . LEU A 1 175 ? 64.681 23.217 38.084 1.00 7.57 2175 LEU A C 1
ATOM 1326 O O . LEU A 1 175 ? 64.332 23.727 37.026 1.00 8.98 2175 LEU A O 1
ATOM 1331 N N . LYS A 1 176 ? 63.993 22.215 38.621 1.00 9.56 2176 LYS A N 1
ATOM 1332 C CA . LYS A 1 176 ? 62.792 21.711 37.939 1.00 10.07 2176 LYS A CA 1
ATOM 1333 C C . LYS A 1 176 ? 61.784 22.824 37.811 1.00 10.08 2176 LYS A C 1
ATOM 1334 O O . LYS A 1 176 ? 61.126 22.981 36.774 1.00 11.76 2176 LYS A O 1
ATOM 1340 N N . SER A 1 177 ? 61.630 23.625 38.866 1.00 10.29 2177 SER A N 1
ATOM 1341 C CA . SER A 1 177 ? 60.689 24.738 38.885 1.00 9.83 2177 SER A CA 1
ATOM 1342 C C . SER A 1 177 ? 61.149 25.841 37.954 1.00 11.21 2177 SER A C 1
ATOM 1343 O O . SER A 1 177 ? 60.378 26.399 37.156 1.00 11.87 2177 SER A O 1
ATOM 1346 N N . LEU A 1 178 ? 62.450 26.213 37.988 1.00 8.03 2178 LEU A N 1
ATOM 1347 C CA . LEU A 1 178 ? 62.991 27.295 37.173 1.00 8.03 2178 LEU A CA 1
ATOM 1348 C C . LEU A 1 178 ? 62.835 27.014 35.683 1.00 7.44 2178 LEU A C 1
ATOM 1349 O O . LEU A 1 178 ? 62.488 27.873 34.888 1.00 8.86 2178 LEU A O 1
ATOM 1354 N N . PHE A 1 179 ? 63.084 25.759 35.285 1.00 7.57 2179 PHE A N 1
ATOM 1355 C CA . PHE A 1 179 ? 63.104 25.392 33.886 1.00 7.34 2179 PHE A CA 1
ATOM 1356 C C . PHE A 1 179 ? 61.752 24.840 33.437 1.00 6.94 2179 PHE A C 1
ATOM 1357 O O . PHE A 1 179 ? 61.568 24.610 32.218 1.00 7.75 2179 PHE A O 1
ATOM 1365 N N . LYS A 1 180 ? 60.811 24.659 34.373 1.00 8.34 2180 LYS A N 1
ATOM 1366 C CA . LYS A 1 180 ? 59.447 24.201 34.077 1.00 8.67 2180 LYS A CA 1
ATOM 1367 C C . LYS A 1 180 ? 59.474 22.907 33.290 1.00 7.55 2180 LYS A C 1
ATOM 1368 O O . LYS A 1 180 ? 58.796 22.742 32.270 1.00 9.33 2180 LYS A O 1
ATOM 1374 N N . VAL A 1 181 ? 60.265 21.941 33.787 1.00 10.02 2181 VAL A N 1
ATOM 1375 C CA . VAL A 1 181 ? 60.396 20.627 33.135 1.00 9.39 2181 VAL A CA 1
ATOM 1376 C C . VAL A 1 181 ? 59.747 19.530 33.974 1.00 11.41 2181 VAL A C 1
ATOM 1377 O O . VAL A 1 181 ? 59.695 19.614 35.204 1.00 15.60 2181 VAL A O 1
ATOM 1381 N N . GLU A 1 182 ? 59.256 18.484 33.313 1.00 14.43 2182 GLU A N 1
ATOM 1382 C CA . GLU A 1 182 ? 58.603 17.408 34.077 1.00 16.90 2182 GLU A CA 1
ATOM 1383 C C . GLU A 1 182 ? 59.610 16.305 34.337 1.00 14.01 2182 GLU A C 1
ATOM 1384 O O . GLU A 1 182 ? 59.367 15.452 35.202 1.00 17.79 2182 GLU A O 1
ATOM 1390 N N . TYR A 1 183 ? 60.751 16.284 33.638 1.00 12.28 2183 TYR A N 1
ATOM 1391 C CA . TYR A 1 183 ? 61.786 15.258 33.790 1.00 10.38 2183 TYR A CA 1
ATOM 1392 C C . TYR A 1 183 ? 63.018 15.908 34.347 1.00 9.95 2183 TYR A C 1
ATOM 1393 O O . TYR A 1 183 ? 63.428 16.981 33.883 1.00 9.28 2183 TYR A O 1
ATOM 1402 N N . ILE A 1 184 ? 63.660 15.286 35.348 1.00 9.74 2184 ILE A N 1
ATOM 1403 C CA . ILE A 1 184 ? 64.947 15.764 35.800 1.00 8.91 2184 ILE A CA 1
ATOM 1404 C C . ILE A 1 184 ? 65.680 14.600 36.457 1.00 8.91 2184 ILE A C 1
ATOM 1405 O O . ILE A 1 184 ? 65.108 13.684 37.040 1.00 10.96 2184 ILE A O 1
ATOM 1410 N N . GLY A 1 185 ? 67.018 14.661 36.356 1.00 9.36 2185 GLY A N 1
ATOM 1411 C CA . GLY A 1 185 ? 67.862 13.661 37.054 1.00 10.53 2185 GLY A CA 1
ATOM 1412 C C . GLY A 1 185 ? 69.286 14.143 37.140 1.00 7.91 2185 GLY A C 1
ATOM 1413 O O . GLY A 1 185 ? 69.608 15.247 36.686 1.00 9.20 2185 GLY A O 1
ATOM 1414 N N . LYS A 1 186 ? 70.096 13.273 37.719 1.00 9.30 2186 LYS A N 1
ATOM 1415 C CA . LYS A 1 186 ? 71.497 13.605 37.918 1.00 9.62 2186 LYS A CA 1
ATOM 1416 C C . LYS A 1 186 ? 72.370 12.443 37.520 1.00 8.50 2186 LYS A C 1
ATOM 1417 O O . LYS A 1 186 ? 71.986 11.286 37.707 1.00 10.38 2186 LYS A O 1
ATOM 1423 N N . GLY A 1 187 ? 73.561 12.699 37.024 1.00 8.95 2187 GLY A N 1
ATOM 1424 C CA . GLY A 1 187 ? 74.413 11.581 36.585 1.00 9.65 2187 GLY A CA 1
ATOM 1425 C C . GLY A 1 187 ? 75.691 12.128 35.936 1.00 9.14 2187 GLY A C 1
ATOM 1426 O O . GLY A 1 187 ? 75.990 13.319 35.964 1.00 8.79 2187 GLY A O 1
ATOM 1427 N N . THR A 1 188 ? 76.450 11.204 35.368 1.00 9.61 2188 THR A N 1
ATOM 1428 C CA . THR A 1 188 ? 77.685 11.562 34.652 1.00 8.37 2188 THR A CA 1
ATOM 1429 C C . THR A 1 188 ? 77.563 11.261 33.163 1.00 9.03 2188 THR A C 1
ATOM 1430 O O . THR A 1 188 ? 76.599 10.645 32.691 1.00 9.41 2188 THR A O 1
ATOM 1434 N N . ALA A 1 189 ? 78.567 11.712 32.406 1.00 8.51 2189 ALA A N 1
ATOM 1435 C CA . ALA A 1 189 ? 78.659 11.343 30.994 1.00 9.07 2189 ALA A CA 1
ATOM 1436 C C . ALA A 1 189 ? 80.129 11.066 30.673 1.00 8.09 2189 ALA A C 1
ATOM 1437 O O . ALA A 1 189 ? 80.999 11.363 31.497 1.00 9.20 2189 ALA A O 1
ATOM 1439 N N . ASN A 1 190 ? 80.374 10.498 29.508 1.00 9.53 2190 ASN A N 1
ATOM 1440 C CA . ASN A 1 190 ? 81.745 10.235 29.096 1.00 9.38 2190 ASN A CA 1
ATOM 1441 C C . ASN A 1 190 ? 82.517 9.444 30.172 1.00 10.18 2190 ASN A C 1
ATOM 1442 O O . ASN A 1 190 ? 83.670 9.732 30.438 1.00 13.69 2190 ASN A O 1
ATOM 1447 N N . LYS A 1 191 ? 81.911 8.442 30.741 1.00 10.15 2191 LYS A N 1
ATOM 1448 C CA . LYS A 1 191 ? 82.571 7.538 31.684 1.00 11.91 2191 LYS A CA 1
ATOM 1449 C C . LYS A 1 191 ? 83.067 8.289 32.914 1.00 10.83 2191 LYS A C 1
ATOM 1450 O O . LYS A 1 191 ? 84.219 8.196 33.323 1.00 14.04 2191 LYS A O 1
ATOM 1456 N N . GLY A 1 192 ? 82.091 9.006 33.542 1.00 9.67 2192 GLY A N 1
ATOM 1457 C CA . GLY A 1 192 ? 82.399 9.535 34.843 1.00 10.62 2192 GLY A CA 1
ATOM 1458 C C . GLY A 1 192 ? 82.632 11.018 34.899 1.00 9.50 2192 GLY A C 1
ATOM 1459 O O . GLY A 1 192 ? 82.854 11.591 35.968 1.00 12.11 2192 GLY A O 1
ATOM 1460 N N . THR A 1 193 ? 82.585 11.744 33.789 1.00 9.15 2193 THR A N 1
ATOM 1461 C CA . THR A 1 193 ? 82.737 13.192 33.818 1.00 9.19 2193 THR A CA 1
ATOM 1462 C C . THR A 1 193 ? 81.515 13.792 34.479 1.00 8.42 2193 THR A C 1
ATOM 1463 O O . THR A 1 193 ? 80.372 13.472 34.095 1.00 9.73 2193 THR A O 1
ATOM 1467 N N . THR A 1 194 ? 81.758 14.687 35.439 1.00 8.64 2194 THR A N 1
ATOM 1468 C CA . THR A 1 194 ? 80.624 15.263 36.198 1.00 8.60 2194 THR A CA 1
ATOM 1469 C C . THR A 1 194 ? 80.058 16.507 35.524 1.00 7.20 2194 THR A C 1
ATOM 1470 O O . THR A 1 194 ? 78.910 16.871 35.764 1.00 8.15 2194 THR A O 1
ATOM 1474 N N . SER A 1 195 ? 80.868 17.162 34.691 1.00 8.80 2195 SER A N 1
ATOM 1475 C CA . SER A 1 195 ? 80.434 18.388 34.013 1.00 8.17 2195 SER A CA 1
ATOM 1476 C C . SER A 1 195 ? 79.641 17.962 32.790 1.00 6.63 2195 SER A C 1
ATOM 1477 O O . SER A 1 195 ? 80.105 17.983 31.648 1.00 7.99 2195 SER A O 1
ATOM 1480 N N . VAL A 1 196 ? 78.386 17.541 33.013 1.00 7.03 2196 VAL A N 1
ATOM 1481 C CA . VAL A 1 196 ? 77.664 16.896 31.908 1.00 7.67 2196 VAL A CA 1
ATOM 1482 C C . VAL A 1 196 ? 77.346 17.870 30.814 1.00 6.00 2196 VAL A C 1
ATOM 1483 O O . VAL A 1 196 ? 77.172 17.446 29.649 1.00 6.95 2196 VAL A O 1
ATOM 1487 N N . GLY A 1 197 ? 77.276 19.167 31.099 1.00 6.60 2197 GLY A N 1
ATOM 1488 C CA . GLY A 1 197 ? 77.048 20.169 30.057 1.00 7.17 2197 GLY A CA 1
ATOM 1489 C C . GLY A 1 197 ? 78.222 20.222 29.071 1.00 7.27 2197 GLY A C 1
ATOM 1490 O O . GLY A 1 197 ? 78.038 20.608 27.922 1.00 8.79 2197 GLY A O 1
ATOM 1491 N N . ALA A 1 198 ? 79.407 19.816 29.461 1.00 7.86 2198 ALA A N 1
ATOM 1492 C CA . ALA A 1 198 ? 80.550 19.762 28.552 1.00 6.98 2198 ALA A CA 1
ATOM 1493 C C . ALA A 1 198 ? 80.445 18.551 27.643 1.00 7.07 2198 ALA A C 1
ATOM 1494 O O . ALA A 1 198 ? 81.192 18.500 26.653 1.00 8.27 2198 ALA A O 1
ATOM 1496 N N . CYS A 1 199 ? 79.554 17.602 27.901 1.00 7.19 2199 CYS A N 1
ATOM 1497 C CA . CYS A 1 199 ? 79.577 16.289 27.245 1.00 7.61 2199 CYS A CA 1
ATOM 1498 C C . CYS A 1 199 ? 78.386 16.015 26.338 1.00 7.47 2199 CYS A C 1
ATOM 1499 O O . CYS A 1 199 ? 78.395 15.003 25.614 1.00 8.32 2199 CYS A O 1
ATOM 1502 N N . ILE A 1 200 ? 77.366 16.845 26.367 1.00 7.47 2200 ILE A N 1
ATOM 1503 C CA . ILE A 1 200 ? 76.072 16.531 25.747 1.00 8.00 2200 ILE A CA 1
ATOM 1504 C C . ILE A 1 200 ? 75.443 17.808 25.193 1.00 7.87 2200 ILE A C 1
ATOM 1505 O O . ILE A 1 200 ? 75.499 18.847 25.832 1.00 9.68 2200 ILE A O 1
ATOM 1510 N N . ILE A 1 201 ? 74.860 17.711 24.013 1.00 8.12 2201 ILE A N 1
ATOM 1511 C CA . ILE A 1 201 ? 73.905 18.745 23.579 1.00 7.63 2201 ILE A CA 1
ATOM 1512 C C . ILE A 1 201 ? 72.569 18.046 23.341 1.00 7.08 2201 ILE A C 1
ATOM 1513 O O . ILE A 1 201 ? 72.493 16.896 22.882 1.00 8.76 2201 ILE A O 1
ATOM 1518 N N . ALA A 1 202 ? 71.489 18.706 23.675 1.00 7.58 2202 ALA A N 1
ATOM 1519 C CA . ALA A 1 202 ? 70.176 18.097 23.570 1.00 7.46 2202 ALA A CA 1
ATOM 1520 C C . ALA A 1 202 ? 69.073 19.155 23.395 1.00 6.92 2202 ALA A C 1
ATOM 1521 O O . ALA A 1 202 ? 69.215 20.298 23.833 1.00 7.63 2202 ALA A O 1
ATOM 1523 N N . ASN A 1 203 ? 67.994 18.707 22.803 1.00 7.65 2203 ASN A N 1
ATOM 1524 C CA . ASN A 1 203 ? 66.749 19.477 22.798 1.00 8.08 2203 ASN A CA 1
ATOM 1525 C C . ASN A 1 203 ? 65.610 18.490 23.088 1.00 8.28 2203 ASN A C 1
ATOM 1526 O O . ASN A 1 203 ? 65.852 17.364 23.524 1.00 8.90 2203 ASN A O 1
ATOM 1531 N N . SER A 1 204 ? 64.354 18.927 22.891 1.00 9.16 2204 SER A N 1
ATOM 1532 C CA . SER A 1 204 ? 63.225 18.054 23.233 1.00 8.75 2204 SER A CA 1
ATOM 1533 C C . SER A 1 204 ? 63.103 16.877 22.274 1.00 10.44 2204 SER A C 1
ATOM 1534 O O . SER A 1 204 ? 62.303 15.962 22.567 1.00 11.50 2204 SER A O 1
ATOM 1537 N N . LYS A 1 205 ? 63.824 16.899 21.139 1.00 9.79 2205 LYS A N 1
ATOM 1538 C CA . LYS A 1 205 ? 63.676 15.913 20.094 1.00 10.73 2205 LYS A CA 1
ATOM 1539 C C . LYS A 1 205 ? 64.791 14.869 20.112 1.00 10.99 2205 LYS A C 1
ATOM 1540 O O . LYS A 1 205 ? 64.556 13.767 19.631 1.00 14.46 2205 LYS A O 1
ATOM 1546 N N . GLY A 1 206 ? 65.970 15.174 20.635 1.00 10.61 2206 GLY A N 1
ATOM 1547 C CA . GLY A 1 206 ? 67.058 14.231 20.596 1.00 10.40 2206 GLY A CA 1
ATOM 1548 C C . GLY A 1 206 ? 68.266 14.789 21.326 1.00 8.26 2206 GLY A C 1
ATOM 1549 O O . GLY A 1 206 ? 68.238 15.908 21.858 1.00 9.40 2206 GLY A O 1
ATOM 1550 N N . ALA A 1 207 ? 69.320 13.961 21.392 1.00 9.54 2207 ALA A N 1
ATOM 1551 C CA . ALA A 1 207 ? 70.567 14.385 22.048 1.00 9.96 2207 ALA A CA 1
ATOM 1552 C C . ALA A 1 207 ? 71.765 13.786 21.312 1.00 10.26 2207 ALA A C 1
ATOM 1553 O O . ALA A 1 207 ? 71.706 12.695 20.714 1.00 11.23 2207 ALA A O 1
ATOM 1555 N N . VAL A 1 208 ? 72.878 14.516 21.389 1.00 8.87 2208 VAL A N 1
ATOM 1556 C CA . VAL A 1 208 ? 74.199 14.020 20.964 1.00 9.85 2208 VAL A CA 1
ATOM 1557 C C . VAL A 1 208 ? 75.009 13.906 22.240 1.00 8.65 2208 VAL A C 1
ATOM 1558 O O . VAL A 1 208 ? 75.215 14.930 22.924 1.00 11.01 2208 VAL A O 1
ATOM 1562 N N . VAL A 1 209 ? 75.478 12.710 22.567 1.00 10.25 2209 VAL A N 1
ATOM 1563 C CA . VAL A 1 209 ? 76.222 12.542 23.797 1.00 9.89 2209 VAL A CA 1
ATOM 1564 C C . VAL A 1 209 ? 77.660 12.149 23.469 1.00 8.53 2209 VAL A C 1
ATOM 1565 O O . VAL A 1 209 ? 77.875 11.435 22.459 1.00 9.75 2209 VAL A O 1
ATOM 1569 N N . GLY A 1 210 ? 78.605 12.565 24.310 1.00 8.29 2210 GLY A N 1
ATOM 1570 C CA . GLY A 1 210 ? 79.987 12.234 24.012 1.00 9.34 2210 GLY A CA 1
ATOM 1571 C C . GLY A 1 210 ? 80.175 10.719 23.886 1.00 9.51 2210 GLY A C 1
ATOM 1572 O O . GLY A 1 210 ? 79.558 9.913 24.606 1.00 10.49 2210 GLY A O 1
ATOM 1573 N N . GLY A 1 211 ? 81.065 10.320 22.976 1.00 9.96 2211 GLY A N 1
ATOM 1574 C CA . GLY A 1 211 ? 81.299 8.936 22.584 1.00 11.39 2211 GLY A CA 1
ATOM 1575 C C . GLY A 1 211 ? 81.711 8.021 23.725 1.00 11.45 2211 GLY A C 1
ATOM 1576 O O . GLY A 1 211 ? 81.515 6.780 23.650 1.00 12.84 2211 GLY A O 1
ATOM 1577 N N . ASP A 1 212 ? 82.311 8.496 24.817 1.00 10.69 2212 ASP A N 1
ATOM 1578 C CA . ASP A 1 212 ? 82.728 7.632 25.899 1.00 10.51 2212 ASP A CA 1
ATOM 1579 C C . ASP A 1 212 ? 81.605 7.314 26.887 1.00 10.30 2212 ASP A C 1
ATOM 1580 O O . ASP A 1 212 ? 81.790 6.560 27.822 1.00 11.93 2212 ASP A O 1
ATOM 1585 N N . THR A 1 213 ? 80.442 7.942 26.693 1.00 10.07 2213 THR A N 1
ATOM 1586 C CA . THR A 1 213 ? 79.321 7.707 27.599 1.00 9.80 2213 THR A CA 1
ATOM 1587 C C . THR A 1 213 ? 78.975 6.230 27.663 1.00 9.67 2213 THR A C 1
ATOM 1588 O O . THR A 1 213 ? 78.853 5.579 26.611 1.00 12.61 2213 THR A O 1
ATOM 1592 N N . THR A 1 214 ? 78.800 5.701 28.863 1.00 10.18 2214 THR A N 1
ATOM 1593 C CA . THR A 1 214 ? 78.506 4.289 29.026 1.00 10.36 2214 THR A CA 1
ATOM 1594 C C . THR A 1 214 ? 77.023 3.952 28.943 1.00 11.29 2214 THR A C 1
ATOM 1595 O O . THR A 1 214 ? 76.127 4.810 28.932 1.00 10.74 2214 THR A O 1
ATOM 1599 N N . GLY A 1 215 ? 76.679 2.670 28.907 1.00 11.99 2215 GLY A N 1
ATOM 1600 C CA . GLY A 1 215 ? 75.278 2.201 28.904 1.00 11.29 2215 GLY A CA 1
ATOM 1601 C C . GLY A 1 215 ? 74.556 2.698 30.152 1.00 10.18 2215 GLY A C 1
ATOM 1602 O O . GLY A 1 215 ? 73.462 3.264 29.993 1.00 11.37 2215 GLY A O 1
ATOM 1603 N N . PRO A 1 216 ? 75.079 2.485 31.363 1.00 10.40 2216 PRO A N 1
ATOM 1604 C CA . PRO A 1 216 ? 74.348 2.978 32.534 1.00 10.80 2216 PRO A CA 1
ATOM 1605 C C . PRO A 1 216 ? 74.161 4.471 32.497 1.00 9.65 2216 PRO A C 1
ATOM 1606 O O . PRO A 1 216 ? 73.126 5.014 32.891 1.00 10.74 2216 PRO A O 1
ATOM 1610 N N . GLU A 1 217 ? 75.159 5.217 32.022 1.00 10.51 2217 GLU A N 1
ATOM 1611 C CA . GLU A 1 217 ? 75.017 6.664 31.944 1.00 10.21 2217 GLU A CA 1
ATOM 1612 C C . GLU A 1 217 ? 73.923 7.041 30.967 1.00 9.26 2217 GLU A C 1
ATOM 1613 O O . GLU A 1 217 ? 73.124 7.957 31.227 1.00 9.34 2217 GLU A O 1
ATOM 1619 N N . LEU A 1 218 ? 73.916 6.357 29.829 1.00 10.04 2218 LEU A N 1
ATOM 1620 C CA . LEU A 1 218 ? 72.920 6.662 28.787 1.00 11.14 2218 LEU A CA 1
ATOM 1621 C C . LEU A 1 218 ? 71.518 6.472 29.328 1.00 11.11 2218 LEU A C 1
ATOM 1622 O O . LEU A 1 218 ? 70.595 7.255 29.053 1.00 11.40 2218 LEU A O 1
ATOM 1627 N N . LEU A 1 219 ? 71.301 5.399 30.099 1.00 11.61 2219 LEU A N 1
ATOM 1628 C CA . LEU A 1 219 ? 69.978 5.214 30.672 1.00 11.30 2219 LEU A CA 1
ATOM 1629 C C . LEU A 1 219 ? 69.526 6.397 31.516 1.00 11.53 2219 LEU A C 1
ATOM 1630 O O . LEU A 1 219 ? 68.398 6.885 31.482 1.00 13.08 2219 LEU A O 1
ATOM 1635 N N . ILE A 1 220 ? 70.414 6.880 32.382 1.00 10.58 2220 ILE A N 1
ATOM 1636 C CA . ILE A 1 220 ? 70.122 8.014 33.254 1.00 9.48 2220 ILE A CA 1
ATOM 1637 C C . ILE A 1 220 ? 69.902 9.275 32.438 1.00 9.00 2220 ILE A C 1
ATOM 1638 O O . ILE A 1 220 ? 69.008 10.094 32.749 1.00 9.69 2220 ILE A O 1
ATOM 1643 N N . ILE A 1 221 ? 70.699 9.504 31.386 1.00 9.69 2221 ILE A N 1
ATOM 1644 C CA . ILE A 1 221 ? 70.506 10.669 30.510 1.00 9.24 2221 ILE A CA 1
ATOM 1645 C C . ILE A 1 221 ? 69.154 10.617 29.842 1.00 11.19 2221 ILE A C 1
ATOM 1646 O O . ILE A 1 221 ? 68.423 11.631 29.800 1.00 11.10 2221 ILE A O 1
ATOM 1651 N N . GLU A 1 222 ? 68.759 9.460 29.291 1.00 11.09 2222 GLU A N 1
ATOM 1652 C CA . GLU A 1 222 ? 67.482 9.304 28.652 1.00 11.93 2222 GLU A CA 1
ATOM 1653 C C . GLU A 1 222 ? 66.329 9.665 29.599 1.00 10.95 2222 GLU A C 1
ATOM 1654 O O . GLU A 1 222 ? 65.425 10.419 29.239 1.00 14.03 2222 GLU A O 1
ATOM 1660 N N . ASP A 1 223 ? 66.376 9.124 30.810 1.00 11.10 2223 ASP A N 1
ATOM 1661 C CA . ASP A 1 223 ? 65.331 9.376 31.805 1.00 10.82 2223 ASP A CA 1
ATOM 1662 C C . ASP A 1 223 ? 65.279 10.849 32.222 1.00 9.53 2223 ASP A C 1
ATOM 1663 O O . ASP A 1 223 ? 64.200 11.415 32.336 1.00 12.09 2223 ASP A O 1
ATOM 1668 N N . ALA A 1 224 ? 66.455 11.464 32.395 1.00 9.72 2224 ALA A N 1
ATOM 1669 C CA . ALA A 1 224 ? 66.482 12.852 32.831 1.00 9.47 2224 ALA A CA 1
ATOM 1670 C C . ALA A 1 224 ? 65.961 13.815 31.787 1.00 9.10 2224 ALA A C 1
ATOM 1671 O O . ALA A 1 224 ? 65.361 14.837 32.127 1.00 10.37 2224 ALA A O 1
ATOM 1673 N N . LEU A 1 225 ? 66.207 13.503 30.497 1.00 10.10 2225 LEU A N 1
ATOM 1674 C CA . LEU A 1 225 ? 65.883 14.427 29.432 1.00 9.84 2225 LEU A CA 1
ATOM 1675 C C . LEU A 1 225 ? 64.537 14.066 28.798 1.00 10.87 2225 LEU A C 1
ATOM 1676 O O . LEU A 1 225 ? 64.113 14.737 27.864 1.00 11.30 2225 LEU A O 1
ATOM 1681 N N . GLY A 1 226 ? 63.859 12.982 29.227 1.00 12.49 2226 GLY A N 1
ATOM 1682 C CA . GLY A 1 226 ? 62.626 12.581 28.594 1.00 13.49 2226 GLY A CA 1
ATOM 1683 C C . GLY A 1 226 ? 62.798 12.021 27.213 1.00 13.62 2226 GLY A C 1
ATOM 1684 O O . GLY A 1 226 ? 61.877 12.075 26.359 1.00 17.76 2226 GLY A O 1
ATOM 1685 N N . LEU A 1 227 ? 63.969 11.449 26.926 1.00 14.49 2227 LEU A N 1
ATOM 1686 C CA . LEU A 1 227 ? 64.237 10.961 25.575 1.00 15.96 2227 LEU A CA 1
ATOM 1687 C C . LEU A 1 227 ? 64.202 9.435 25.609 1.00 25.09 2227 LEU A C 1
ATOM 1688 O O . LEU A 1 227 ? 63.041 8.960 25.610 1.00 42.60 2227 LEU A O 1
ATOM 1693 N N . MET B 1 3 ? 50.058 39.827 33.437 1.00 44.03 4003 MET B N 1
ATOM 1694 C CA . MET B 1 3 ? 49.196 39.026 34.278 1.00 17.65 4003 MET B CA 1
ATOM 1695 C C . MET B 1 3 ? 47.835 38.835 33.622 1.00 14.59 4003 MET B C 1
ATOM 1696 O O . MET B 1 3 ? 47.746 38.903 32.413 1.00 18.48 4003 MET B O 1
ATOM 1701 N N . ILE B 1 4 ? 46.735 38.639 34.320 1.00 15.88 4004 ILE B N 1
ATOM 1702 C CA . ILE B 1 4 ? 45.447 38.367 33.655 1.00 12.49 4004 ILE B CA 1
ATOM 1703 C C . ILE B 1 4 ? 44.364 39.190 34.336 1.00 13.54 4004 ILE B C 1
ATOM 1704 O O . ILE B 1 4 ? 44.349 39.272 35.557 1.00 17.19 4004 ILE B O 1
ATOM 1709 N N . ILE B 1 5 ? 43.461 39.763 33.557 1.00 11.24 4005 ILE B N 1
ATOM 1710 C CA . ILE B 1 5 ? 42.317 40.458 34.111 1.00 11.35 4005 ILE B CA 1
ATOM 1711 C C . ILE B 1 5 ? 41.062 39.883 33.447 1.00 10.37 4005 ILE B C 1
ATOM 1712 O O . ILE B 1 5 ? 41.082 39.450 32.279 1.00 11.77 4005 ILE B O 1
ATOM 1717 N N . ARG B 1 6 ? 39.996 39.895 34.253 1.00 10.17 4006 ARG B N 1
ATOM 1718 C CA . ARG B 1 6 ? 38.678 39.582 33.692 1.00 10.82 4006 ARG B CA 1
ATOM 1719 C C . ARG B 1 6 ? 38.028 40.890 33.338 1.00 12.57 4006 ARG B C 1
ATOM 1720 O O . ARG B 1 6 ? 38.066 41.866 34.127 1.00 21.60 4006 ARG B O 1
ATOM 1728 N N . LYS B 1 7 ? 37.357 40.908 32.219 1.00 11.45 4007 LYS B N 1
ATOM 1729 C CA . LYS B 1 7 ? 36.754 42.175 31.827 1.00 11.24 4007 LYS B CA 1
ATOM 1730 C C . LYS B 1 7 ? 35.534 41.951 30.998 1.00 9.96 4007 LYS B C 1
ATOM 1731 O O . LYS B 1 7 ? 35.482 40.951 30.262 1.00 10.12 4007 LYS B O 1
ATOM 1737 N N . TYR B 1 8 ? 34.566 42.843 31.061 1.00 8.58 4008 TYR B N 1
ATOM 1738 C CA . TYR B 1 8 ? 33.543 43.014 30.022 1.00 8.43 4008 TYR B CA 1
ATOM 1739 C C . TYR B 1 8 ? 33.857 44.282 29.263 1.00 9.11 4008 TYR B C 1
ATOM 1740 O O . TYR B 1 8 ? 34.390 45.231 29.817 1.00 11.74 4008 TYR B O 1
ATOM 1749 N N . PHE B 1 9 ? 33.529 44.362 27.988 1.00 9.11 4009 PHE B N 1
ATOM 1750 C CA . PHE B 1 9 ? 33.668 45.592 27.214 1.00 9.15 4009 PHE B CA 1
ATOM 1751 C C . PHE B 1 9 ? 32.268 46.149 27.090 1.00 9.83 4009 PHE B C 1
ATOM 1752 O O . PHE B 1 9 ? 31.489 45.638 26.280 1.00 9.75 4009 PHE B O 1
ATOM 1760 N N . SER B 1 10 ? 31.940 47.197 27.830 1.00 11.83 4010 SER B N 1
ATOM 1761 C CA . SER B 1 10 ? 30.618 47.809 27.840 1.00 14.08 4010 SER B CA 1
ATOM 1762 C C . SER B 1 10 ? 29.552 46.714 27.982 1.00 12.47 4010 SER B C 1
ATOM 1763 O O . SER B 1 10 ? 28.560 46.691 27.261 1.00 13.50 4010 SER B O 1
ATOM 1766 N N . GLY B 1 11 ? 29.748 45.760 28.896 1.00 11.75 4011 GLY B N 1
ATOM 1767 C CA . GLY B 1 11 ? 28.825 44.677 29.182 1.00 11.83 4011 GLY B CA 1
ATOM 1768 C C . GLY B 1 11 ? 29.042 43.421 28.374 1.00 11.58 4011 GLY B C 1
ATOM 1769 O O . GLY B 1 11 ? 28.481 42.360 28.666 1.00 14.71 4011 GLY B O 1
ATOM 1770 N N . ILE B 1 12 ? 29.868 43.490 27.317 1.00 9.81 4012 ILE B N 1
ATOM 1771 C CA . ILE B 1 12 ? 29.992 42.325 26.421 1.00 9.13 4012 ILE B CA 1
ATOM 1772 C C . ILE B 1 12 ? 31.142 41.432 26.840 1.00 7.90 4012 ILE B C 1
ATOM 1773 O O . ILE B 1 12 ? 32.257 41.972 27.025 1.00 9.02 4012 ILE B O 1
ATOM 1778 N N . PRO B 1 13 ? 30.920 40.130 27.036 1.00 8.81 4013 PRO B N 1
ATOM 1779 C CA . PRO B 1 13 ? 32.009 39.260 27.522 1.00 8.77 4013 PRO B CA 1
ATOM 1780 C C . PRO B 1 13 ? 32.872 38.667 26.414 1.00 7.95 4013 PRO B C 1
ATOM 1781 O O . PRO B 1 13 ? 33.902 38.042 26.717 1.00 8.10 4013 PRO B O 1
ATOM 1785 N N . THR B 1 14 ? 32.465 38.797 25.140 1.00 10.36 4014 THR B N 1
ATOM 1786 C CA . THR B 1 14 ? 33.185 38.163 24.023 1.00 9.65 4014 THR B CA 1
ATOM 1787 C C . THR B 1 14 ? 34.278 39.108 23.510 1.00 9.31 4014 THR B C 1
ATOM 1788 O O . THR B 1 14 ? 34.208 39.647 22.408 1.00 10.68 4014 THR B O 1
ATOM 1792 N N . ILE B 1 15 ? 35.293 39.243 24.330 1.00 9.21 4015 ILE B N 1
ATOM 1793 C CA . ILE B 1 15 ? 36.432 40.137 24.166 1.00 11.38 4015 ILE B CA 1
ATOM 1794 C C . ILE B 1 15 ? 37.134 39.931 22.846 1.00 9.41 4015 ILE B C 1
ATOM 1795 O O . ILE B 1 15 ? 37.567 40.887 22.222 1.00 8.68 4015 ILE B O 1
ATOM 1800 N N . GLY B 1 16 ? 37.315 38.659 22.490 1.00 8.90 4016 GLY B N 1
ATOM 1801 C CA . GLY B 1 16 ? 38.063 38.324 21.293 1.00 9.29 4016 GLY B CA 1
ATOM 1802 C C . GLY B 1 16 ? 37.379 38.638 19.976 1.00 6.83 4016 GLY B C 1
ATOM 1803 O O . GLY B 1 16 ? 38.048 38.756 18.956 1.00 10.03 4016 GLY B O 1
ATOM 1804 N N . VAL B 1 17 ? 36.043 38.805 20.000 1.00 7.00 4017 VAL B N 1
ATOM 1805 C CA . VAL B 1 17 ? 35.348 39.331 18.797 1.00 7.34 4017 VAL B CA 1
ATOM 1806 C C . VAL B 1 17 ? 35.666 40.806 18.605 1.00 6.83 4017 VAL B C 1
ATOM 1807 O O . VAL B 1 17 ? 35.707 41.305 17.471 1.00 7.56 4017 VAL B O 1
ATOM 1811 N N . LEU B 1 18 ? 35.818 41.504 19.734 1.00 7.82 4018 LEU B N 1
ATOM 1812 C CA . LEU B 1 18 ? 35.888 42.971 19.736 1.00 7.34 4018 LEU B CA 1
ATOM 1813 C C . LEU B 1 18 ? 37.298 43.481 19.622 1.00 7.23 4018 LEU B C 1
ATOM 1814 O O . LEU B 1 18 ? 37.436 44.713 19.487 1.00 10.79 4018 LEU B O 1
ATOM 1819 N N . ALA B 1 19 ? 38.348 42.632 19.725 1.00 7.10 4019 ALA B N 1
ATOM 1820 C CA . ALA B 1 19 ? 39.684 43.196 19.838 1.00 7.05 4019 ALA B CA 1
ATOM 1821 C C . ALA B 1 19 ? 40.731 42.205 19.350 1.00 6.19 4019 ALA B C 1
ATOM 1822 O O . ALA B 1 19 ? 40.467 40.989 19.347 1.00 7.65 4019 ALA B O 1
ATOM 1824 N N . LEU B 1 20 ? 41.883 42.710 18.968 1.00 8.29 4020 LEU B N 1
ATOM 1825 C CA . LEU B 1 20 ? 43.038 41.857 18.607 1.00 10.44 4020 LEU B CA 1
ATOM 1826 C C . LEU B 1 20 ? 44.241 42.427 19.337 1.00 6.40 4020 LEU B C 1
ATOM 1827 O O . LEU B 1 20 ? 44.376 43.617 19.584 1.00 8.96 4020 LEU B O 1
ATOM 1832 N N . THR B 1 21 ? 45.181 41.548 19.671 1.00 6.73 4021 THR B N 1
ATOM 1833 C CA . THR B 1 21 ? 46.472 41.998 20.203 1.00 7.17 4021 THR B CA 1
ATOM 1834 C C . THR B 1 21 ? 47.620 41.244 19.555 1.00 7.15 4021 THR B C 1
ATOM 1835 O O . THR B 1 21 ? 47.486 40.115 19.122 1.00 9.65 4021 THR B O 1
ATOM 1839 N N . THR B 1 22 ? 48.766 41.926 19.552 1.00 7.67 4022 THR B N 1
ATOM 1840 C CA . THR B 1 22 ? 50.066 41.294 19.293 1.00 7.25 4022 THR B CA 1
ATOM 1841 C C . THR B 1 22 ? 50.938 41.552 20.526 1.00 7.50 4022 THR B C 1
ATOM 1842 O O . THR B 1 22 ? 50.427 41.988 21.585 1.00 7.37 4022 THR B O 1
ATOM 1846 N N . GLU B 1 23 ? 52.236 41.317 20.446 1.00 7.84 4023 GLU B N 1
ATOM 1847 C CA . GLU B 1 23 ? 53.131 41.730 21.532 1.00 8.04 4023 GLU B CA 1
ATOM 1848 C C . GLU B 1 23 ? 53.263 43.248 21.568 1.00 9.29 4023 GLU B C 1
ATOM 1849 O O . GLU B 1 23 ? 53.618 43.785 22.609 1.00 11.15 4023 GLU B O 1
ATOM 1855 N N . GLU B 1 24 ? 53.040 43.921 20.446 1.00 10.12 4024 GLU B N 1
ATOM 1856 C CA . GLU B 1 24 ? 53.296 45.345 20.313 1.00 9.74 4024 GLU B CA 1
ATOM 1857 C C . GLU B 1 24 ? 52.067 46.241 20.381 1.00 9.98 4024 GLU B C 1
ATOM 1858 O O . GLU B 1 24 ? 52.146 47.346 20.924 1.00 11.99 4024 GLU B O 1
ATOM 1864 N N . ILE B 1 25 ? 50.984 45.807 19.755 1.00 9.45 4025 ILE B N 1
ATOM 1865 C CA . ILE B 1 25 ? 49.791 46.649 19.567 1.00 8.12 4025 ILE B CA 1
ATOM 1866 C C . ILE B 1 25 ? 48.536 45.905 19.939 1.00 7.64 4025 ILE B C 1
ATOM 1867 O O . ILE B 1 25 ? 48.488 44.672 19.952 1.00 9.03 4025 ILE B O 1
ATOM 1872 N N . THR B 1 26 ? 47.519 46.703 20.274 1.00 9.29 4026 THR B N 1
ATOM 1873 C CA . THR B 1 26 ? 46.191 46.163 20.547 1.00 7.99 4026 THR B CA 1
ATOM 1874 C C . THR B 1 26 ? 45.168 47.044 19.815 1.00 8.03 4026 THR B C 1
ATOM 1875 O O . THR B 1 26 ? 45.245 48.277 19.950 1.00 10.61 4026 THR B O 1
ATOM 1879 N N . LEU B 1 27 ? 44.282 46.468 19.015 1.00 8.02 4027 LEU B N 1
ATOM 1880 C CA . LEU B 1 27 ? 43.200 47.226 18.389 1.00 7.76 4027 LEU B CA 1
ATOM 1881 C C . LEU B 1 27 ? 41.917 46.953 19.167 1.00 7.62 4027 LEU B C 1
ATOM 1882 O O . LEU B 1 27 ? 41.582 45.794 19.485 1.00 9.24 4027 LEU B O 1
ATOM 1887 N N . LEU B 1 28 ? 41.228 48.032 19.485 1.00 8.08 4028 LEU B N 1
ATOM 1888 C CA . LEU B 1 28 ? 40.064 47.986 20.375 1.00 9.43 4028 LEU B CA 1
ATOM 1889 C C . LEU B 1 28 ? 38.852 48.719 19.786 1.00 8.04 4028 LEU B C 1
ATOM 1890 O O . LEU B 1 28 ? 39.015 49.592 18.945 1.00 10.64 4028 LEU B O 1
ATOM 1895 N N . PRO B 1 29 ? 37.647 48.419 20.252 1.00 9.88 4029 PRO B N 1
ATOM 1896 C CA . PRO B 1 29 ? 36.445 49.130 19.796 1.00 12.57 4029 PRO B CA 1
ATOM 1897 C C . PRO B 1 29 ? 36.457 50.609 20.178 1.00 11.55 4029 PRO B C 1
ATOM 1898 O O . PRO B 1 29 ? 36.946 50.965 21.246 1.00 13.04 4029 PRO B O 1
ATOM 1902 N N . ILE B 1 30 ? 35.858 51.403 19.265 1.00 11.00 4030 ILE B N 1
ATOM 1903 C CA . ILE B 1 30 ? 35.824 52.852 19.588 1.00 12.31 4030 ILE B CA 1
ATOM 1904 C C . ILE B 1 30 ? 34.893 53.144 20.751 1.00 11.83 4030 ILE B C 1
ATOM 1905 O O . ILE B 1 30 ? 35.008 54.236 21.292 1.00 14.05 4030 ILE B O 1
ATOM 1910 N N . PHE B 1 31 ? 34.025 52.210 21.147 1.00 13.17 4031 PHE B N 1
ATOM 1911 C CA . PHE B 1 31 ? 33.048 52.560 22.209 1.00 13.81 4031 PHE B CA 1
ATOM 1912 C C . PHE B 1 31 ? 33.682 52.449 23.580 1.00 14.47 4031 PHE B C 1
ATOM 1913 O O . PHE B 1 31 ? 33.033 52.874 24.568 1.00 17.88 4031 PHE B O 1
ATOM 1921 N N . LEU B 1 32 ? 34.876 51.841 23.697 1.00 12.23 4032 LEU B N 1
ATOM 1922 C CA . LEU B 1 32 ? 35.447 51.751 25.043 1.00 14.17 4032 LEU B CA 1
ATOM 1923 C C . LEU B 1 32 ? 35.836 53.110 25.587 1.00 15.50 4032 LEU B C 1
ATOM 1924 O O . LEU B 1 32 ? 36.213 54.009 24.822 1.00 16.38 4032 LEU B O 1
ATOM 1929 N N . ASP B 1 33 ? 35.799 53.309 26.908 1.00 16.09 4033 ASP B N 1
ATOM 1930 C CA . ASP B 1 33 ? 36.251 54.604 27.470 1.00 19.24 4033 ASP B CA 1
ATOM 1931 C C . ASP B 1 33 ? 37.748 54.513 27.790 1.00 18.07 4033 ASP B C 1
ATOM 1932 O O . ASP B 1 33 ? 38.390 53.444 27.644 1.00 17.97 4033 ASP B O 1
ATOM 1937 N N . LYS B 1 34 ? 38.372 55.620 28.195 1.00 20.55 4034 LYS B N 1
ATOM 1938 C CA . LYS B 1 34 ? 39.793 55.693 28.471 1.00 22.27 4034 LYS B CA 1
ATOM 1939 C C . LYS B 1 34 ? 40.173 54.775 29.617 1.00 20.72 4034 LYS B C 1
ATOM 1940 O O . LYS B 1 34 ? 41.274 54.188 29.545 1.00 21.06 4034 LYS B O 1
ATOM 1946 N N . ASP B 1 35 ? 39.378 54.576 30.658 1.00 23.13 4035 ASP B N 1
ATOM 1947 C CA . ASP B 1 35 ? 39.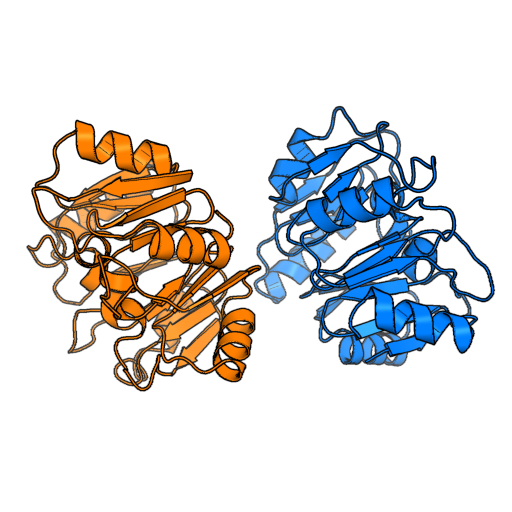729 53.676 31.757 1.00 23.96 4035 ASP B CA 1
ATOM 1948 C C . ASP B 1 35 ? 39.898 52.231 31.291 1.00 18.95 4035 ASP B C 1
ATOM 1949 O O . ASP B 1 35 ? 40.889 51.591 31.648 1.00 20.80 4035 ASP B O 1
ATOM 1954 N N . ASP B 1 36 ? 38.971 51.763 30.470 1.00 18.60 4036 ASP B N 1
ATOM 1955 C CA . ASP B 1 36 ? 39.002 50.472 29.815 1.00 15.41 4036 ASP B CA 1
ATOM 1956 C C . ASP B 1 36 ? 40.275 50.317 28.976 1.00 14.10 4036 ASP B C 1
ATOM 1957 O O . ASP B 1 36 ? 41.000 49.314 29.094 1.00 13.27 4036 ASP B O 1
ATOM 1962 N N . VAL B 1 37 ? 40.553 51.305 28.130 1.00 12.49 4037 VAL B N 1
ATOM 1963 C CA . VAL B 1 37 ? 41.754 51.234 27.254 1.00 12.31 4037 VAL B CA 1
ATOM 1964 C C . VAL B 1 37 ? 43.015 51.178 28.071 1.00 12.85 4037 VAL B C 1
ATOM 1965 O O . VAL B 1 37 ? 43.897 50.310 27.832 1.00 14.24 4037 VAL B O 1
ATOM 1969 N N . ASN B 1 38 ? 43.163 52.091 29.034 1.00 17.35 4038 ASN B N 1
ATOM 1970 C CA . ASN B 1 38 ? 44.354 52.068 29.903 1.00 18.02 4038 ASN B CA 1
ATOM 1971 C C . ASN B 1 38 ? 44.520 50.740 30.633 1.00 17.80 4038 ASN B C 1
ATOM 1972 O O . ASN B 1 38 ? 45.609 50.211 30.794 1.00 16.70 4038 ASN B O 1
ATOM 1977 N N . GLU B 1 39 ? 43.460 50.125 31.134 1.00 17.58 4039 GLU B N 1
ATOM 1978 C CA . GLU B 1 39 ? 43.557 48.827 31.811 1.00 17.08 4039 GLU B CA 1
ATOM 1979 C C . GLU B 1 39 ? 44.093 47.758 30.877 1.00 14.87 4039 GLU B C 1
ATOM 1980 O O . GLU B 1 39 ? 44.958 46.943 31.199 1.00 16.19 4039 GLU B O 1
ATOM 1986 N N . VAL B 1 40 ? 43.564 47.739 29.640 1.00 11.62 4040 VAL B N 1
ATOM 1987 C CA . VAL B 1 40 ? 44.027 46.780 28.633 1.00 10.65 4040 VAL B CA 1
ATOM 1988 C C . VAL B 1 40 ? 45.492 47.038 28.299 1.00 10.30 4040 VAL B C 1
ATOM 1989 O O . VAL B 1 40 ? 46.303 46.093 28.216 1.00 10.20 4040 VAL B O 1
ATOM 1993 N N . SER B 1 41 ? 45.861 48.317 28.063 1.00 11.26 4041 SER B N 1
ATOM 1994 C CA . SER B 1 41 ? 47.221 48.681 27.735 1.00 11.81 4041 SER B CA 1
ATOM 1995 C C . SER B 1 41 ? 48.179 48.214 28.804 1.00 12.90 4041 SER B C 1
ATOM 1996 O O . SER B 1 41 ? 49.278 47.721 28.556 1.00 15.70 4041 SER B O 1
ATOM 1999 N N . GLU B 1 42 ? 47.754 48.392 30.039 1.00 13.99 4042 GLU B N 1
ATOM 2000 C CA . GLU B 1 42 ? 48.630 48.058 31.172 1.00 14.72 4042 GLU B CA 1
ATOM 2001 C C . GLU B 1 42 ? 48.827 46.564 31.259 1.00 12.70 4042 GLU B C 1
ATOM 2002 O O . GLU B 1 42 ? 49.966 46.094 31.470 1.00 14.55 4042 GLU B O 1
ATOM 2008 N N . VAL B 1 43 ? 47.797 45.746 31.106 1.00 12.27 4043 VAL B N 1
ATOM 2009 C CA . VAL B 1 43 ? 47.967 44.303 31.263 1.00 11.63 4043 VAL B CA 1
ATOM 2010 C C . VAL B 1 43 ? 48.681 43.706 30.049 1.00 11.62 4043 VAL B C 1
ATOM 2011 O O . VAL B 1 43 ? 49.504 42.798 30.253 1.00 11.85 4043 VAL B O 1
ATOM 2015 N N . LEU B 1 44 ? 48.441 44.152 28.826 1.00 9.43 4044 LEU B N 1
ATOM 2016 C CA . LEU B 1 44 ? 49.061 43.561 27.651 1.00 10.29 4044 LEU B CA 1
ATOM 2017 C C . LEU B 1 44 ? 50.406 44.224 27.364 1.00 9.60 4044 LEU B C 1
ATOM 2018 O O . LEU B 1 44 ? 51.211 43.684 26.585 1.00 9.72 4044 LEU B O 1
ATOM 2023 N N . GLU B 1 45 ? 50.672 45.369 27.968 1.00 10.79 4045 GLU B N 1
ATOM 2024 C CA . GLU B 1 45 ? 51.917 46.096 27.763 1.00 10.80 4045 GLU B CA 1
ATOM 2025 C C . GLU B 1 45 ? 52.084 46.455 26.281 1.00 10.14 4045 GLU B C 1
ATOM 2026 O O . GLU B 1 45 ? 53.148 46.279 25.703 1.00 13.07 4045 GLU B O 1
ATOM 2032 N N . THR B 1 46 ? 51.018 46.981 25.688 1.00 11.29 4046 THR B N 1
ATOM 2033 C CA . THR B 1 46 ? 50.995 47.327 24.256 1.00 10.83 4046 THR B CA 1
ATOM 2034 C C . THR B 1 46 ? 50.624 48.783 24.043 1.00 11.32 4046 THR B C 1
ATOM 2035 O O . THR B 1 46 ? 50.092 49.457 24.939 1.00 13.57 4046 THR B O 1
ATOM 2039 N N . LYS B 1 47 ? 50.851 49.257 22.814 1.00 10.83 4047 LYS B N 1
ATOM 2040 C CA . LYS B 1 47 ? 50.253 50.499 22.345 1.00 11.18 4047 LYS B CA 1
ATOM 2041 C C . LYS B 1 47 ? 48.866 50.185 21.781 1.00 9.80 4047 LYS B C 1
ATOM 2042 O O . LYS B 1 47 ? 48.734 49.255 20.978 1.00 11.35 4047 LYS B O 1
ATOM 2048 N N . CYS B 1 48 ? 47.875 50.948 22.214 1.00 10.47 4048 CYS B N 1
ATOM 2049 C CA . CYS B 1 48 ? 46.467 50.669 21.868 1.00 10.60 4048 CYS B CA 1
ATOM 2050 C C . CYS B 1 48 ? 45.936 51.697 20.896 1.00 11.07 4048 CYS B C 1
ATOM 2051 O O . CYS B 1 48 ? 46.187 52.908 21.061 1.00 13.47 4048 CYS B O 1
ATOM 2054 N N . LEU B 1 49 ? 45.183 51.196 19.920 1.00 10.41 4049 LEU B N 1
ATOM 2055 C CA . LEU B 1 49 ? 44.437 52.028 18.981 1.00 10.50 4049 LEU B CA 1
ATOM 2056 C C . LEU B 1 49 ? 42.968 51.634 19.003 1.00 11.40 4049 LEU B C 1
ATOM 2057 O O . LEU B 1 49 ? 42.683 50.438 18.854 1.00 11.23 4049 LEU B O 1
ATOM 2062 N N . GLN B 1 50 ? 42.073 52.629 19.183 1.00 10.48 4050 GLN B N 1
ATOM 2063 C CA . GLN B 1 50 ? 40.664 52.353 19.041 1.00 10.90 4050 GLN B CA 1
ATOM 2064 C C . GLN B 1 50 ? 40.300 52.624 17.577 1.00 12.32 4050 GLN B C 1
ATOM 2065 O O . GLN B 1 50 ? 40.600 53.722 17.069 1.00 12.34 4050 GLN B O 1
ATOM 2071 N N . THR B 1 51 ? 39.681 51.649 16.921 1.00 10.06 4051 THR B N 1
ATOM 2072 C CA . THR B 1 51 ? 39.361 51.854 15.503 1.00 10.84 4051 THR B CA 1
ATOM 2073 C C . THR B 1 51 ? 38.199 50.984 15.105 1.00 10.02 4051 THR B C 1
ATOM 2074 O O . THR B 1 51 ? 38.003 49.911 15.721 1.00 11.29 4051 THR B O 1
ATOM 2078 N N . ASN B 1 52 ? 37.450 51.390 14.092 1.00 11.03 4052 ASN B N 1
ATOM 2079 C CA . ASN B 1 52 ? 36.559 50.503 13.368 1.00 11.16 4052 ASN B CA 1
ATOM 2080 C C . ASN B 1 52 ? 37.343 49.762 12.268 1.00 11.62 4052 ASN B C 1
ATOM 2081 O O . ASN B 1 52 ? 38.396 50.218 11.823 1.00 11.59 4052 ASN B O 1
ATOM 2086 N N . ILE B 1 53 ? 36.743 48.663 11.842 1.00 12.48 4053 ILE B N 1
ATOM 2087 C CA . ILE B 1 53 ? 37.188 47.953 10.640 1.00 14.22 4053 ILE B CA 1
ATOM 2088 C C . ILE B 1 53 ? 35.929 47.624 9.853 1.00 15.95 4053 ILE B C 1
ATOM 2089 O O . ILE B 1 53 ? 35.027 47.020 10.425 1.00 17.61 4053 ILE B O 1
ATOM 2094 N N . GLY B 1 54 ? 35.832 48.018 8.586 1.00 18.26 4054 GLY B N 1
ATOM 2095 C CA . GLY B 1 54 ? 34.582 47.666 7.889 1.00 22.56 4054 GLY B CA 1
ATOM 2096 C C . GLY B 1 54 ? 33.399 48.441 8.470 1.00 20.56 4054 GLY B C 1
ATOM 2097 O O . GLY B 1 54 ? 32.244 47.989 8.307 1.00 27.14 4054 GLY B O 1
ATOM 2098 N N . GLY B 1 55 ? 33.626 49.562 9.150 1.00 14.76 4055 GLY B N 1
ATOM 2099 C CA . GLY B 1 55 ? 32.529 50.321 9.744 1.00 13.08 4055 GLY B CA 1
ATOM 2100 C C . GLY B 1 55 ? 32.159 49.819 11.113 1.00 10.45 4055 GLY B C 1
ATOM 2101 O O . GLY B 1 55 ? 31.343 50.499 11.781 1.00 15.36 4055 GLY B O 1
ATOM 2102 N N . SER B 1 56 ? 32.732 48.709 11.527 1.00 15.66 4056 SER B N 1
ATOM 2103 C CA . SER B 1 56 ? 32.264 48.026 12.699 1.00 22.05 4056 SER B CA 1
ATOM 2104 C C . SER B 1 56 ? 33.278 47.876 13.831 1.00 16.75 4056 SER B C 1
ATOM 2105 O O . SER B 1 56 ? 34.466 48.112 13.604 1.00 13.12 4056 SER B O 1
ATOM 2108 N N . SER B 1 57 ? 32.816 47.465 14.997 1.00 12.86 4057 SER B N 1
ATOM 2109 C CA . SER B 1 57 ? 33.686 47.272 16.135 1.00 12.60 4057 SER B CA 1
ATOM 2110 C C . SER B 1 57 ? 34.124 45.822 16.255 1.00 11.77 4057 SER B C 1
ATOM 2111 O O . SER B 1 57 ? 34.745 45.516 17.270 1.00 15.58 4057 SER B O 1
ATOM 2114 N N . LEU B 1 58 ? 33.818 44.935 15.309 1.00 8.05 4058 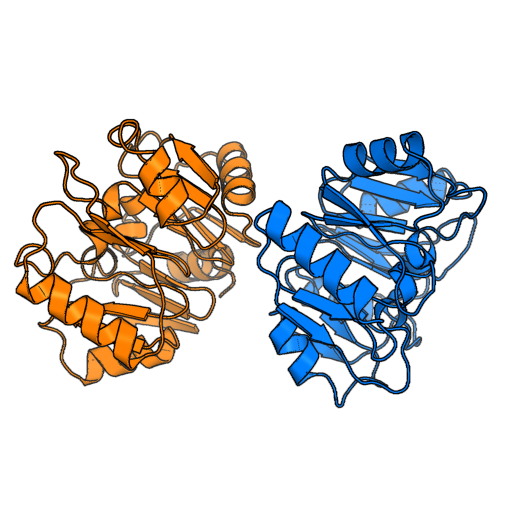LEU B N 1
ATOM 2115 C CA . LEU B 1 58 ? 34.152 43.501 15.464 1.00 9.04 4058 LEU B CA 1
ATOM 2116 C C . LEU B 1 58 ? 35.597 43.250 15.061 1.00 8.01 4058 LEU B C 1
ATOM 2117 O O . LEU B 1 58 ? 35.914 42.430 14.215 1.00 10.54 4058 LEU B O 1
ATOM 2122 N N . VAL B 1 59 ? 36.514 44.018 15.638 1.00 8.40 4059 VAL B N 1
ATOM 2123 C CA . VAL B 1 59 ? 37.912 44.075 15.191 1.00 9.21 4059 VAL B CA 1
ATOM 2124 C C . VAL B 1 59 ? 38.588 42.735 15.255 1.00 8.61 4059 VAL B C 1
ATOM 2125 O O . VAL B 1 59 ? 39.339 42.320 14.353 1.00 9.48 4059 VAL B O 1
ATOM 2129 N N . GLY B 1 60 ? 38.355 41.998 16.365 1.00 9.10 4060 GLY B N 1
ATOM 2130 C CA . GLY B 1 60 ? 38.965 40.700 16.546 1.00 8.36 4060 GLY B CA 1
ATOM 2131 C C . GLY B 1 60 ? 38.441 39.641 15.613 1.00 8.65 4060 GLY B C 1
ATOM 2132 O O . GLY B 1 60 ? 39.177 38.673 15.250 1.00 11.49 4060 GLY B O 1
ATOM 2133 N N . SER B 1 61 ? 37.205 39.748 15.117 1.00 7.62 4061 SER B N 1
ATOM 2134 C CA . SER B 1 61 ? 36.695 38.798 14.157 1.00 9.21 4061 SER B CA 1
ATOM 2135 C C . SER B 1 61 ? 37.183 39.112 12.744 1.00 7.45 4061 SER B C 1
ATOM 2136 O O . SER B 1 61 ? 37.212 38.218 11.890 1.00 9.22 4061 SER B O 1
ATOM 2139 N N . LEU B 1 62 ? 37.487 40.406 12.475 1.00 8.76 4062 LEU B N 1
ATOM 2140 C CA . LEU B 1 62 ? 37.773 40.846 11.094 1.00 8.78 4062 LEU B CA 1
ATOM 2141 C C . LEU B 1 62 ? 39.242 40.882 10.744 1.00 8.41 4062 LEU B C 1
ATOM 2142 O O . LEU B 1 62 ? 39.575 40.972 9.554 1.00 11.60 4062 LEU B O 1
ATOM 2147 N N . SER B 1 63 ? 40.126 40.840 11.715 1.00 9.29 4063 SER B N 1
ATOM 2148 C CA . SER B 1 63 ? 41.542 41.100 11.450 1.00 8.55 4063 SER B CA 1
ATOM 2149 C C . SER B 1 63 ? 42.423 40.212 12.308 1.00 8.25 4063 SER B C 1
ATOM 2150 O O . SER B 1 63 ? 41.984 39.715 13.330 1.00 9.51 4063 SER B O 1
ATOM 2153 N N . VAL B 1 64 ? 43.690 40.073 11.881 1.00 9.69 4064 VAL B N 1
ATOM 2154 C CA . VAL B 1 64 ? 44.714 39.356 12.700 1.00 11.27 4064 VAL B CA 1
ATOM 2155 C C . VAL B 1 64 ? 46.048 40.028 12.423 1.00 9.71 4064 VAL B C 1
ATOM 2156 O O . VAL B 1 64 ? 46.229 40.720 11.413 1.00 9.98 4064 VAL B O 1
ATOM 2160 N N . ALA B 1 65 ? 46.969 39.859 13.353 1.00 8.77 4065 ALA B N 1
ATOM 2161 C CA . ALA B 1 65 ? 48.245 40.519 13.253 1.00 8.67 4065 ALA B CA 1
ATOM 2162 C C . ALA B 1 65 ? 49.284 39.762 14.102 1.00 8.63 4065 ALA B C 1
ATOM 2163 O O . ALA B 1 65 ? 48.939 38.982 15.001 1.00 9.69 4065 ALA B O 1
ATOM 2165 N N . ASN B 1 66 ? 50.528 40.032 13.747 1.00 8.67 4066 ASN B N 1
ATOM 2166 C CA . ASN B 1 66 ? 51.668 39.595 14.545 1.00 9.25 4066 ASN B CA 1
ATOM 2167 C C . ASN B 1 66 ? 52.769 40.664 14.471 1.00 9.58 4066 ASN B C 1
ATOM 2168 O O . ASN B 1 66 ? 52.473 41.801 14.141 1.00 9.90 4066 ASN B O 1
ATOM 2173 N N . LYS B 1 67 ? 54.008 40.318 14.794 1.00 8.67 4067 LYS B N 1
ATOM 2174 C CA . LYS B 1 67 ? 55.096 41.296 14.761 1.00 10.36 4067 LYS B CA 1
ATOM 2175 C C . LYS B 1 67 ? 55.365 41.819 13.356 1.00 10.64 4067 LYS B C 1
ATOM 2176 O O . LYS B 1 67 ? 55.979 42.882 13.245 1.00 14.03 4067 LYS B O 1
ATOM 2182 N N . TYR B 1 68 ? 54.943 41.069 12.336 1.00 8.84 4068 TYR B N 1
ATOM 2183 C CA . TYR B 1 68 ? 55.362 41.309 10.990 1.00 9.94 4068 TYR B CA 1
ATOM 2184 C C . TYR B 1 68 ? 54.267 41.844 10.079 1.00 9.46 4068 TYR B C 1
ATOM 2185 O O . TYR B 1 68 ? 54.618 42.544 9.141 1.00 10.51 4068 TYR B O 1
ATOM 2194 N N . GLY B 1 69 ? 53.017 41.511 10.354 1.00 9.72 4069 GLY B N 1
ATOM 2195 C CA . GLY B 1 69 ? 51.955 41.891 9.389 1.00 12.31 4069 GLY B CA 1
ATOM 2196 C C . GLY B 1 69 ? 50.623 42.078 10.095 1.00 9.61 4069 GLY B C 1
ATOM 2197 O O . GLY B 1 69 ? 50.436 41.650 11.240 1.00 10.10 4069 GLY B O 1
ATOM 2198 N N . LEU B 1 70 ? 49.714 42.758 9.405 1.00 9.95 4070 LEU B N 1
ATOM 2199 C CA . LEU B 1 70 ? 48.356 43.056 9.847 1.00 9.07 4070 LEU B CA 1
ATOM 2200 C C . LEU B 1 70 ? 47.448 42.760 8.656 1.00 9.99 4070 LEU B C 1
ATOM 2201 O O . LEU B 1 70 ? 47.637 43.381 7.575 1.00 10.69 4070 LEU B O 1
ATOM 2206 N N . LEU B 1 71 ? 46.548 41.804 8.824 1.00 8.52 4071 LEU B N 1
ATOM 2207 C CA . LEU B 1 71 ? 45.670 41.428 7.727 1.00 8.20 4071 LEU B CA 1
ATOM 2208 C C . LEU B 1 71 ? 44.274 42.014 7.936 1.00 7.34 4071 LEU B C 1
ATOM 2209 O O . LEU B 1 71 ? 43.683 41.925 9.010 1.00 8.98 4071 LEU B O 1
ATOM 2214 N N . LEU B 1 72 ? 43.747 42.629 6.875 1.00 9.05 4072 LEU B N 1
ATOM 2215 C CA . LEU B 1 72 ? 42.477 43.318 6.888 1.00 8.16 4072 LEU B CA 1
ATOM 2216 C C . LEU B 1 72 ? 41.561 42.778 5.804 1.00 8.59 4072 LEU B C 1
ATOM 2217 O O . LEU B 1 72 ? 42.038 42.342 4.743 1.00 11.00 4072 LEU B O 1
ATOM 2222 N N . PRO B 1 73 ? 40.258 42.826 6.030 1.00 8.90 4073 PRO B N 1
ATOM 2223 C CA . PRO B 1 73 ? 39.339 42.289 5.024 1.00 9.23 4073 PRO B CA 1
ATOM 2224 C C . PRO B 1 73 ? 39.035 43.321 3.939 1.00 9.72 4073 PRO B C 1
ATOM 2225 O O . PRO B 1 73 ? 39.382 44.514 4.072 1.00 10.54 4073 PRO B O 1
ATOM 2229 N N . LYS B 1 74 ? 38.368 42.855 2.878 1.00 10.67 4074 LYS B N 1
ATOM 2230 C CA . LYS B 1 74 ? 38.158 43.739 1.700 1.00 11.32 4074 LYS B CA 1
ATOM 2231 C C . LYS B 1 74 ? 37.240 44.913 2.046 1.00 12.85 4074 LYS B C 1
ATOM 2232 O O . LYS B 1 74 ? 37.219 45.923 1.330 1.00 15.47 4074 LYS B O 1
ATOM 2238 N N . ILE B 1 75 ? 36.482 44.768 3.148 1.00 12.49 4075 ILE B N 1
ATOM 2239 C CA . ILE B 1 75 ? 35.565 45.840 3.541 1.00 12.72 4075 ILE B CA 1
ATOM 2240 C C . ILE B 1 75 ? 36.223 46.941 4.360 1.00 14.99 4075 ILE B C 1
ATOM 2241 O O . ILE B 1 75 ? 35.523 47.887 4.776 1.00 17.34 4075 ILE B O 1
ATOM 2246 N N . VAL B 1 76 ? 37.530 46.865 4.646 1.00 14.44 4076 VAL B N 1
ATOM 2247 C CA . VAL B 1 76 ? 38.177 47.966 5.385 1.00 12.66 4076 VAL B CA 1
ATOM 2248 C C . VAL B 1 76 ? 38.015 49.239 4.570 1.00 14.18 4076 VAL B C 1
ATOM 2249 O O . VAL B 1 76 ? 38.152 49.221 3.350 1.00 17.82 4076 VAL B O 1
ATOM 2253 N N . GLU B 1 77 ? 37.723 50.330 5.283 1.00 14.11 4077 GLU B N 1
ATOM 2254 C CA . GLU B 1 77 ? 37.475 51.593 4.613 1.00 15.81 4077 GLU B CA 1
ATOM 2255 C C . GLU B 1 77 ? 38.715 52.475 4.564 1.00 16.86 4077 GLU B C 1
ATOM 2256 O O . GLU B 1 77 ? 39.611 52.283 5.376 1.00 16.37 4077 GLU B O 1
ATOM 2262 N N . ASP B 1 78 ? 38.785 53.418 3.638 1.00 20.53 4078 ASP B N 1
ATOM 2263 C CA . ASP B 1 78 ? 39.983 54.233 3.481 1.00 20.06 4078 ASP B CA 1
ATOM 2264 C C . ASP B 1 78 ? 40.360 55.005 4.730 1.00 20.29 4078 ASP B C 1
ATOM 2265 O O . ASP B 1 78 ? 41.554 55.051 5.058 1.00 20.09 4078 ASP B O 1
ATOM 2270 N N . GLU B 1 79 ? 39.374 55.616 5.394 1.00 18.83 4079 GLU B N 1
ATOM 2271 C CA . GLU B 1 79 ? 39.717 56.355 6.606 1.00 20.16 4079 GLU B CA 1
ATOM 2272 C C . GLU B 1 79 ? 40.248 55.417 7.679 1.00 15.99 4079 GLU B C 1
ATOM 2273 O O . GLU B 1 79 ? 41.124 55.809 8.465 1.00 17.59 4079 GLU B O 1
ATOM 2279 N N . GLU B 1 80 ? 39.779 54.175 7.761 1.00 15.64 4080 GLU B N 1
ATOM 2280 C CA . GLU B 1 80 ? 40.268 53.217 8.769 1.00 14.86 4080 GLU B CA 1
ATOM 2281 C C . GLU B 1 80 ? 41.697 52.763 8.463 1.00 13.41 4080 GLU B C 1
ATOM 2282 O O . GLU B 1 80 ? 42.531 52.664 9.356 1.00 13.49 4080 GLU B O 1
ATOM 2288 N N . LEU B 1 81 ? 41.958 52.493 7.179 1.00 14.61 4081 LEU B N 1
ATOM 2289 C CA . LEU B 1 81 ? 43.315 52.154 6.740 1.00 14.89 4081 LEU B CA 1
ATOM 2290 C C . LEU B 1 81 ? 44.308 53.256 7.117 1.00 17.08 4081 LEU B C 1
ATOM 2291 O O . LEU B 1 81 ? 45.412 53.064 7.661 1.00 17.85 4081 LEU B O 1
ATOM 2296 N N . ASP B 1 82 ? 43.902 54.494 6.811 1.00 19.39 4082 ASP B N 1
ATOM 2297 C CA . ASP B 1 82 ? 44.729 55.653 7.136 1.00 18.62 4082 ASP B CA 1
ATOM 2298 C C . ASP B 1 82 ? 44.936 55.802 8.638 1.00 17.57 4082 ASP B C 1
ATOM 2299 O O . ASP B 1 82 ? 46.070 56.083 9.071 1.00 19.37 4082 ASP B O 1
ATOM 2304 N N . ARG B 1 83 ? 43.850 55.624 9.401 1.00 16.44 4083 ARG B N 1
ATOM 2305 C CA . ARG B 1 83 ? 43.999 55.693 10.876 1.00 15.48 4083 ARG B CA 1
ATOM 2306 C C . ARG B 1 83 ? 44.992 54.665 11.379 1.00 16.66 4083 ARG B C 1
ATOM 2307 O O . ARG B 1 83 ? 45.856 54.979 12.191 1.00 16.25 4083 ARG B O 1
ATOM 2315 N N . ILE B 1 84 ? 44.849 53.422 10.877 1.00 14.42 4084 ILE B N 1
ATOM 2316 C CA . ILE B 1 84 ? 45.732 52.340 11.321 1.00 13.55 4084 ILE B CA 1
ATOM 2317 C C . ILE B 1 84 ? 47.169 52.623 10.923 1.00 14.63 4084 ILE B C 1
ATOM 2318 O O . ILE B 1 84 ? 48.125 52.497 11.718 1.00 15.21 4084 ILE B O 1
ATOM 2323 N N . LYS B 1 85 ? 47.352 53.034 9.673 1.00 16.52 4085 LYS B N 1
ATOM 2324 C CA . LYS B 1 85 ? 48.720 53.269 9.215 1.00 18.10 4085 LYS B CA 1
ATOM 2325 C C . LYS B 1 85 ? 49.392 54.411 9.940 1.00 18.67 4085 LYS B C 1
ATOM 2326 O O . LYS B 1 85 ? 50.596 54.313 10.249 1.00 21.04 4085 LYS B O 1
ATOM 2332 N N . ASN B 1 86 ? 48.608 55.456 10.240 1.00 19.09 4086 ASN B N 1
ATOM 2333 C CA . ASN B 1 86 ? 49.153 56.567 11.026 1.00 21.63 4086 ASN B CA 1
ATOM 2334 C C . ASN B 1 86 ? 49.623 56.081 12.385 1.00 23.01 4086 ASN B C 1
ATOM 2335 O O . ASN B 1 86 ? 50.710 56.425 12.840 1.00 23.66 4086 ASN B O 1
ATOM 2340 N N . PHE B 1 87 ? 48.782 55.291 13.063 1.00 19.11 4087 PHE B N 1
ATOM 2341 C CA . PHE B 1 87 ? 49.123 54.723 14.366 1.00 16.34 4087 PHE B CA 1
ATOM 2342 C C . PHE B 1 87 ? 50.400 53.895 14.302 1.00 17.69 4087 PHE B C 1
ATOM 2343 O O . PHE B 1 87 ? 51.308 54.011 15.154 1.00 16.70 4087 PHE B O 1
ATOM 2351 N N . LEU B 1 88 ? 50.577 53.034 13.311 1.00 15.24 4088 LEU B N 1
ATOM 2352 C CA . LEU B 1 88 ? 51.802 52.243 13.221 1.00 15.85 4088 LEU B CA 1
ATOM 2353 C C . LEU B 1 88 ? 53.019 53.123 13.011 1.00 16.92 4088 LEU B C 1
ATOM 2354 O O . LEU B 1 88 ? 54.052 52.916 13.636 1.00 18.20 4088 LEU B O 1
ATOM 2359 N N . LYS B 1 89 ? 52.866 54.076 12.101 1.00 17.96 4089 LYS B N 1
ATOM 2360 C CA . LYS B 1 89 ? 53.987 54.974 11.774 1.00 18.29 4089 LYS B CA 1
ATOM 2361 C C . LYS B 1 89 ? 54.405 55.763 13.007 1.00 20.51 4089 LYS B C 1
ATOM 2362 O O . LYS B 1 89 ? 55.607 55.866 13.335 1.00 20.98 4089 LYS B O 1
ATOM 2368 N N . GLU B 1 90 ? 53.433 56.348 13.701 1.00 20.57 4090 GLU B N 1
ATOM 2369 C CA . GLU B 1 90 ? 53.812 57.199 14.835 1.00 22.11 4090 GLU B CA 1
ATOM 2370 C C . GLU B 1 90 ? 54.492 56.392 15.936 1.00 24.25 4090 GLU B C 1
ATOM 2371 O O . GLU B 1 90 ? 55.205 56.973 16.739 1.00 28.02 4090 GLU B O 1
ATOM 2377 N N . ASN B 1 91 ? 54.267 55.083 15.947 1.00 20.33 4091 ASN B N 1
ATOM 2378 C CA . ASN B 1 91 ? 54.884 54.197 16.927 1.00 20.75 4091 ASN B CA 1
ATOM 2379 C C . ASN B 1 91 ? 56.056 53.414 16.369 1.00 21.73 4091 ASN B C 1
ATOM 2380 O O . ASN B 1 91 ? 56.501 52.464 17.009 1.00 24.04 4091 ASN B O 1
ATOM 2385 N N . ASN B 1 92 ? 56.549 53.783 15.193 1.00 21.93 4092 ASN B N 1
ATOM 2386 C CA . ASN B 1 92 ? 57.730 53.241 14.543 1.00 25.15 4092 ASN B CA 1
ATOM 2387 C C . ASN B 1 92 ? 57.614 51.757 14.219 1.00 25.77 4092 ASN B C 1
ATOM 2388 O O . ASN B 1 92 ? 58.567 50.973 14.224 1.00 34.27 4092 ASN B O 1
ATOM 2393 N N . LEU B 1 93 ? 56.382 51.353 13.907 1.00 22.59 4093 LEU B N 1
ATOM 2394 C CA . LEU B 1 93 ? 56.166 49.965 13.528 1.00 20.53 4093 LEU B CA 1
ATOM 2395 C C . LEU B 1 93 ? 55.964 49.747 12.038 1.00 20.90 4093 LEU B C 1
ATOM 2396 O O . LEU B 1 93 ? 55.113 50.387 11.407 1.00 33.58 4093 LEU B O 1
ATOM 2401 N N . ASP B 1 94 ? 56.789 48.834 11.539 1.00 21.65 4094 ASP B N 1
ATOM 2402 C CA . ASP B 1 94 ? 56.820 48.520 10.129 1.00 22.14 4094 ASP B CA 1
ATOM 2403 C C . ASP B 1 94 ? 56.168 47.148 9.889 1.00 26.29 4094 ASP B C 1
ATOM 2404 O O . ASP B 1 94 ? 56.892 46.138 9.904 1.00 33.80 4094 ASP B O 1
ATOM 2409 N N . LEU B 1 95 ? 54.861 47.152 9.698 1.00 20.43 4095 LEU B N 1
ATOM 2410 C CA . LEU B 1 95 ? 54.126 45.926 9.452 1.00 15.44 4095 LEU B CA 1
ATOM 2411 C C . LEU B 1 95 ? 53.763 45.897 7.969 1.00 14.05 4095 LEU B C 1
ATOM 2412 O O . LEU B 1 95 ? 53.574 46.952 7.358 1.00 18.51 4095 LEU B O 1
ATOM 2417 N N . ASN B 1 96 ? 53.667 44.670 7.467 1.00 13.12 4096 ASN B N 1
ATOM 2418 C CA . ASN B 1 96 ? 53.071 44.410 6.195 1.00 13.31 4096 ASN B CA 1
ATOM 2419 C C . ASN B 1 96 ? 51.547 44.519 6.415 1.00 12.63 4096 ASN B C 1
ATOM 2420 O O . ASN B 1 96 ? 50.956 43.566 6.950 1.00 15.90 4096 ASN B O 1
ATOM 2425 N N . VAL B 1 97 ? 50.959 45.623 5.963 1.00 11.09 4097 VAL B N 1
ATOM 2426 C CA . VAL B 1 97 ? 49.512 45.832 6.107 1.00 10.30 4097 VAL B CA 1
ATOM 2427 C C . VAL B 1 97 ? 48.897 45.363 4.790 1.00 10.71 4097 VAL B C 1
ATOM 2428 O O . VAL B 1 97 ? 49.135 45.958 3.744 1.00 13.73 4097 VAL B O 1
ATOM 2432 N N . GLU B 1 98 ? 48.149 44.272 4.829 1.00 9.99 4098 GLU B N 1
ATOM 2433 C CA . GLU B 1 98 ? 47.695 43.604 3.622 1.00 9.67 4098 GLU B CA 1
ATOM 2434 C C . GLU B 1 98 ? 46.212 43.263 3.663 1.00 9.34 4098 GLU B C 1
ATOM 2435 O O . GLU B 1 98 ? 45.747 42.672 4.648 1.00 10.70 4098 GLU B O 1
ATOM 2441 N N . ILE B 1 99 ? 45.485 43.617 2.612 1.00 10.55 4099 ILE B N 1
ATOM 2442 C CA . ILE B 1 99 ? 44.088 43.230 2.486 1.00 9.74 4099 ILE B CA 1
ATOM 2443 C C . ILE B 1 99 ? 44.036 41.821 1.927 1.00 8.45 4099 ILE B C 1
ATOM 2444 O O . ILE B 1 99 ? 44.621 41.510 0.899 1.00 11.90 4099 ILE B O 1
ATOM 2449 N N . ILE B 1 100 ? 43.289 40.940 2.600 1.00 9.73 4100 ILE B N 1
ATOM 2450 C CA . ILE B 1 100 ? 43.040 39.596 2.074 1.00 9.19 4100 ILE B CA 1
ATOM 2451 C C . ILE B 1 100 ? 41.618 39.610 1.527 1.00 9.22 4100 ILE B C 1
ATOM 2452 O O . ILE B 1 100 ? 40.663 39.760 2.293 1.00 11.65 4100 ILE B O 1
ATOM 2457 N N . LYS B 1 101 ? 41.460 39.520 0.211 1.00 10.41 4101 LYS B N 1
ATOM 2458 C CA . LYS B 1 101 ? 40.153 39.774 -0.427 1.00 11.76 4101 LYS B CA 1
ATOM 2459 C C . LYS B 1 101 ? 39.251 38.548 -0.494 1.00 12.19 4101 LYS B C 1
ATOM 2460 O O . LYS B 1 101 ? 38.608 38.284 -1.506 1.00 15.64 4101 LYS B O 1
ATOM 2466 N N . SER B 1 102 ? 39.149 37.794 0.592 1.00 11.94 4102 SER B N 1
ATOM 2467 C CA . SER B 1 102 ? 38.285 36.645 0.687 1.00 12.89 4102 SER B CA 1
ATOM 2468 C C . SER B 1 102 ? 36.821 37.071 0.759 1.00 11.70 4102 SER B C 1
ATOM 2469 O O . SER B 1 102 ? 36.476 38.154 1.222 1.00 12.82 4102 SER B O 1
ATOM 2472 N N . LYS B 1 103 ? 35.953 36.190 0.272 1.00 14.42 4103 LYS B N 1
ATOM 2473 C CA . LYS B 1 103 ? 34.518 36.457 0.360 1.00 14.85 4103 LYS B CA 1
ATOM 2474 C C . LYS B 1 103 ? 34.097 36.558 1.819 1.00 14.32 4103 LYS B C 1
ATOM 2475 O O . LYS B 1 103 ? 33.216 37.352 2.179 1.00 14.84 4103 LYS B O 1
ATOM 2481 N N . ASN B 1 104 ? 34.667 35.661 2.623 1.00 13.06 4104 ASN B N 1
ATOM 2482 C CA . ASN B 1 104 ? 34.398 35.660 4.066 1.00 13.23 4104 ASN B CA 1
ATOM 2483 C C . ASN B 1 104 ? 35.368 36.663 4.683 1.00 12.00 4104 ASN B C 1
ATOM 2484 O O . ASN B 1 104 ? 36.591 36.441 4.659 1.00 11.46 4104 ASN B O 1
ATOM 2489 N N . THR B 1 105 ? 34.793 37.746 5.202 1.00 10.39 4105 THR B N 1
ATOM 2490 C CA . THR B 1 105 ? 35.632 38.830 5.699 1.00 9.10 4105 THR B CA 1
ATOM 2491 C C . THR B 1 105 ? 36.113 38.639 7.143 1.00 9.54 4105 THR B C 1
ATOM 2492 O O . THR B 1 105 ? 36.860 39.484 7.632 1.00 9.19 4105 THR B O 1
ATOM 2496 N N . ALA B 1 106 ? 35.708 37.540 7.822 1.00 9.18 4106 ALA B N 1
ATOM 2497 C CA . ALA B 1 106 ? 36.023 37.359 9.237 1.00 8.41 4106 ALA B CA 1
ATOM 2498 C C . ALA B 1 106 ? 37.401 36.728 9.377 1.00 7.41 4106 ALA B C 1
ATOM 2499 O O . ALA B 1 106 ? 37.589 35.587 9.864 1.00 8.82 4106 ALA B O 1
ATOM 2501 N N . LEU B 1 107 ? 38.412 37.485 8.950 1.00 7.85 4107 LEU B N 1
ATOM 2502 C CA . LEU B 1 107 ? 39.791 36.949 8.954 1.00 8.75 4107 LEU B CA 1
ATOM 2503 C C . LEU B 1 107 ? 40.242 36.494 10.342 1.00 8.03 4107 LEU B C 1
ATOM 2504 O O . LEU B 1 107 ? 40.964 35.507 10.465 1.00 7.93 4107 LEU B O 1
ATOM 2509 N N . GLY B 1 108 ? 39.827 37.248 11.366 1.00 7.76 4108 GLY B N 1
ATOM 2510 C CA . GLY B 1 108 ? 40.254 36.868 12.725 1.00 8.48 4108 GLY B CA 1
ATOM 2511 C C . GLY B 1 108 ? 39.572 35.610 13.206 1.00 7.36 4108 GLY B C 1
ATOM 2512 O O . GLY B 1 108 ? 40.141 34.897 14.032 1.00 9.98 4108 GLY B O 1
ATOM 2513 N N . ASN B 1 109 ? 38.388 35.245 12.690 1.00 7.55 4109 ASN B N 1
ATOM 2514 C CA . ASN B 1 109 ? 37.765 33.963 13.008 1.00 8.09 4109 ASN B CA 1
ATOM 2515 C C . ASN B 1 109 ? 38.456 32.847 12.233 1.00 8.16 4109 ASN B C 1
ATOM 2516 O O . ASN B 1 109 ? 38.330 31.685 12.654 1.00 8.71 4109 ASN B O 1
ATOM 2521 N N . LEU B 1 110 ? 39.132 33.160 11.115 1.00 7.61 4110 LEU B N 1
ATOM 2522 C CA . LEU B 1 110 ? 39.608 32.121 10.180 1.00 8.44 4110 LEU B CA 1
ATOM 2523 C C . LEU B 1 110 ? 41.110 31.880 10.247 1.00 7.14 4110 LEU B C 1
ATOM 2524 O O . LEU B 1 110 ? 41.615 30.990 9.573 1.00 8.58 4110 LEU B O 1
ATOM 2529 N N . ILE B 1 111 ? 41.804 32.677 11.064 1.00 7.17 4111 ILE B N 1
ATOM 2530 C CA . ILE B 1 111 ? 43.275 32.584 11.139 1.00 8.19 4111 ILE B CA 1
ATOM 2531 C C . ILE B 1 111 ? 43.719 32.630 12.578 1.00 8.44 4111 ILE B C 1
ATOM 2532 O O . ILE B 1 111 ? 43.207 33.442 13.352 1.00 8.84 4111 ILE B O 1
ATOM 2537 N N . LEU B 1 112 ? 44.668 31.775 12.937 1.00 8.08 4112 LEU B N 1
ATOM 2538 C CA . LEU B 1 112 ? 45.319 31.752 14.254 1.00 7.64 4112 LEU B CA 1
ATOM 2539 C C . LEU B 1 112 ? 46.796 31.953 13.979 1.00 8.74 4112 LEU B C 1
ATOM 2540 O O . LEU B 1 112 ? 47.391 31.158 13.248 1.00 11.31 4112 LEU B O 1
ATOM 2545 N N . THR B 1 113 ? 47.381 33.017 14.527 1.00 7.55 4113 THR B N 1
ATOM 2546 C CA . THR B 1 113 ? 48.792 33.250 14.265 1.00 7.88 4113 THR B CA 1
ATOM 2547 C C . THR B 1 113 ? 49.517 33.788 15.492 1.00 6.52 4113 THR B C 1
ATOM 2548 O O . THR B 1 113 ? 48.932 34.549 16.262 1.00 8.76 4113 THR B O 1
ATOM 2552 N N . ASN B 1 114 ? 50.799 33.441 15.569 1.00 7.27 4114 ASN B N 1
ATOM 2553 C CA . ASN B 1 114 ? 51.720 34.209 16.427 1.00 7.12 4114 ASN B CA 1
ATOM 2554 C C . ASN B 1 114 ? 52.907 34.675 15.606 1.00 7.93 4114 ASN B C 1
ATOM 2555 O O . ASN B 1 114 ? 52.754 34.784 14.375 1.00 8.61 4114 ASN B O 1
ATOM 2560 N N . ASP B 1 115 ? 54.059 34.938 16.197 1.00 8.15 4115 ASP B N 1
ATOM 2561 C CA . ASP B 1 115 ? 55.212 35.405 15.421 1.00 9.35 4115 ASP B CA 1
ATOM 2562 C C . ASP B 1 115 ? 55.955 34.260 14.740 1.00 9.13 4115 ASP B C 1
ATOM 2563 O O . ASP B 1 115 ? 56.958 34.554 14.045 1.00 12.84 4115 ASP B O 1
ATOM 2568 N N . LYS B 1 116 ? 55.553 33.019 14.899 1.00 9.03 4116 LYS B N 1
ATOM 2569 C CA . LYS B 1 116 ? 56.272 31.872 14.333 1.00 9.18 4116 LYS B CA 1
ATOM 2570 C C . LYS B 1 116 ? 55.433 31.073 13.360 1.00 9.40 4116 LYS B C 1
ATOM 2571 O O . LYS B 1 116 ? 55.967 30.553 12.369 1.00 13.54 4116 LYS B O 1
ATOM 2577 N N . GLY B 1 117 ? 54.124 30.879 13.607 1.00 8.57 4117 GLY B N 1
ATOM 2578 C CA . GLY B 1 117 ? 53.328 29.950 12.810 1.00 9.32 4117 GLY B CA 1
ATOM 2579 C C . GLY B 1 117 ? 51.887 30.429 12.738 1.00 7.52 4117 GLY B C 1
ATOM 2580 O O . GLY B 1 117 ? 51.458 31.178 13.641 1.00 9.87 4117 GLY B O 1
ATOM 2581 N N . ALA B 1 118 ? 51.206 29.976 11.688 1.00 8.97 4118 ALA B N 1
ATOM 2582 C CA . ALA B 1 118 ? 49.781 30.277 11.578 1.00 8.31 4118 ALA B CA 1
ATOM 2583 C C . ALA B 1 118 ? 49.010 29.056 11.098 1.00 8.23 4118 ALA B C 1
ATOM 2584 O O . ALA B 1 118 ? 49.521 28.281 10.264 1.00 10.06 4118 ALA B O 1
ATOM 2586 N N . LEU B 1 119 ? 47.803 28.898 11.606 1.00 7.88 4119 LEU B N 1
ATOM 2587 C CA . LEU B 1 119 ? 46.838 27.917 11.133 1.00 7.59 4119 LEU B CA 1
ATOM 2588 C C . LEU B 1 119 ? 45.712 28.694 10.453 1.00 7.62 4119 LEU B C 1
ATOM 2589 O O . LEU B 1 119 ? 45.210 29.653 11.016 1.00 7.75 4119 LEU B O 1
ATOM 2594 N N . ILE B 1 120 ? 45.313 28.276 9.253 1.00 8.91 4120 ILE B N 1
ATOM 2595 C CA . ILE B 1 120 ? 44.228 28.985 8.553 1.00 8.36 4120 ILE B CA 1
ATOM 2596 C C . ILE B 1 120 ? 43.136 28.008 8.142 1.00 7.95 4120 ILE B C 1
ATOM 2597 O O . ILE B 1 120 ? 43.375 26.837 7.852 1.00 9.98 4120 ILE B O 1
ATOM 2602 N N . SER B 1 121 ? 41.930 28.562 8.115 1.00 8.11 4121 SER B N 1
ATOM 2603 C CA . SER B 1 121 ? 40.782 27.804 7.631 1.00 8.48 4121 SER B CA 1
ATOM 2604 C C . SER B 1 121 ? 40.995 27.310 6.211 1.00 8.11 4121 SER B C 1
ATOM 2605 O O . SER B 1 121 ? 41.561 28.022 5.384 1.00 9.47 4121 SER B O 1
ATOM 2608 N N . PRO B 1 122 ? 40.456 26.135 5.865 1.00 10.61 4122 PRO B N 1
ATOM 2609 C CA . PRO B 1 122 ? 40.435 25.734 4.442 1.00 10.91 4122 PRO B CA 1
ATOM 2610 C C . PRO B 1 122 ? 39.760 26.753 3.565 1.00 12.02 4122 PRO B C 1
ATOM 2611 O O . PRO B 1 122 ? 40.005 26.851 2.354 1.00 12.58 4122 PRO B O 1
ATOM 2615 N N . GLU B 1 123 ? 38.881 27.577 4.113 1.00 12.37 4123 GLU B N 1
ATOM 2616 C CA . GLU B 1 123 ? 38.175 28.546 3.256 1.00 13.15 4123 GLU B CA 1
ATOM 2617 C C . GLU B 1 123 ? 39.141 29.591 2.744 1.00 12.92 4123 GLU B C 1
ATOM 2618 O O . GLU B 1 123 ? 38.832 30.281 1.802 1.00 15.68 4123 GLU B O 1
ATOM 2624 N N . LEU B 1 124 ? 40.347 29.701 3.353 1.00 11.29 4124 LEU B N 1
ATOM 2625 C CA . LEU B 1 124 ? 41.338 30.705 2.906 1.00 10.66 4124 LEU B CA 1
ATOM 2626 C C . LEU B 1 124 ? 42.472 30.064 2.128 1.00 8.74 4124 LEU B C 1
ATOM 2627 O O . LEU B 1 124 ? 43.493 30.724 1.894 1.00 10.25 4124 LEU B O 1
ATOM 2632 N N . LYS B 1 125 ? 42.312 28.809 1.711 1.00 10.39 4125 LYS B N 1
ATOM 2633 C CA . LYS B 1 125 ? 43.418 28.182 0.986 1.00 11.09 4125 LYS B CA 1
ATOM 2634 C C . LYS B 1 125 ? 43.855 28.970 -0.240 1.00 11.50 4125 LYS B C 1
ATOM 2635 O O . LYS B 1 125 ? 45.044 28.899 -0.572 1.00 12.09 4125 LYS B O 1
ATOM 2641 N N . ASP B 1 126 ? 42.978 29.720 -0.923 1.00 10.64 4126 ASP B N 1
ATOM 2642 C CA . ASP B 1 126 ? 43.364 30.429 -2.142 1.00 11.43 4126 ASP B CA 1
ATOM 2643 C C . ASP B 1 126 ? 44.147 31.702 -1.851 1.00 9.35 4126 ASP B C 1
ATOM 2644 O O . ASP B 1 126 ? 44.591 32.356 -2.791 1.00 9.89 4126 ASP B O 1
ATOM 2649 N N . PHE B 1 127 ? 44.393 32.029 -0.576 1.00 8.87 4127 PHE B N 1
ATOM 2650 C CA . PHE B 1 127 ? 45.145 33.202 -0.165 1.00 8.78 4127 PHE B CA 1
ATOM 2651 C C . PHE B 1 127 ? 46.360 32.825 0.700 1.00 7.93 4127 PHE B C 1
ATOM 2652 O O . PHE B 1 127 ? 46.976 33.717 1.288 1.00 8.53 4127 PHE B O 1
ATOM 2660 N N . LYS B 1 128 ? 46.701 31.536 0.758 1.00 9.21 4128 LYS B N 1
ATOM 2661 C CA . LYS B 1 128 ? 47.726 31.075 1.705 1.00 9.34 4128 LYS B CA 1
ATOM 2662 C C . LYS B 1 128 ? 49.085 31.695 1.440 1.00 9.70 4128 LYS B C 1
ATOM 2663 O O . LYS B 1 128 ? 49.800 31.945 2.443 1.00 10.14 4128 LYS B O 1
ATOM 2669 N N . LYS B 1 129 ? 49.516 31.944 0.201 1.00 9.13 4129 LYS B N 1
ATOM 2670 C CA . LYS B 1 129 ? 50.857 32.471 0.004 1.00 9.26 4129 LYS B CA 1
ATOM 2671 C C . LYS B 1 129 ? 50.914 33.917 0.469 1.00 9.03 4129 LYS B C 1
ATOM 2672 O O . LYS B 1 129 ? 51.865 34.345 1.117 1.00 10.36 4129 LYS B O 1
ATOM 2678 N N . ASP B 1 130 ? 49.852 34.679 0.176 1.00 8.92 4130 ASP B N 1
ATOM 2679 C CA . ASP B 1 130 ? 49.881 36.075 0.669 1.00 8.46 4130 ASP B CA 1
ATOM 2680 C C . ASP B 1 130 ? 49.838 36.117 2.197 1.00 7.96 4130 ASP B C 1
ATOM 2681 O O . ASP B 1 130 ? 50.495 36.944 2.820 1.00 9.45 4130 ASP B O 1
ATOM 2686 N N . ILE B 1 131 ? 49.093 35.165 2.802 1.00 8.49 4131 ILE B N 1
ATOM 2687 C CA . ILE B 1 131 ? 49.074 35.175 4.289 1.00 8.09 4131 ILE B CA 1
ATOM 2688 C C . ILE B 1 131 ? 50.446 34.844 4.846 1.00 8.44 4131 ILE B C 1
ATOM 2689 O O . ILE B 1 131 ? 50.956 35.489 5.756 1.00 9.15 4131 ILE B O 1
ATOM 2694 N N . GLU B 1 132 ? 51.089 33.828 4.269 1.00 9.32 4132 GLU B N 1
ATOM 2695 C CA . GLU B 1 132 ? 52.442 33.418 4.655 1.00 9.94 4132 GLU B CA 1
ATOM 2696 C C . GLU B 1 132 ? 53.399 34.574 4.498 1.00 9.30 4132 GLU B C 1
ATOM 2697 O O . GLU B 1 132 ? 54.217 34.859 5.384 1.00 9.92 4132 GLU B O 1
ATOM 2703 N N . ASP B 1 133 ? 53.355 35.266 3.348 1.00 9.78 4133 ASP B N 1
ATOM 2704 C CA . ASP B 1 133 ? 54.325 36.304 3.071 1.00 11.46 4133 ASP B CA 1
ATOM 2705 C C . ASP B 1 133 ? 54.110 37.516 3.959 1.00 10.80 4133 ASP B C 1
ATOM 2706 O O . ASP B 1 133 ? 55.046 38.167 4.423 1.00 13.55 4133 ASP B O 1
ATOM 2711 N N . SER B 1 134 ? 52.832 37.841 4.183 1.00 9.74 4134 SER B N 1
ATOM 2712 C CA . SER B 1 134 ? 52.497 39.050 4.948 1.00 9.55 4134 SER B CA 1
ATOM 2713 C C . SER B 1 134 ? 52.708 38.886 6.446 1.00 8.01 4134 SER B C 1
ATOM 2714 O O . SER B 1 134 ? 53.190 39.815 7.069 1.00 10.45 4134 SER B O 1
ATOM 2717 N N . LEU B 1 135 ? 52.345 37.729 7.007 1.00 8.98 4135 LEU B N 1
ATOM 2718 C CA . LEU B 1 135 ? 52.553 37.448 8.418 1.00 8.52 4135 LEU B CA 1
ATOM 2719 C C . LEU B 1 135 ? 53.990 36.950 8.633 1.00 8.11 4135 LEU B C 1
ATOM 2720 O O . LEU B 1 135 ? 54.455 36.906 9.762 1.00 9.11 4135 LEU B O 1
ATOM 2725 N N . ASN B 1 136 ? 54.680 36.592 7.556 1.00 7.69 4136 ASN B N 1
ATOM 2726 C CA . ASN B 1 136 ? 56.082 36.137 7.654 1.00 8.58 4136 ASN B CA 1
ATOM 2727 C C . ASN B 1 136 ? 56.242 34.922 8.571 1.00 9.08 4136 ASN B C 1
ATOM 2728 O O . ASN B 1 136 ? 57.198 34.884 9.360 1.00 10.91 4136 ASN B O 1
ATOM 2733 N N . VAL B 1 137 ? 55.360 33.948 8.452 1.00 9.21 4137 VAL B N 1
ATOM 2734 C CA . VAL B 1 137 ? 55.386 32.748 9.311 1.00 9.49 4137 VAL B CA 1
ATOM 2735 C C . VAL B 1 137 ? 55.085 31.513 8.453 1.00 9.79 4137 VAL B C 1
ATOM 2736 O O . VAL B 1 137 ? 54.587 31.631 7.318 1.00 12.24 4137 VAL B O 1
ATOM 2740 N N . GLU B 1 138 ? 55.373 30.359 9.036 1.00 10.79 4138 GLU B N 1
ATOM 2741 C CA . GLU B 1 138 ? 54.947 29.105 8.395 1.00 10.63 4138 GLU B CA 1
ATOM 2742 C C . GLU B 1 138 ? 53.426 28.982 8.471 1.00 10.26 4138 GLU B C 1
ATOM 2743 O O . GLU B 1 138 ? 52.922 29.254 9.562 1.00 12.15 4138 GLU B O 1
ATOM 2749 N N . VAL B 1 139 ? 52.727 28.623 7.416 1.00 10.83 4139 VAL B N 1
ATOM 2750 C CA . VAL B 1 139 ? 51.268 28.493 7.421 1.00 10.91 4139 VAL B CA 1
ATOM 2751 C C . VAL B 1 139 ? 50.839 27.059 7.164 1.00 10.52 4139 VAL B C 1
ATOM 2752 O O . VAL B 1 139 ? 51.280 26.426 6.180 1.00 14.80 4139 VAL B O 1
ATOM 2756 N N . GLU B 1 140 ? 49.926 26.516 7.956 1.00 10.38 4140 GLU B N 1
ATOM 2757 C CA . GLU B 1 140 ? 49.231 25.263 7.659 1.00 10.47 4140 GLU B CA 1
ATOM 2758 C C . GLU B 1 140 ? 47.733 25.550 7.547 1.00 8.46 4140 GLU B C 1
ATOM 2759 O O . GLU B 1 140 ? 47.207 26.445 8.236 1.00 10.28 4140 GLU B O 1
ATOM 2765 N N . ILE B 1 141 ? 47.086 24.746 6.714 1.00 10.24 4141 ILE B N 1
ATOM 2766 C CA . ILE B 1 141 ? 45.636 24.765 6.606 1.00 11.15 4141 ILE B CA 1
ATOM 2767 C C . ILE B 1 141 ? 45.056 23.716 7.536 1.00 12.19 4141 ILE B C 1
ATOM 2768 O O . ILE B 1 141 ? 45.590 22.595 7.579 1.00 13.92 4141 ILE B O 1
ATOM 2773 N N . GLY B 1 142 ? 43.979 24.042 8.275 1.00 10.89 4142 GLY B N 1
ATOM 2774 C CA . GLY B 1 142 ? 43.384 23.008 9.085 1.00 11.70 4142 GLY B CA 1
ATOM 2775 C C . GLY B 1 142 ? 42.200 23.536 9.873 1.00 10.43 4142 GLY B C 1
ATOM 2776 O O . GLY B 1 142 ? 41.644 24.579 9.560 1.00 12.72 4142 GLY B O 1
ATOM 2777 N N . THR B 1 143 ? 41.830 22.720 10.842 1.00 11.95 4143 THR B N 1
ATOM 2778 C CA . THR B 1 143 ? 40.661 22.965 11.689 1.00 11.23 4143 THR B CA 1
ATOM 2779 C C . THR B 1 143 ? 41.023 22.804 13.159 1.00 11.64 4143 THR B C 1
ATOM 2780 O O . THR B 1 143 ? 42.094 22.247 13.454 1.00 12.20 4143 THR B O 1
ATOM 2784 N N . ILE B 1 144 ? 40.153 23.291 14.039 1.00 11.72 4144 ILE B N 1
ATOM 2785 C CA . ILE B 1 144 ? 40.275 23.124 15.493 1.00 10.45 4144 ILE B CA 1
ATOM 2786 C C . ILE B 1 144 ? 38.997 22.414 15.909 1.00 9.86 4144 ILE B C 1
ATOM 2787 O O . ILE B 1 144 ? 37.904 22.944 15.675 1.00 11.59 4144 ILE B O 1
ATOM 2792 N N . ALA B 1 145 ? 39.101 21.242 16.477 1.00 11.63 4145 ALA B N 1
ATOM 2793 C CA . ALA B 1 145 ? 37.921 20.442 16.879 1.00 14.68 4145 ALA B CA 1
ATOM 2794 C C . ALA B 1 145 ? 36.913 20.297 15.733 1.00 15.50 4145 ALA B C 1
ATOM 2795 O O . ALA B 1 145 ? 35.728 20.402 15.981 1.00 17.05 4145 ALA B O 1
ATOM 2797 N N . GLU B 1 146 ? 37.442 20.063 14.528 1.00 15.57 4146 GLU B N 1
ATOM 2798 C CA . GLU B 1 146 ? 36.695 19.884 13.282 1.00 17.52 4146 GLU B CA 1
ATOM 2799 C C . GLU B 1 146 ? 36.003 21.141 12.772 1.00 15.27 4146 GLU B C 1
ATOM 2800 O O . GLU B 1 146 ? 35.227 21.084 11.830 1.00 18.50 4146 GLU B O 1
ATOM 2806 N N . LEU B 1 147 ? 36.286 22.266 13.396 1.00 12.68 4147 LEU B N 1
ATOM 2807 C CA . LEU B 1 147 ? 35.708 23.534 13.042 1.00 12.67 4147 LEU B CA 1
ATOM 2808 C C . LEU B 1 147 ? 36.677 24.353 12.215 1.00 12.31 4147 LEU B C 1
ATOM 2809 O O . LEU B 1 147 ? 37.858 24.505 12.593 1.00 12.40 4147 LEU B O 1
ATOM 2814 N N . PRO B 1 148 ? 36.229 24.904 11.092 1.00 12.33 4148 PRO B N 1
ATOM 2815 C CA . PRO B 1 148 ? 37.094 25.750 10.249 1.00 13.06 4148 PRO B CA 1
ATOM 2816 C C . PRO B 1 148 ? 37.343 27.150 10.797 1.00 11.06 4148 PRO B C 1
ATOM 2817 O O . PRO B 1 148 ? 38.298 27.783 10.319 1.00 12.19 4148 PRO B O 1
ATOM 2821 N N . THR B 1 149 ? 36.577 27.613 11.777 1.00 10.94 4149 THR B N 1
ATOM 2822 C CA . THR B 1 149 ? 36.812 28.930 12.353 1.00 10.91 4149 THR B CA 1
ATOM 2823 C C . THR B 1 149 ? 37.881 28.813 13.426 1.00 9.90 4149 THR B C 1
ATOM 2824 O O . THR B 1 149 ? 37.650 28.918 14.633 1.00 9.71 4149 THR B O 1
ATOM 2828 N N . VAL B 1 150 ? 39.116 28.576 12.985 1.00 9.16 4150 VAL B N 1
ATOM 2829 C CA . VAL B 1 150 ? 40.236 28.252 13.864 1.00 8.16 4150 VAL B CA 1
ATOM 2830 C C . VAL B 1 150 ? 40.556 29.423 14.798 1.00 8.23 4150 VAL B C 1
ATOM 2831 O O . VAL B 1 150 ? 40.940 29.206 15.965 1.00 10.12 4150 VAL B O 1
ATOM 2835 N N . GLY B 1 151 ? 40.420 30.670 14.320 1.00 7.97 4151 GLY B N 1
ATOM 2836 C CA . GLY B 1 151 ? 40.643 31.832 15.151 1.00 7.88 4151 GLY B CA 1
ATOM 2837 C C . GLY B 1 151 ? 39.611 32.015 16.271 1.00 7.75 4151 GLY B C 1
ATOM 2838 O O . GLY B 1 151 ? 39.951 32.520 17.329 1.00 9.38 4151 GLY B O 1
ATOM 2839 N N . SER B 1 152 ? 38.359 31.612 16.048 1.00 7.39 4152 SER B N 1
ATOM 2840 C CA . SER B 1 152 ? 37.339 31.661 17.078 1.00 7.84 4152 SER B CA 1
ATOM 2841 C C . SER B 1 152 ? 37.581 30.613 18.155 1.00 7.40 4152 SER B C 1
ATOM 2842 O O . SER B 1 152 ? 37.125 30.768 19.290 1.00 7.52 4152 SER B O 1
ATO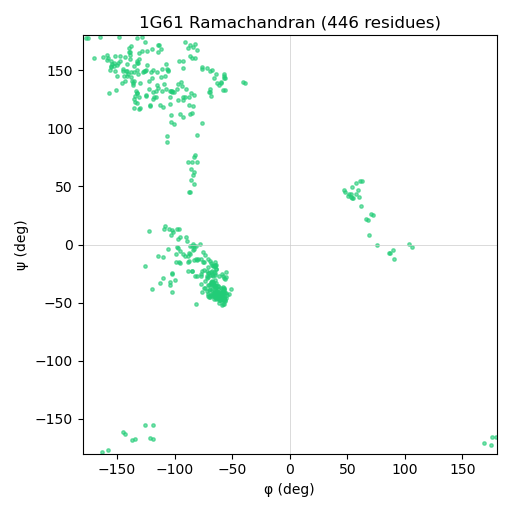M 2845 N N . ASN B 1 153 ? 38.240 29.506 17.790 1.00 6.99 4153 ASN B N 1
ATOM 2846 C CA . ASN B 1 153 ? 38.222 28.327 18.619 1.00 6.46 4153 ASN B CA 1
ATOM 2847 C C . ASN B 1 153 ? 39.564 28.048 19.293 1.00 6.58 4153 ASN B C 1
ATOM 2848 O O . ASN B 1 153 ? 39.741 27.005 19.889 1.00 8.12 4153 ASN B O 1
ATOM 2853 N N . ALA B 1 154 ? 40.484 28.994 19.300 1.00 6.63 4154 ALA B N 1
ATOM 2854 C CA . ALA B 1 154 ? 41.735 28.913 20.025 1.00 6.70 4154 ALA B CA 1
ATOM 2855 C C . ALA B 1 154 ? 42.300 30.318 20.263 1.00 5.99 4154 ALA B C 1
ATOM 2856 O O . ALA B 1 154 ? 41.901 31.272 19.574 1.00 7.49 4154 ALA B O 1
ATOM 2858 N N . VAL B 1 155 ? 43.236 30.386 21.212 1.00 6.64 4155 VAL B N 1
ATOM 2859 C CA . VAL B 1 155 ? 44.012 31.590 21.524 1.00 7.42 4155 VAL B CA 1
ATOM 2860 C C . VAL B 1 155 ? 45.462 31.159 21.401 1.00 7.00 4155 VAL B C 1
ATOM 2861 O O . VAL B 1 155 ? 45.850 30.165 21.999 1.00 8.59 4155 VAL B O 1
ATOM 2865 N N . VAL B 1 156 ? 46.238 31.894 20.638 1.00 6.55 4156 VAL B N 1
ATOM 2866 C CA . VAL B 1 156 ? 47.661 31.598 20.506 1.00 6.89 4156 VAL B CA 1
ATOM 2867 C C . VAL B 1 156 ? 48.480 32.854 20.726 1.00 6.64 4156 VAL B C 1
ATOM 2868 O O . VAL B 1 156 ? 48.114 33.927 20.267 1.00 8.01 4156 VAL B O 1
ATOM 2872 N N . THR B 1 157 ? 49.582 32.703 21.444 1.00 5.86 4157 THR B N 1
ATOM 2873 C CA . THR B 1 157 ? 50.543 33.769 21.673 1.00 6.74 4157 THR B CA 1
ATOM 2874 C C . THR B 1 157 ? 51.908 33.220 21.301 1.00 6.45 4157 THR B C 1
ATOM 2875 O O . THR B 1 157 ? 52.052 32.038 20.987 1.00 6.50 4157 THR B O 1
ATOM 2879 N N . ASN B 1 158 ? 52.961 34.025 21.396 1.00 6.22 4158 ASN B N 1
ATOM 2880 C CA . ASN B 1 158 ? 54.314 33.506 21.166 1.00 6.75 4158 ASN B CA 1
ATOM 2881 C C . ASN B 1 158 ? 54.670 32.415 22.163 1.00 5.98 4158 ASN B C 1
ATOM 2882 O O . ASN B 1 158 ? 55.501 31.577 21.871 1.00 7.90 4158 ASN B O 1
ATOM 2887 N N . LYS B 1 159 ? 54.066 32.431 23.357 1.00 6.67 4159 LYS B N 1
ATOM 2888 C CA . LYS B 1 159 ? 54.488 31.579 24.468 1.00 6.38 4159 LYS B CA 1
ATOM 2889 C C . LYS B 1 159 ? 53.560 30.415 24.690 1.00 6.31 4159 LYS B C 1
ATOM 2890 O O . LYS B 1 159 ? 54.024 29.377 25.168 1.00 7.18 4159 LYS B O 1
ATOM 2896 N N . GLY B 1 160 ? 52.259 30.571 24.431 1.00 6.22 4160 GLY B N 1
ATOM 2897 C CA . GLY B 1 160 ? 51.304 29.539 24.785 1.00 7.00 4160 GLY B CA 1
ATOM 2898 C C . GLY B 1 160 ? 50.144 29.472 23.828 1.00 5.66 4160 GLY B C 1
ATOM 2899 O O . GLY B 1 160 ? 49.989 30.281 22.916 1.00 7.41 4160 GLY B O 1
ATOM 2900 N N . CYS B 1 161 ? 49.259 28.518 24.084 1.00 7.06 4161 CYS B N 1
ATOM 2901 C CA . CYS B 1 161 ? 48.122 28.266 23.231 1.00 6.50 4161 CYS B CA 1
ATOM 2902 C C . CYS B 1 161 ? 47.024 27.553 24.025 1.00 6.36 4161 CYS B C 1
ATOM 2903 O O . CYS B 1 161 ? 47.317 26.578 24.729 1.00 7.23 4161 CYS B O 1
ATOM 2906 N N . LEU B 1 162 ? 45.808 28.076 23.919 1.00 6.23 4162 LEU B N 1
ATOM 2907 C CA . LEU B 1 162 ? 44.623 27.453 24.549 1.00 6.39 4162 LEU B CA 1
ATOM 2908 C C . LEU B 1 162 ? 43.654 27.090 23.451 1.00 6.42 4162 LEU B C 1
ATOM 2909 O O . LEU B 1 162 ? 43.284 27.989 22.662 1.00 7.41 4162 LEU B O 1
ATOM 2914 N N . THR B 1 163 ? 43.222 25.840 23.354 1.00 7.22 4163 THR B N 1
ATOM 2915 C CA . THR B 1 163 ? 42.251 25.472 22.313 1.00 7.67 4163 THR B CA 1
ATOM 2916 C C . THR B 1 163 ? 40.913 25.109 22.954 1.00 7.41 4163 THR B C 1
ATOM 2917 O O . THR B 1 163 ? 40.792 24.788 24.137 1.00 7.53 4163 THR B O 1
ATOM 2921 N N . HIS B 1 164 ? 39.920 25.014 22.052 1.00 7.90 4164 HIS B N 1
ATOM 2922 C CA . HIS B 1 164 ? 38.666 24.353 22.259 1.00 8.96 4164 HIS B CA 1
ATOM 2923 C C . HIS B 1 164 ? 38.883 23.053 23.032 1.00 8.36 4164 HIS B C 1
ATOM 2924 O O . HIS B 1 164 ? 39.842 22.329 22.753 1.00 9.21 4164 HIS B O 1
ATOM 2931 N N . PRO B 1 165 ? 38.001 22.719 23.983 1.00 8.98 4165 PRO B N 1
ATOM 2932 C CA . PRO B 1 165 ? 38.219 21.528 24.821 1.00 10.83 4165 PRO B CA 1
ATOM 2933 C C . PRO B 1 165 ? 38.197 20.192 24.090 1.00 12.42 4165 PRO B C 1
ATOM 2934 O O . PRO B 1 165 ? 38.662 19.181 24.664 1.00 13.10 4165 PRO B O 1
ATOM 2938 N N . LEU B 1 166 ? 37.703 20.098 22.862 1.00 10.70 4166 LEU B N 1
ATOM 2939 C CA . LEU B 1 166 ? 37.619 18.807 22.199 1.00 14.31 4166 LEU B CA 1
ATOM 2940 C C . LEU B 1 166 ? 38.794 18.537 21.259 1.00 13.75 4166 LEU B C 1
ATOM 2941 O O . LEU B 1 166 ? 38.832 17.505 20.589 1.00 15.98 4166 LEU B O 1
ATOM 2946 N N . VAL B 1 167 ? 39.814 19.414 21.197 1.00 12.73 4167 VAL B N 1
ATOM 2947 C CA . VAL B 1 167 ? 40.998 19.036 20.448 1.00 11.78 4167 VAL B CA 1
ATOM 2948 C C . VAL B 1 167 ? 41.659 17.822 21.091 1.00 12.78 4167 VAL B C 1
ATOM 2949 O O . VAL B 1 167 ? 41.786 17.708 22.327 1.00 15.02 4167 VAL B O 1
ATOM 2953 N N . GLU B 1 168 ? 42.136 16.879 20.286 1.00 14.20 4168 GLU B N 1
ATOM 2954 C CA . GLU B 1 168 ? 42.784 15.665 20.762 1.00 13.24 4168 GLU B CA 1
ATOM 2955 C C . GLU B 1 168 ? 44.189 15.965 21.236 1.00 13.81 4168 GLU B C 1
ATOM 2956 O O . GLU B 1 168 ? 44.811 16.868 20.705 1.00 13.76 4168 GLU B O 1
ATOM 2962 N N . ASP B 1 169 ? 44.695 15.169 22.170 1.00 15.00 4169 ASP B N 1
ATOM 2963 C CA . ASP B 1 169 ? 46.042 15.372 22.663 1.00 15.89 4169 ASP B CA 1
ATOM 2964 C C . ASP B 1 169 ? 47.100 15.292 21.564 1.00 15.22 4169 ASP B C 1
ATOM 2965 O O . ASP B 1 169 ? 48.023 16.106 21.632 1.00 15.13 4169 ASP B O 1
ATOM 2970 N N . ASP B 1 170 ? 47.019 14.365 20.608 1.00 16.40 4170 ASP B N 1
ATOM 2971 C CA . ASP B 1 170 ? 48.083 14.318 19.602 1.00 20.01 4170 ASP B CA 1
ATOM 2972 C C . ASP B 1 170 ? 48.031 15.569 18.724 1.00 19.91 4170 ASP B C 1
ATOM 2973 O O . ASP B 1 170 ? 49.058 16.023 18.243 1.00 24.14 4170 ASP B O 1
ATOM 2978 N N . GLU B 1 171 ? 46.812 16.081 18.545 1.00 17.86 4171 GLU B N 1
ATOM 2979 C CA . GLU B 1 171 ? 46.692 17.330 17.797 1.00 16.52 4171 GLU B CA 1
ATOM 2980 C C . GLU B 1 171 ? 47.235 18.509 18.562 1.00 12.25 4171 GLU B C 1
ATOM 2981 O O . GLU B 1 171 ? 47.860 19.389 17.956 1.00 13.75 4171 GLU B O 1
ATOM 2987 N N . LEU B 1 172 ? 47.094 18.537 19.887 1.00 11.36 4172 LEU B N 1
ATOM 2988 C CA . LEU B 1 172 ? 47.777 19.596 20.626 1.00 11.33 4172 LEU B CA 1
ATOM 2989 C C . LEU B 1 172 ? 49.280 19.572 20.375 1.00 11.25 4172 LEU B C 1
ATOM 2990 O O . LEU B 1 172 ? 49.945 20.619 20.332 1.00 11.18 4172 LEU B O 1
ATOM 2995 N N . GLU B 1 173 ? 49.876 18.375 20.244 1.00 12.41 4173 GLU B N 1
ATOM 2996 C CA . GLU B 1 173 ? 51.311 18.343 20.018 1.00 12.76 4173 GLU B CA 1
ATOM 2997 C C . GLU B 1 173 ? 51.620 18.919 18.644 1.00 11.68 4173 GLU B C 1
ATOM 2998 O O . GLU B 1 173 ? 52.610 19.644 18.482 1.00 13.71 4173 GLU B O 1
ATOM 3004 N N . PHE B 1 174 ? 50.776 18.637 17.646 1.00 13.82 4174 PHE B N 1
ATOM 3005 C CA . PHE B 1 174 ? 50.963 19.245 16.311 1.00 13.16 4174 PHE B CA 1
ATOM 3006 C C . PHE B 1 174 ? 50.916 20.764 16.415 1.00 12.92 4174 PHE B C 1
ATOM 3007 O O . PHE B 1 174 ? 51.745 21.470 15.826 1.00 12.86 4174 PHE B O 1
ATOM 3015 N N . LEU B 1 175 ? 49.926 21.260 17.155 1.00 10.25 4175 LEU B N 1
ATOM 3016 C CA . LEU B 1 175 ? 49.767 22.716 17.263 1.00 10.29 4175 LEU B CA 1
ATOM 3017 C C . LEU B 1 175 ? 50.939 23.329 18.033 1.00 8.93 4175 LEU B C 1
ATOM 3018 O O . LEU B 1 175 ? 51.421 24.421 17.690 1.00 9.31 4175 LEU B O 1
ATOM 3023 N N . LYS B 1 176 ? 51.397 22.670 19.087 1.00 9.65 4176 LYS B N 1
ATOM 3024 C CA . LYS B 1 176 ? 52.505 23.157 19.893 1.00 9.77 4176 LYS B CA 1
ATOM 3025 C C . LYS B 1 176 ? 53.732 23.330 19.006 1.00 11.33 4176 LYS B C 1
ATOM 3026 O O . LYS B 1 176 ? 54.473 24.310 19.110 1.00 10.51 4176 LYS B O 1
ATOM 3032 N N . SER B 1 177 ? 53.943 22.336 18.134 1.00 11.44 4177 SER B N 1
ATOM 3033 C CA . SER B 1 177 ? 55.086 22.430 17.212 1.00 11.42 4177 SER B CA 1
ATOM 3034 C C . SER B 1 177 ? 54.888 23.503 16.128 1.00 11.39 4177 SER B C 1
ATOM 3035 O O . SER B 1 177 ? 55.783 24.278 15.820 1.00 12.18 4177 SER B O 1
ATOM 3038 N N . LEU B 1 178 ? 53.716 23.568 15.519 1.00 10.40 4178 LEU B N 1
ATOM 3039 C CA . LEU B 1 178 ? 53.440 24.604 14.488 1.00 11.05 4178 LEU B CA 1
ATOM 3040 C C . LEU B 1 178 ? 53.682 26.017 15.016 1.00 9.90 4178 LEU B C 1
ATOM 3041 O O . LEU B 1 178 ? 54.277 26.865 14.365 1.00 10.80 4178 LEU B O 1
ATOM 3046 N N . PHE B 1 179 ? 53.158 26.254 16.229 1.00 8.49 4179 PHE B N 1
ATOM 3047 C CA . PHE B 1 179 ? 53.208 27.606 16.796 1.00 8.47 4179 PHE B CA 1
ATOM 3048 C C . PHE B 1 179 ? 54.508 27.835 17.545 1.00 7.57 4179 PHE B C 1
ATOM 3049 O O . PHE B 1 179 ? 54.767 28.969 17.989 1.00 7.68 4179 PHE B O 1
ATOM 3057 N N . LYS B 1 180 ? 55.334 26.795 17.716 1.00 7.76 4180 LYS B N 1
ATOM 3058 C CA . LYS B 1 180 ? 56.601 26.885 18.461 1.00 8.77 4180 LYS B CA 1
ATOM 3059 C C . LYS B 1 180 ? 56.413 27.468 19.849 1.00 7.65 4180 LYS B C 1
ATOM 3060 O O . LYS B 1 180 ? 57.211 28.299 20.327 1.00 10.29 4180 LYS B O 1
ATOM 3066 N N . VAL B 1 181 ? 55.340 27.067 20.534 1.00 7.27 4181 VAL B N 1
ATOM 3067 C CA . VAL B 1 181 ? 55.017 27.616 21.856 1.00 7.32 4181 VAL B CA 1
ATOM 3068 C C . VAL B 1 181 ? 55.620 26.749 22.958 1.00 7.60 4181 VAL B C 1
ATOM 3069 O O . VAL B 1 181 ? 55.965 25.565 22.795 1.00 8.48 4181 VAL B O 1
ATOM 3073 N N . GLU B 1 182 ? 55.793 27.374 24.123 1.00 6.36 4182 GLU B N 1
ATOM 3074 C CA . GLU B 1 182 ? 56.319 26.655 25.288 1.00 6.69 4182 GLU B CA 1
ATOM 3075 C C . GLU B 1 182 ? 55.262 25.908 26.088 1.00 6.90 4182 GLU B C 1
ATOM 3076 O O . GLU B 1 182 ? 55.603 24.986 26.845 1.00 8.17 4182 GLU B O 1
ATOM 3082 N N . TYR B 1 183 ? 53.994 26.299 25.990 1.00 7.35 4183 TYR B N 1
ATOM 3083 C CA . TYR B 1 183 ? 52.903 25.723 26.766 1.00 6.77 4183 TYR B CA 1
ATOM 3084 C C . TYR B 1 183 ? 51.686 25.534 25.882 1.00 6.40 4183 TYR B C 1
ATOM 3085 O O . TYR B 1 183 ? 51.503 26.306 24.933 1.00 7.41 4183 TYR B O 1
ATOM 3094 N N . ILE B 1 184 ? 50.890 24.527 26.145 1.00 7.15 4184 ILE B N 1
ATOM 3095 C CA . ILE B 1 184 ? 49.601 24.412 25.450 1.00 7.69 4184 ILE B CA 1
ATOM 3096 C C . ILE B 1 184 ? 48.596 23.715 26.345 1.00 8.41 4184 ILE B C 1
ATOM 3097 O O . ILE B 1 184 ? 48.970 22.918 27.236 1.00 9.99 4184 ILE B O 1
ATOM 3102 N N . GLY B 1 185 ? 47.319 23.975 26.138 1.00 7.63 4185 GLY B N 1
ATOM 3103 C CA . GLY B 1 185 ? 46.253 23.348 26.907 1.00 7.46 4185 GLY B CA 1
ATOM 3104 C C . GLY B 1 185 ? 44.938 23.566 26.185 1.00 7.81 4185 GLY B C 1
ATOM 3105 O O . GLY B 1 185 ? 44.877 24.189 25.111 1.00 9.52 4185 GLY B O 1
ATOM 3106 N N . LYS B 1 186 ? 43.896 23.004 26.779 1.00 8.36 4186 LYS B N 1
ATOM 3107 C CA . LYS B 1 186 ? 42.545 23.070 26.161 1.00 8.18 4186 LYS B CA 1
ATOM 3108 C C . LYS B 1 186 ? 41.552 23.282 27.274 1.00 7.92 4186 LYS B C 1
ATOM 3109 O O . LYS B 1 186 ? 41.747 22.825 28.416 1.00 10.37 4186 LYS B O 1
ATOM 3115 N N . GLY B 1 187 ? 40.476 23.961 26.992 1.00 8.40 4187 GLY B N 1
ATOM 3116 C CA . GLY B 1 187 ? 39.478 24.283 28.026 1.00 9.36 4187 GLY B CA 1
ATOM 3117 C C . GLY B 1 187 ? 38.476 25.307 27.514 1.00 8.46 4187 GLY B C 1
ATOM 3118 O O . GLY B 1 187 ? 38.459 25.593 26.299 1.00 8.75 4187 GLY B O 1
ATOM 3119 N N . THR B 1 188 ? 37.645 25.822 28.403 1.00 8.23 4188 THR B N 1
ATOM 3120 C CA . THR B 1 188 ? 36.620 26.783 28.038 1.00 7.46 4188 THR B CA 1
ATOM 3121 C C . THR B 1 188 ? 36.862 28.138 28.656 1.00 7.54 4188 THR B C 1
ATOM 3122 O O . THR B 1 188 ? 37.780 28.307 29.484 1.00 8.81 4188 THR B O 1
ATOM 3126 N N . ALA B 1 189 ? 36.107 29.133 28.272 1.00 8.07 4189 ALA B N 1
ATOM 3127 C CA . ALA B 1 189 ? 36.145 30.449 28.926 1.00 8.01 4189 ALA B CA 1
ATOM 3128 C C . ALA B 1 189 ? 34.722 30.935 29.080 1.00 7.38 4189 ALA B C 1
ATOM 3129 O O . ALA B 1 189 ? 33.811 30.330 28.476 1.00 9.15 4189 ALA B O 1
ATOM 3131 N N . ASN B 1 190 ? 34.501 32.011 29.813 1.00 7.86 4190 ASN B N 1
ATOM 3132 C CA . ASN B 1 190 ? 33.170 32.614 29.990 1.00 8.91 4190 ASN B CA 1
ATOM 3133 C C . ASN B 1 190 ? 32.159 31.561 30.429 1.00 10.66 4190 ASN B C 1
ATOM 3134 O O . ASN B 1 190 ? 31.030 31.505 29.955 1.00 14.64 4190 ASN B O 1
ATOM 3139 N N . LYS B 1 191 ? 32.546 30.697 31.376 1.00 9.61 4191 LYS B N 1
ATOM 3140 C CA . LYS B 1 191 ? 31.583 29.733 31.914 1.00 11.75 4191 LYS B CA 1
ATOM 3141 C C . LYS B 1 191 ? 31.056 28.759 30.861 1.00 9.87 4191 LYS B C 1
ATOM 3142 O O . LYS B 1 191 ? 29.844 28.591 30.697 1.00 11.89 4191 LYS B O 1
ATOM 3148 N N . GLY B 1 192 ? 31.966 28.072 30.178 1.00 9.85 4192 GLY B N 1
ATOM 3149 C CA . GLY B 1 192 ? 31.641 26.943 29.317 1.00 10.80 4192 GLY B CA 1
ATOM 3150 C C . GLY B 1 192 ? 31.662 27.231 27.834 1.00 10.28 4192 GLY B C 1
ATOM 3151 O O . GLY B 1 192 ? 31.377 26.334 27.049 1.00 11.01 4192 GLY B O 1
ATOM 3152 N N . THR B 1 193 ? 31.981 28.454 27.410 1.00 8.62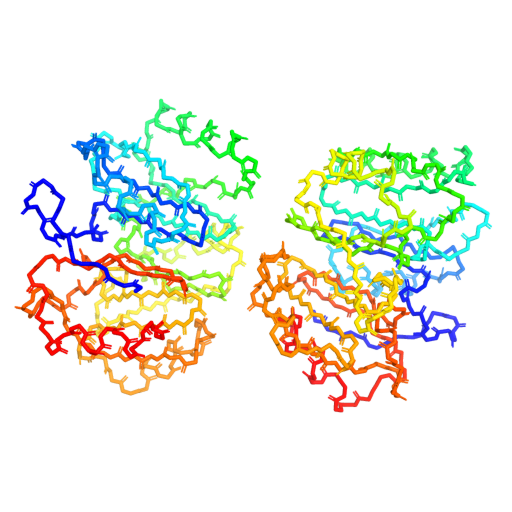 4193 THR B N 1
ATOM 3153 C CA . THR B 1 193 ? 32.084 28.745 25.975 1.00 8.99 4193 THR B CA 1
ATOM 3154 C C . THR B 1 193 ? 33.275 28.035 25.376 1.00 7.74 4193 THR B C 1
ATOM 3155 O O . THR B 1 193 ? 34.382 28.180 25.879 1.00 8.80 4193 THR B O 1
ATOM 3159 N N . THR B 1 194 ? 33.028 27.295 24.300 1.00 8.25 4194 THR B N 1
ATOM 3160 C CA . THR B 1 194 ? 34.116 26.516 23.681 1.00 8.16 4194 THR B CA 1
ATOM 3161 C C . THR B 1 194 ? 34.972 27.314 22.682 1.00 8.51 4194 THR B C 1
ATOM 3162 O O . THR B 1 194 ? 36.132 26.965 22.422 1.00 8.66 4194 THR B O 1
ATOM 3166 N N . SER B 1 195 ? 34.382 28.391 22.156 1.00 7.89 4195 SER B N 1
ATOM 3167 C CA . SER B 1 195 ? 35.080 29.255 21.194 1.00 7.32 4195 SER B CA 1
ATOM 3168 C C . SER B 1 195 ? 35.956 30.241 21.970 1.00 6.84 4195 SER B C 1
ATOM 3169 O O . SER B 1 195 ? 35.650 31.421 22.099 1.00 7.90 4195 SER B O 1
ATOM 3172 N N . VAL B 1 196 ? 37.073 29.699 22.481 1.00 6.40 4196 VAL B N 1
ATOM 3173 C CA . VAL B 1 196 ? 37.858 30.494 23.427 1.00 6.12 4196 VAL B CA 1
ATOM 3174 C C . VAL B 1 196 ? 38.511 31.710 22.791 1.00 5.69 4196 VAL B C 1
ATOM 3175 O O . VAL B 1 196 ? 38.748 32.695 23.482 1.00 6.60 4196 VAL B O 1
ATOM 3179 N N . GLY B 1 197 ? 38.774 31.659 21.481 1.00 6.42 4197 GLY B N 1
ATOM 3180 C CA . GLY B 1 197 ? 39.303 32.825 20.813 1.00 6.43 4197 GLY B CA 1
ATOM 3181 C C . GLY B 1 197 ? 38.328 33.984 20.777 1.00 7.33 4197 GLY B C 1
ATOM 3182 O O . GLY B 1 197 ? 38.733 35.126 20.699 1.00 8.43 4197 GLY B O 1
ATOM 3183 N N . ALA B 1 198 ? 37.029 33.711 20.890 1.00 7.23 4198 ALA B N 1
ATOM 3184 C CA . ALA B 1 198 ? 36.041 34.788 20.974 1.00 6.74 4198 ALA B CA 1
ATOM 3185 C C . ALA B 1 198 ? 36.076 35.438 22.346 1.00 7.23 4198 ALA B C 1
ATOM 3186 O O . ALA B 1 198 ? 35.473 36.510 22.532 1.00 7.40 4198 ALA B O 1
ATOM 3188 N N . CYS B 1 199 ? 36.709 34.797 23.329 1.00 6.72 4199 CYS B N 1
ATOM 3189 C CA . CYS B 1 199 ? 36.540 35.169 24.734 1.00 7.03 4199 CYS B CA 1
ATOM 3190 C C . CYS B 1 199 ? 37.756 35.816 25.367 1.00 7.34 4199 CYS B C 1
ATOM 3191 O O . CYS B 1 199 ? 37.620 36.325 26.471 1.00 8.59 4199 CYS B O 1
ATOM 3194 N N . ILE B 1 200 ? 38.908 35.785 24.691 1.00 6.73 4200 ILE B N 1
ATOM 3195 C CA . ILE B 1 200 ? 40.178 36.144 25.301 1.00 7.59 4200 ILE B CA 1
ATOM 3196 C C . ILE B 1 200 ? 41.031 36.876 24.286 1.00 6.84 4200 ILE B C 1
ATOM 3197 O O . ILE B 1 200 ? 41.050 36.429 23.114 1.00 10.27 4200 ILE B O 1
ATOM 3202 N N . ILE B 1 201 ? 41.749 37.893 24.722 1.00 7.58 4201 ILE B N 1
ATOM 3203 C CA . ILE B 1 201 ? 42.885 38.354 23.909 1.00 7.93 4201 ILE B CA 1
ATOM 3204 C C . ILE B 1 201 ? 44.120 38.243 24.808 1.00 6.73 4201 ILE B C 1
ATOM 3205 O O . ILE B 1 201 ? 44.110 38.516 26.011 1.00 8.84 4201 ILE B O 1
ATOM 3210 N N . ALA B 1 202 ? 45.216 37.810 24.220 1.00 6.62 4202 ALA B N 1
ATOM 3211 C CA . ALA B 1 202 ? 46.418 37.564 25.002 1.00 7.14 4202 ALA B CA 1
ATOM 3212 C C . ALA B 1 202 ? 47.675 37.729 24.186 1.00 6.22 4202 ALA B C 1
ATOM 3213 O O . ALA B 1 202 ? 47.675 37.507 22.964 1.00 7.21 4202 ALA B O 1
ATOM 3215 N N . ASN B 1 203 ? 48.736 38.072 24.922 1.00 6.53 4203 ASN B N 1
ATOM 3216 C CA . ASN B 1 203 ? 50.091 37.965 24.346 1.00 7.61 4203 ASN B CA 1
ATOM 3217 C C . ASN B 1 203 ? 50.987 37.302 25.367 1.00 7.08 4203 ASN B C 1
ATOM 3218 O O . ASN B 1 203 ? 50.484 36.704 26.331 1.00 7.86 4203 ASN B O 1
ATOM 3223 N N . SER B 1 204 ? 52.314 37.343 25.154 1.00 7.73 4204 SER B N 1
ATOM 3224 C CA . SER B 1 204 ? 53.189 36.641 26.089 1.00 8.93 4204 SER B CA 1
ATOM 3225 C C . SER B 1 204 ? 53.308 37.359 27.433 1.00 9.02 4204 SER B C 1
ATOM 3226 O O . SER B 1 204 ? 53.892 36.777 28.379 1.00 11.14 4204 SER B O 1
ATOM 3229 N N . LYS B 1 205 ? 52.785 38.582 27.541 1.00 8.44 4205 LYS B N 1
ATOM 3230 C CA . LYS B 1 205 ? 52.918 39.407 28.748 1.00 9.06 4205 LYS B CA 1
ATOM 3231 C C . LYS B 1 205 ? 51.661 39.410 29.597 1.00 9.31 4205 LYS B C 1
ATOM 3232 O O . LYS B 1 205 ? 51.770 39.663 30.812 1.00 12.16 4205 LYS B O 1
ATOM 3238 N N . GLY B 1 206 ? 50.494 39.153 29.014 1.00 8.35 4206 GLY B N 1
ATOM 3239 C CA . GLY B 1 206 ? 49.258 39.256 29.829 1.00 9.41 4206 GLY B CA 1
ATOM 3240 C C . GLY B 1 206 ? 48.087 38.806 28.987 1.00 8.12 4206 GLY B C 1
ATOM 3241 O O . GLY B 1 206 ? 48.193 38.519 27.797 1.00 8.60 4206 GLY B O 1
ATOM 3242 N N . ALA B 1 207 ? 46.902 38.801 29.606 1.00 8.91 4207 ALA B N 1
ATOM 3243 C CA . ALA B 1 207 ? 45.690 38.403 28.941 1.00 8.50 4207 ALA B CA 1
ATOM 3244 C C . ALA B 1 207 ? 44.488 39.156 29.530 1.00 8.26 4207 ALA B C 1
ATOM 3245 O O . ALA B 1 207 ? 44.484 39.444 30.750 1.00 9.78 4207 ALA B O 1
ATOM 3247 N N . VAL B 1 208 ? 43.545 39.457 28.627 1.00 8.24 4208 VAL B N 1
ATOM 3248 C CA . VAL B 1 208 ? 42.242 39.982 29.024 1.00 8.32 4208 VAL B CA 1
ATOM 3249 C C . VAL B 1 208 ? 41.245 38.863 28.733 1.00 7.80 4208 VAL B C 1
ATOM 3250 O O . VAL B 1 208 ? 41.115 38.441 27.539 1.00 10.28 4208 VAL B O 1
ATOM 3254 N N . VAL B 1 209 ? 40.585 38.369 29.770 1.00 9.42 4209 VAL B N 1
ATOM 3255 C CA . VAL B 1 209 ? 39.664 37.238 29.633 1.00 9.42 4209 VAL B CA 1
ATOM 3256 C C . VAL B 1 209 ? 38.250 37.719 29.875 1.00 7.00 4209 VAL B C 1
ATOM 3257 O O . VAL B 1 209 ? 38.021 38.548 30.770 1.00 9.30 4209 VAL B O 1
ATOM 3261 N N . GLY B 1 210 ? 37.289 37.170 29.147 1.00 7.54 4210 GLY B N 1
ATOM 3262 C CA . GLY B 1 210 ? 35.905 37.604 29.314 1.00 8.57 4210 GLY B CA 1
ATOM 3263 C C . GLY B 1 210 ? 35.455 37.437 30.754 1.00 8.44 4210 GLY B C 1
ATOM 3264 O O . GLY B 1 210 ? 35.838 36.482 31.465 1.00 8.50 4210 GLY B O 1
ATOM 3265 N N . GLY B 1 211 ? 34.647 38.372 31.215 1.00 9.02 4211 GLY B N 1
ATOM 3266 C CA . GLY B 1 211 ? 34.334 38.504 32.636 1.00 11.33 4211 GLY B CA 1
ATOM 3267 C C . GLY B 1 211 ? 33.564 37.358 33.243 1.00 9.94 4211 GLY B C 1
ATOM 3268 O O . GLY B 1 211 ? 33.562 37.260 34.502 1.00 12.30 4211 GLY B O 1
ATOM 3269 N N . ASP B 1 212 ? 32.923 36.539 32.413 1.00 8.94 4212 ASP B N 1
ATOM 3270 C CA . ASP B 1 212 ? 32.189 35.394 32.978 1.00 10.02 4212 ASP B CA 1
ATOM 3271 C C . ASP B 1 212 ? 33.110 34.208 33.250 1.00 8.60 4212 ASP B C 1
ATOM 3272 O O . ASP B 1 212 ? 32.653 33.184 33.782 1.00 9.93 4212 ASP B O 1
ATOM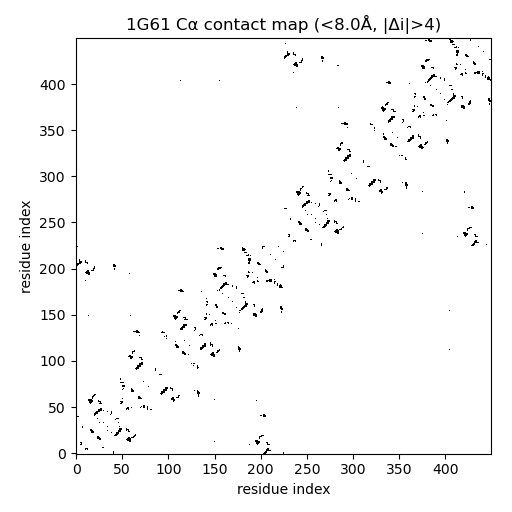 3277 N N . THR B 1 213 ? 34.387 34.329 32.876 1.00 9.32 4213 THR B N 1
ATOM 3278 C CA . THR B 1 213 ? 35.278 33.161 33.050 1.00 8.71 4213 THR B CA 1
ATOM 3279 C C . THR B 1 213 ? 35.386 32.780 34.535 1.00 8.13 4213 THR B C 1
ATOM 3280 O O . THR B 1 213 ? 35.535 33.603 35.439 1.00 9.74 4213 THR B O 1
ATOM 3284 N N . THR B 1 214 ? 35.333 31.479 34.806 1.00 9.02 4214 THR B N 1
ATOM 3285 C CA . THR B 1 214 ? 35.333 30.986 36.191 1.00 9.07 4214 THR B CA 1
ATOM 3286 C C . THR B 1 214 ? 36.738 30.771 36.728 1.00 9.37 4214 THR B C 1
ATOM 3287 O O . THR B 1 214 ? 37.725 30.751 36.000 1.00 10.51 4214 THR B O 1
ATOM 3291 N N . GLY B 1 215 ? 36.833 30.549 38.036 1.00 9.54 4215 GLY B N 1
ATOM 3292 C CA . GLY B 1 215 ? 38.106 30.229 38.659 1.00 10.29 4215 GLY B CA 1
ATOM 3293 C C . GLY B 1 215 ? 38.724 28.995 38.060 1.00 8.61 4215 GLY B C 1
ATOM 3294 O O . GLY B 1 215 ? 39.922 28.988 37.703 1.00 9.34 4215 GLY B O 1
ATOM 3295 N N . PRO B 1 216 ? 37.996 27.877 37.968 1.00 9.97 4216 PRO B N 1
ATOM 3296 C CA . PRO B 1 216 ? 38.603 26.705 37.325 1.00 9.39 4216 PRO B CA 1
ATOM 3297 C C . PRO B 1 216 ? 39.083 26.962 35.916 1.00 9.77 4216 PRO B C 1
ATOM 3298 O O . PRO B 1 216 ? 40.150 26.496 35.484 1.00 9.35 4216 PRO B O 1
ATOM 3302 N N . GLU B 1 217 ? 38.333 27.757 35.129 1.00 8.54 4217 GLU B N 1
ATOM 3303 C CA . GLU B 1 217 ? 38.749 28.066 33.745 1.00 8.14 4217 GLU B CA 1
ATOM 3304 C C . GLU B 1 217 ? 40.019 28.890 33.750 1.00 8.49 4217 GLU B C 1
ATOM 3305 O O . GLU B 1 217 ? 40.928 28.675 32.944 1.00 9.29 4217 GLU B O 1
ATOM 3311 N N . LEU B 1 218 ? 40.099 29.866 34.676 1.00 8.78 4218 LEU B N 1
ATOM 3312 C CA . LEU B 1 218 ? 41.272 30.742 34.719 1.00 8.94 4218 LEU B CA 1
ATOM 3313 C C . LEU B 1 218 ? 42.528 29.960 35.023 1.00 8.65 4218 LEU B C 1
ATOM 3314 O O . LEU B 1 218 ? 43.583 30.250 34.446 1.00 9.65 4218 LEU B O 1
ATOM 3319 N N . LEU B 1 219 ? 42.517 28.988 35.911 1.00 8.97 4219 LEU B N 1
ATOM 3320 C CA . LEU B 1 219 ? 43.733 28.210 36.191 1.00 9.53 4219 LEU B CA 1
ATOM 3321 C C . LEU B 1 219 ? 44.223 27.537 34.923 1.00 9.23 4219 LEU B C 1
ATOM 3322 O O . LEU B 1 219 ? 45.419 27.527 34.616 1.00 10.18 4219 LEU B O 1
ATOM 3327 N N . ILE B 1 220 ? 43.304 26.979 34.148 1.00 8.12 4220 ILE B N 1
ATOM 3328 C CA . ILE B 1 220 ? 43.668 26.269 32.906 1.00 7.84 4220 ILE B CA 1
ATOM 3329 C C . ILE B 1 220 ? 44.163 27.263 31.886 1.00 8.53 4220 ILE B C 1
ATOM 3330 O O . ILE B 1 220 ? 45.133 26.986 31.156 1.00 9.37 4220 ILE B O 1
ATOM 3335 N N . ILE B 1 221 ? 43.578 28.453 31.784 1.00 7.74 4221 ILE B N 1
ATOM 3336 C CA . ILE B 1 221 ? 44.069 29.484 30.860 1.00 8.17 4221 ILE B CA 1
ATOM 3337 C C . ILE B 1 221 ? 45.464 29.895 31.233 1.00 8.71 4221 ILE B C 1
ATOM 3338 O O . ILE B 1 221 ? 46.328 30.030 30.356 1.00 9.37 4221 ILE B O 1
ATOM 3343 N N . GLU B 1 222 ? 45.704 30.138 32.516 1.00 8.78 4222 GLU B N 1
ATOM 3344 C CA . GLU B 1 222 ? 47.018 30.568 32.955 1.00 9.65 4222 GLU B CA 1
ATOM 3345 C C . GLU B 1 222 ? 48.041 29.524 32.549 1.00 8.12 4222 GLU B C 1
ATOM 3346 O O . GLU B 1 222 ? 49.102 29.850 32.023 1.00 9.64 4222 GLU B O 1
ATOM 3352 N N . ASP B 1 223 ? 47.762 28.248 32.801 1.00 8.97 4223 ASP B N 1
ATOM 3353 C CA . ASP B 1 223 ? 48.752 27.187 32.491 1.00 8.99 4223 ASP B CA 1
ATOM 3354 C C . ASP B 1 223 ? 48.987 27.112 31.015 1.00 9.51 4223 ASP B C 1
ATOM 3355 O O . ASP B 1 223 ? 50.143 26.973 30.555 1.00 10.22 4223 ASP B O 1
ATOM 3360 N N . ALA B 1 224 ? 47.941 27.169 30.203 1.00 8.33 4224 ALA B N 1
ATOM 3361 C CA . ALA B 1 224 ? 48.068 27.035 28.757 1.00 8.08 4224 ALA B CA 1
ATOM 3362 C C . ALA B 1 224 ? 48.838 28.180 28.120 1.00 6.80 4224 ALA B C 1
ATOM 3363 O O . ALA B 1 224 ? 49.517 27.976 27.111 1.00 7.64 4224 ALA B O 1
ATOM 3365 N N . LEU B 1 225 ? 48.688 29.375 28.690 1.00 7.64 4225 LEU B N 1
ATOM 3366 C CA . LEU B 1 225 ? 49.303 30.578 28.102 1.00 7.48 4225 LEU B CA 1
ATOM 3367 C C . LEU B 1 225 ? 50.627 30.934 28.761 1.00 8.40 4225 LEU B C 1
ATOM 3368 O O . LEU B 1 225 ? 51.305 31.912 28.360 1.00 9.55 4225 LEU B O 1
ATOM 3373 N N . GLY B 1 226 ? 51.059 30.203 29.799 1.00 8.60 4226 GLY B N 1
ATOM 3374 C CA . GLY B 1 226 ? 52.349 30.509 30.417 1.00 10.18 4226 GLY B CA 1
ATOM 3375 C C . GLY B 1 226 ? 52.301 31.790 31.231 1.00 9.81 4226 GLY B C 1
ATOM 3376 O O . GLY B 1 226 ? 53.320 32.457 31.416 1.00 13.36 4226 GLY B O 1
ATOM 3377 N N . LEU B 1 227 ? 51.100 32.131 31.700 1.00 10.61 4227 LEU B N 1
ATOM 3378 C CA . LEU B 1 227 ? 50.811 33.339 32.458 1.00 13.79 4227 LEU B CA 1
ATOM 3379 C C . LEU B 1 227 ? 50.499 32.929 33.907 1.00 20.70 4227 LEU B C 1
ATOM 3380 O O . LEU B 1 227 ? 51.382 32.235 34.451 1.00 34.41 4227 LEU B O 1
#

Foldseek 3Di:
DEAADAFVNHQQQLQQWADELAEIEGAPPGDPVVVVVVCVQSVYHYDHAAALNHRRDNQQWDAYLAAIEGEPSGDPVRVVSVVVSCVVVVRDFHYYYLHAPPRRQNQAKAAYLAAIEGFPSSVVCVVVCCVRSVYHYDYDAALRHRSQSQAKADELAFIEGQQNGDPVVQVVVCVRSVYPAAYYDAALVDHRSQSSAKYHYLRYIYGGNSGDPVRVVRVCRGSVD/DEAADAAVNHQQQLQQWADELAEIEGAPPGDPVVVVVVCVQSVYHYDYADALNHRRDNQQWYAELAAIEGEPSGDPVRVVSVVVVCVVVVGDALYYYQHQPDRRQLQAWAAYLAAIEGFPSSPVCVVVVCVRSVYHYDYDAALRHRSQNQAKADELAFIEGQQNGDPVVQVVVCVRSVHNAAYYDAFLVHHRRQSSAKYHYLRYIYGGNSGDPVRVVRVCRRSVD